Protein AF-A0A7C8TTH8-F1 (afdb_monomer)

Organism: Orbilia oligospora (NCBI:txid2813651)

Structure (mmCIF, N/CA/C/O backbone):
data_AF-A0A7C8TTH8-F1
#
_entry.id   AF-A0A7C8TTH8-F1
#
loop_
_atom_site.group_PDB
_atom_site.id
_atom_site.type_symbol
_atom_site.label_atom_id
_atom_site.label_alt_id
_atom_site.label_comp_id
_atom_site.label_asym_id
_atom_site.label_entity_id
_atom_site.label_seq_id
_atom_site.pdbx_PDB_ins_code
_atom_site.Cartn_x
_atom_site.Cartn_y
_atom_site.Cartn_z
_atom_site.occupancy
_atom_site.B_iso_or_equiv
_atom_site.auth_seq_id
_atom_site.auth_comp_id
_atom_site.auth_asym_id
_atom_site.auth_atom_id
_atom_site.pdbx_PDB_model_num
ATOM 1 N N . MET A 1 1 ? 65.101 22.536 9.986 1.00 35.84 1 MET A N 1
ATOM 2 C CA . MET A 1 1 ? 65.334 21.083 10.151 1.00 35.84 1 MET A CA 1
ATOM 3 C C . MET A 1 1 ? 64.644 20.698 11.448 1.00 35.84 1 MET A C 1
ATOM 5 O O . MET A 1 1 ? 65.041 21.238 12.462 1.00 35.84 1 MET A O 1
ATOM 9 N N . LEU A 1 2 ? 63.571 19.925 11.526 1.00 31.36 2 LEU A N 1
ATOM 10 C CA . LEU A 1 2 ? 62.858 19.050 10.602 1.00 31.36 2 LEU A CA 1
ATOM 11 C C . LEU A 1 2 ? 61.355 19.286 10.815 1.00 31.36 2 LEU A C 1
ATOM 13 O O . LEU A 1 2 ? 60.928 19.560 11.934 1.00 31.36 2 LEU A O 1
ATOM 17 N N . ALA A 1 3 ? 60.595 19.207 9.729 1.00 34.34 3 ALA A N 1
ATOM 18 C CA . ALA A 1 3 ? 59.144 19.148 9.746 1.00 34.34 3 ALA A CA 1
ATOM 19 C C . ALA A 1 3 ? 58.696 17.757 10.219 1.00 34.34 3 ALA A C 1
ATOM 21 O O . ALA A 1 3 ? 59.272 16.765 9.785 1.00 34.34 3 ALA A O 1
ATOM 22 N N . ASN A 1 4 ? 57.676 17.709 11.073 1.00 28.73 4 ASN A N 1
ATOM 23 C CA . ASN A 1 4 ? 56.786 16.565 11.261 1.00 28.73 4 ASN A CA 1
ATOM 24 C C . ASN A 1 4 ? 55.419 17.154 11.636 1.00 28.73 4 ASN A C 1
ATOM 26 O O . ASN A 1 4 ? 55.124 17.371 12.808 1.00 28.73 4 ASN A O 1
ATOM 30 N N . HIS A 1 5 ? 54.640 17.517 10.618 1.00 33.53 5 HIS A N 1
ATOM 31 C CA . HIS A 1 5 ? 53.203 17.719 10.759 1.00 33.53 5 HIS A CA 1
ATOM 32 C C . HIS A 1 5 ? 52.561 16.337 10.643 1.00 33.53 5 HIS A C 1
ATOM 34 O O . HIS A 1 5 ? 52.654 15.708 9.591 1.00 33.53 5 HIS A O 1
ATOM 40 N N . SER A 1 6 ? 51.977 15.853 11.735 1.00 32.09 6 SER A N 1
ATOM 41 C CA . SER A 1 6 ? 51.186 14.626 11.749 1.00 32.09 6 SER A CA 1
ATOM 42 C C . SER A 1 6 ? 49.852 14.891 11.053 1.00 32.09 6 SER A C 1
ATOM 44 O O . SER A 1 6 ? 49.039 15.669 11.542 1.00 32.09 6 SER A O 1
ATOM 46 N N . ILE A 1 7 ? 49.658 14.257 9.900 1.00 38.28 7 ILE A N 1
ATOM 47 C CA . ILE A 1 7 ? 48.394 14.161 9.159 1.00 38.28 7 ILE A CA 1
ATOM 48 C C . ILE A 1 7 ? 47.610 12.981 9.760 1.00 38.28 7 ILE A C 1
ATOM 50 O O . ILE A 1 7 ? 47.422 11.966 9.107 1.00 38.28 7 ILE A O 1
ATOM 54 N N . GLU A 1 8 ? 47.270 13.032 11.051 1.00 34.22 8 GLU A N 1
ATOM 55 C CA . GLU A 1 8 ? 46.569 11.905 11.707 1.00 34.22 8 GLU A CA 1
ATOM 56 C C . GLU A 1 8 ? 45.365 12.311 12.572 1.00 34.22 8 GLU A C 1
ATOM 58 O O . GLU A 1 8 ? 44.622 11.430 13.001 1.00 34.22 8 GLU A O 1
ATOM 63 N N . ASP A 1 9 ? 45.100 13.610 12.758 1.00 31.48 9 ASP A N 1
ATOM 64 C CA . ASP A 1 9 ? 43.984 14.070 13.601 1.00 31.48 9 ASP A CA 1
ATOM 65 C C . ASP A 1 9 ? 42.797 14.677 12.822 1.00 31.48 9 ASP A C 1
ATOM 67 O O . ASP A 1 9 ? 41.708 14.757 13.378 1.00 31.48 9 ASP A O 1
ATOM 71 N N . GLU A 1 10 ? 42.937 15.015 11.530 1.00 31.62 10 GLU A N 1
ATOM 72 C CA . GLU A 1 10 ? 41.803 15.488 10.699 1.00 31.62 10 GLU A CA 1
ATOM 73 C C . GLU A 1 10 ? 41.030 14.347 10.001 1.00 31.62 10 GLU A C 1
ATOM 75 O O . GLU A 1 10 ? 39.851 14.502 9.709 1.00 31.62 10 GLU A O 1
ATOM 80 N N . GLU A 1 11 ? 41.617 13.155 9.824 1.00 34.78 11 GLU A N 1
ATOM 81 C CA . GLU A 1 11 ? 40.922 11.993 9.222 1.00 34.78 11 GLU A CA 1
ATOM 82 C C . GLU A 1 11 ? 40.140 11.137 10.242 1.00 34.78 11 GLU A C 1
ATOM 84 O O . GLU A 1 11 ? 39.468 10.170 9.876 1.00 34.78 11 GLU A O 1
ATOM 89 N N . ARG A 1 12 ? 40.196 11.468 11.540 1.00 30.36 12 ARG A N 1
ATOM 90 C CA . ARG A 1 12 ? 39.471 10.729 12.594 1.00 30.36 12 ARG A CA 1
ATOM 91 C C . ARG A 1 12 ? 38.160 11.371 13.041 1.00 30.36 12 ARG A C 1
ATOM 93 O O . ARG A 1 12 ? 37.378 10.687 13.702 1.00 30.36 12 ARG A O 1
ATOM 100 N N . GLU A 1 13 ? 37.878 12.612 12.647 1.00 29.89 13 GLU A N 1
ATOM 101 C CA . GLU A 1 13 ? 36.580 13.257 12.907 1.00 29.89 13 GLU A CA 1
ATOM 102 C C . GLU A 1 13 ? 35.538 13.026 11.795 1.00 29.89 13 GLU A C 1
ATOM 104 O O . GLU A 1 13 ? 34.346 13.154 12.061 1.00 29.89 13 GLU A O 1
ATOM 109 N N . GLU A 1 14 ? 35.924 12.548 10.604 1.00 30.52 14 GLU A N 1
ATOM 110 C CA . GLU A 1 14 ? 34.960 12.137 9.560 1.00 30.52 14 GLU A CA 1
ATOM 111 C C . GLU A 1 14 ? 34.397 10.712 9.745 1.00 30.52 14 GLU A C 1
ATOM 113 O O . GLU A 1 14 ? 33.402 10.351 9.121 1.00 30.52 14 GLU A O 1
ATOM 118 N N . MET A 1 15 ? 34.961 9.901 10.648 1.00 32.25 15 MET A N 1
ATOM 119 C CA . MET A 1 15 ? 34.538 8.506 10.877 1.00 32.25 15 MET A CA 1
ATOM 120 C C . MET A 1 15 ? 33.594 8.296 12.073 1.00 32.25 15 MET A C 1
ATOM 122 O O . MET A 1 15 ? 33.359 7.158 12.471 1.00 32.25 15 MET A O 1
ATOM 126 N N . ASN A 1 16 ? 33.035 9.364 12.649 1.00 30.89 16 ASN A N 1
ATOM 127 C CA . ASN A 1 16 ? 32.043 9.277 13.733 1.00 30.89 16 ASN A CA 1
ATOM 128 C C . ASN A 1 16 ? 30.929 10.330 13.612 1.00 30.89 16 ASN A C 1
ATOM 130 O O . ASN A 1 16 ? 30.397 10.805 14.616 1.00 30.89 16 ASN A O 1
ATOM 134 N N . SER A 1 17 ? 30.535 10.680 12.386 1.00 26.66 17 SER A N 1
ATOM 135 C CA . SER A 1 17 ? 29.238 11.326 12.188 1.00 26.66 17 SER A CA 1
ATOM 136 C C . SER A 1 17 ? 28.152 10.245 12.286 1.00 26.66 17 SER A C 1
ATOM 138 O O . SER A 1 17 ? 28.261 9.235 11.583 1.00 26.66 17 SER A O 1
ATOM 140 N N . PRO A 1 18 ? 27.127 10.376 13.151 1.00 31.22 18 PRO A N 1
ATOM 141 C CA . PRO A 1 18 ? 25.986 9.480 13.095 1.00 31.22 18 PRO A CA 1
ATOM 142 C C . PRO A 1 18 ? 25.394 9.608 11.693 1.00 31.22 18 PRO A C 1
ATOM 144 O O . PRO A 1 18 ? 25.024 10.702 11.270 1.00 31.22 18 PRO A O 1
ATOM 147 N N . ILE A 1 19 ? 25.400 8.484 10.974 1.00 34.12 19 ILE A N 1
ATOM 148 C CA . ILE A 1 19 ? 24.855 8.301 9.630 1.00 34.12 19 ILE A CA 1
ATOM 149 C C . ILE A 1 19 ? 23.558 9.102 9.542 1.00 34.12 19 ILE A C 1
ATOM 151 O O . ILE A 1 19 ? 22.600 8.804 10.255 1.00 34.12 19 ILE A O 1
ATOM 155 N N . SER A 1 20 ? 23.576 10.156 8.725 1.00 35.41 20 SER A N 1
ATOM 156 C CA . SER A 1 20 ? 22.414 10.981 8.418 1.00 35.41 20 SER A CA 1
ATOM 157 C C . SER A 1 20 ? 21.377 10.083 7.755 1.00 35.41 20 SER A C 1
ATOM 159 O O . SER A 1 20 ? 21.404 9.866 6.546 1.00 35.41 20 SER A O 1
ATOM 161 N N . SER A 1 21 ? 20.516 9.513 8.591 1.00 45.94 21 SER A N 1
ATOM 162 C CA . SER A 1 21 ? 19.318 8.773 8.235 1.00 45.94 21 SER A CA 1
ATOM 163 C C . SER A 1 21 ? 18.462 9.601 7.284 1.00 45.94 21 SER A C 1
ATOM 165 O O . SER A 1 21 ? 18.512 10.829 7.319 1.00 45.94 21 SER A O 1
ATOM 167 N N . PHE A 1 22 ? 17.687 8.930 6.436 1.00 53.34 22 PHE A N 1
ATOM 168 C CA . PHE A 1 22 ? 16.665 9.520 5.571 1.00 53.34 22 PHE A CA 1
ATOM 169 C C . PHE A 1 22 ? 15.731 10.458 6.368 1.00 53.34 22 PHE A C 1
ATOM 171 O O . PHE A 1 22 ? 14.719 10.020 6.911 1.00 53.34 22 PHE A O 1
ATOM 178 N N . ASN A 1 23 ? 16.098 11.736 6.502 1.00 51.00 23 ASN A N 1
ATOM 179 C CA . ASN A 1 23 ? 15.451 12.675 7.427 1.00 51.00 23 ASN A CA 1
ATOM 180 C C . ASN A 1 23 ? 14.546 13.677 6.699 1.00 51.00 23 ASN A C 1
ATOM 182 O O . ASN A 1 23 ? 13.726 14.335 7.341 1.00 51.00 23 ASN A O 1
ATOM 186 N N . GLU A 1 24 ? 14.651 13.775 5.372 1.00 59.84 24 GLU A N 1
ATOM 187 C CA . GLU A 1 24 ? 13.774 14.603 4.550 1.00 59.84 24 GLU A CA 1
ATOM 188 C C . GLU A 1 24 ? 12.821 13.757 3.698 1.00 59.84 24 GLU A C 1
ATOM 190 O O . GLU A 1 24 ? 13.153 12.677 3.215 1.00 59.84 24 GLU A O 1
ATOM 195 N N . PHE A 1 25 ? 11.613 14.279 3.461 1.00 59.19 25 PHE A N 1
ATOM 196 C CA . PHE A 1 25 ? 10.602 13.622 2.621 1.00 59.19 25 PHE A CA 1
ATOM 197 C C . PHE A 1 25 ? 11.083 13.352 1.186 1.00 59.19 25 PHE A C 1
ATOM 199 O O . PHE A 1 25 ? 10.528 12.488 0.514 1.00 59.19 25 PHE A O 1
ATOM 206 N N . SER A 1 26 ? 12.069 14.102 0.683 1.00 61.22 26 SER A N 1
ATOM 207 C CA . SER A 1 26 ? 12.695 13.830 -0.615 1.00 61.22 26 SER A CA 1
ATOM 208 C C . SER A 1 26 ? 13.462 12.525 -0.634 1.00 61.22 26 SER A C 1
ATOM 210 O O . SER A 1 26 ? 13.434 11.838 -1.650 1.00 61.22 26 SER A O 1
ATOM 212 N N . ASP A 1 27 ? 14.086 12.183 0.484 1.00 71.00 27 ASP A N 1
ATOM 213 C CA . ASP A 1 27 ? 15.022 11.074 0.563 1.00 71.00 27 ASP A CA 1
ATOM 214 C C . ASP A 1 27 ? 14.272 9.766 0.826 1.00 71.00 27 ASP A C 1
ATOM 216 O O . ASP A 1 27 ? 14.796 8.694 0.575 1.00 71.00 27 ASP A O 1
ATOM 220 N N . LEU A 1 28 ? 13.015 9.839 1.272 1.00 77.56 28 LEU A N 1
ATOM 221 C CA . LEU A 1 28 ? 12.137 8.686 1.479 1.00 77.56 28 LEU A CA 1
ATOM 222 C C . LEU A 1 28 ? 11.529 8.138 0.180 1.00 77.56 28 LEU A C 1
ATOM 224 O O . LEU A 1 28 ? 10.804 7.151 0.214 1.00 77.56 28 LEU A O 1
ATOM 228 N N . SER A 1 29 ? 11.782 8.749 -0.975 1.00 77.44 29 SER A N 1
ATOM 229 C CA . SER A 1 29 ? 11.237 8.277 -2.247 1.00 77.44 29 SER A CA 1
ATOM 230 C C . SER A 1 29 ? 12.324 8.249 -3.321 1.00 77.44 29 SER A C 1
ATOM 232 O O . SER A 1 29 ? 13.012 9.255 -3.508 1.00 77.44 29 SER A O 1
ATOM 234 N N . PRO A 1 30 ? 12.505 7.131 -4.050 1.00 73.88 30 PRO A N 1
ATOM 235 C CA . PRO A 1 30 ? 13.405 7.086 -5.189 1.00 73.88 30 PRO A CA 1
ATOM 236 C C . PRO A 1 30 ? 12.824 7.971 -6.290 1.00 73.88 30 PRO A C 1
ATOM 238 O O . PRO A 1 30 ? 11.760 7.686 -6.838 1.00 73.88 30 PRO A O 1
ATOM 241 N N . ARG A 1 31 ? 13.522 9.058 -6.627 1.00 68.44 31 ARG A N 1
ATOM 242 C CA . ARG A 1 31 ? 13.060 9.993 -7.655 1.00 68.44 31 ARG A CA 1
ATOM 243 C C . ARG A 1 31 ? 13.883 9.880 -8.924 1.00 68.44 31 ARG A C 1
ATOM 245 O O . ARG A 1 31 ? 15.072 10.201 -8.904 1.00 68.44 31 ARG A O 1
ATOM 252 N N . PRO A 1 32 ? 13.258 9.514 -10.048 1.00 61.62 32 PRO A N 1
ATOM 253 C CA . PRO A 1 32 ? 13.886 9.707 -11.336 1.00 61.62 32 PRO A CA 1
ATOM 254 C C . PRO A 1 32 ? 14.065 11.204 -11.602 1.00 61.62 32 PRO A C 1
ATOM 256 O O . PRO A 1 32 ? 13.174 12.007 -11.318 1.00 61.62 32 PRO A O 1
ATOM 259 N N . THR A 1 33 ? 15.205 11.601 -12.161 1.00 53.78 33 THR A N 1
ATOM 260 C CA . THR A 1 33 ? 15.425 13.004 -12.520 1.00 53.78 33 THR A CA 1
ATOM 261 C C . THR A 1 33 ? 14.573 13.382 -13.739 1.00 53.78 33 THR A C 1
ATOM 263 O O . THR A 1 33 ? 14.320 12.579 -14.643 1.00 53.78 33 THR A O 1
ATOM 266 N N . ASN A 1 34 ? 14.141 14.645 -13.791 1.00 52.31 34 ASN A N 1
ATOM 267 C CA . ASN A 1 34 ? 13.564 15.248 -15.001 1.00 52.31 34 ASN A CA 1
ATOM 268 C C . ASN A 1 34 ? 14.649 15.626 -16.032 1.00 52.31 34 ASN A C 1
ATOM 270 O O . ASN A 1 34 ? 14.342 16.235 -17.052 1.00 52.31 34 ASN A O 1
ATOM 274 N N . GLU A 1 35 ? 15.917 15.287 -15.776 1.00 48.38 35 GLU A N 1
ATOM 275 C CA . GLU A 1 35 ? 17.088 15.795 -16.501 1.00 48.38 35 GLU A CA 1
ATOM 276 C C . GLU A 1 35 ? 17.430 15.026 -17.788 1.00 48.38 35 GLU A C 1
ATOM 278 O O . GLU A 1 35 ? 18.498 15.233 -18.364 1.00 48.38 35 GLU A O 1
ATOM 283 N N . PHE A 1 36 ? 16.518 14.204 -18.318 1.00 45.72 36 PHE A N 1
ATOM 284 C CA . PHE A 1 36 ? 16.628 13.755 -19.710 1.00 45.72 36 PHE A CA 1
ATOM 285 C C . PHE A 1 36 ? 16.255 14.913 -20.644 1.00 45.72 36 PHE A C 1
ATOM 287 O O . PHE A 1 36 ? 15.115 15.097 -21.066 1.00 45.72 36 PHE A O 1
ATOM 294 N N . ASN A 1 37 ? 17.251 15.751 -20.907 1.00 38.59 37 ASN A N 1
ATOM 295 C CA . ASN A 1 37 ? 17.150 16.949 -21.719 1.00 38.59 37 ASN A CA 1
ATOM 296 C C . ASN A 1 37 ? 17.088 16.564 -23.210 1.00 38.59 37 ASN A C 1
ATOM 298 O O . ASN A 1 37 ? 18.115 16.256 -23.815 1.00 38.59 37 ASN A O 1
ATOM 302 N N . LEU A 1 38 ? 15.897 16.586 -23.818 1.00 44.66 38 LEU A N 1
ATOM 303 C CA . LEU A 1 38 ? 15.731 16.442 -25.268 1.00 44.66 38 LEU A CA 1
ATOM 304 C C . LEU A 1 38 ? 14.820 17.545 -25.827 1.00 44.66 38 LEU A C 1
ATOM 306 O O . LEU A 1 38 ? 13.649 17.658 -25.478 1.00 44.66 38 LEU A O 1
ATOM 310 N N . SER A 1 39 ? 15.418 18.370 -26.694 1.00 42.75 39 SER A N 1
ATOM 311 C CA . SER A 1 39 ? 14.836 19.393 -27.580 1.00 42.75 39 SER A CA 1
ATOM 312 C C . SER A 1 39 ? 13.431 19.919 -27.230 1.00 42.75 39 SER A C 1
ATOM 314 O O . SER A 1 39 ? 12.436 19.345 -27.660 1.00 42.75 39 SER A O 1
ATOM 316 N N . GLY A 1 40 ? 13.365 21.062 -26.539 1.00 43.69 40 GLY A N 1
ATOM 317 C CA . GLY A 1 40 ? 12.385 22.162 -26.670 1.00 43.69 40 GLY A CA 1
ATOM 318 C C . GLY A 1 40 ? 10.859 21.930 -26.652 1.00 43.69 40 GLY A C 1
ATOM 319 O O . GLY A 1 40 ? 10.132 22.918 -26.605 1.00 43.69 40 GLY A O 1
ATOM 320 N N . SER A 1 41 ? 10.332 20.707 -26.722 1.00 46.72 41 SER A N 1
ATOM 321 C CA . SER A 1 41 ? 8.893 20.446 -26.942 1.00 46.72 41 SER A CA 1
ATOM 322 C C . SER A 1 41 ? 8.353 19.193 -26.244 1.00 46.72 41 SER A C 1
ATOM 324 O O . SER A 1 41 ? 7.141 18.980 -26.245 1.00 46.72 41 SER A O 1
ATOM 326 N N . LYS A 1 42 ? 9.221 18.373 -25.641 1.00 49.47 42 LYS A N 1
ATOM 327 C CA . LYS A 1 42 ? 8.846 17.191 -24.857 1.00 49.47 42 LYS A CA 1
ATOM 328 C C . LYS A 1 42 ? 8.945 17.529 -23.370 1.00 49.47 42 LYS A C 1
ATOM 330 O O . LYS A 1 42 ? 10.002 17.945 -22.906 1.00 49.47 42 LYS A O 1
ATOM 335 N N . VAL A 1 43 ? 7.847 17.385 -22.627 1.00 49.44 43 VAL A N 1
ATOM 336 C CA . VAL A 1 43 ? 7.786 17.714 -21.192 1.00 49.44 43 VAL A CA 1
ATOM 337 C C . VAL A 1 43 ? 7.185 16.533 -20.437 1.00 49.44 43 VAL A C 1
ATOM 339 O O . VAL A 1 43 ? 6.166 15.987 -20.855 1.00 49.44 43 VAL A O 1
ATOM 342 N N . ARG A 1 44 ? 7.797 16.147 -19.310 1.00 56.50 44 ARG A N 1
ATOM 343 C CA . ARG A 1 44 ? 7.138 15.291 -18.318 1.00 56.50 44 ARG A CA 1
ATOM 344 C C . ARG A 1 44 ? 6.144 16.142 -17.549 1.00 56.50 44 ARG A C 1
ATOM 346 O O . ARG A 1 44 ? 6.538 17.070 -16.844 1.00 56.50 44 ARG A O 1
ATOM 353 N N . PHE A 1 45 ? 4.856 15.870 -17.719 1.00 51.97 45 PHE A N 1
ATOM 354 C CA . PHE A 1 45 ? 3.834 16.556 -16.943 1.00 51.97 45 PHE A CA 1
ATOM 355 C C . PHE A 1 45 ? 3.906 16.069 -15.497 1.00 51.97 45 PHE A C 1
ATOM 357 O O . PHE A 1 45 ? 3.575 14.926 -15.206 1.00 51.97 45 PHE A O 1
ATOM 364 N N . THR A 1 46 ? 4.345 16.947 -14.601 1.00 51.06 46 THR A N 1
ATOM 365 C CA . THR A 1 46 ? 4.144 16.806 -13.160 1.00 51.06 46 THR A CA 1
ATOM 366 C C . THR A 1 46 ? 3.257 17.962 -12.730 1.00 51.06 46 THR A C 1
ATOM 368 O O . THR A 1 46 ? 3.719 19.105 -12.666 1.00 51.06 46 THR A O 1
ATOM 371 N N . LEU A 1 47 ? 1.977 17.701 -12.480 1.00 50.44 47 LEU A N 1
ATOM 372 C CA . LEU A 1 47 ? 1.168 18.664 -11.745 1.00 50.44 47 LEU A CA 1
ATOM 373 C C . LEU A 1 47 ? 1.444 18.422 -10.259 1.00 50.44 47 LEU A C 1
ATOM 375 O O . LEU A 1 47 ? 1.282 17.290 -9.804 1.00 50.44 47 LEU A O 1
ATOM 379 N N . PRO A 1 48 ? 1.904 19.430 -9.493 1.00 51.44 48 PRO A N 1
ATOM 380 C CA . PRO A 1 48 ? 1.984 19.267 -8.051 1.00 51.44 48 PRO A CA 1
ATOM 381 C C . PRO A 1 48 ? 0.577 18.933 -7.532 1.00 51.44 48 PRO A C 1
ATOM 383 O O . PRO A 1 48 ? -0.394 19.550 -7.991 1.00 51.44 48 PRO A O 1
ATOM 386 N N . PRO A 1 49 ? 0.443 17.954 -6.622 1.00 56.69 49 PRO A N 1
ATOM 387 C CA . PRO A 1 49 ? -0.863 17.545 -6.143 1.00 56.69 49 PRO A CA 1
ATOM 388 C C . PRO A 1 49 ? -1.557 18.730 -5.448 1.00 56.69 49 PRO A C 1
ATOM 390 O O . PRO A 1 49 ? -0.893 19.558 -4.817 1.00 56.69 49 PRO A O 1
ATOM 393 N N . PRO A 1 50 ? -2.893 18.840 -5.556 1.00 57.91 50 PRO A N 1
ATOM 394 C CA . PRO A 1 50 ? -3.648 19.960 -4.990 1.00 57.91 50 PRO A CA 1
ATOM 395 C C . PRO A 1 50 ? -3.613 19.996 -3.451 1.00 57.91 50 PRO A C 1
ATOM 397 O O . PRO A 1 50 ? -3.883 21.039 -2.858 1.00 57.91 50 PRO A O 1
ATOM 400 N N . SER A 1 51 ? -3.268 18.872 -2.815 1.00 64.94 51 SER A N 1
ATOM 401 C CA . SER A 1 51 ? -3.106 18.679 -1.372 1.00 64.94 51 SER A CA 1
ATOM 402 C C . SER A 1 51 ? -1.862 17.821 -1.111 1.00 64.94 51 SER A C 1
ATOM 404 O O . SER A 1 51 ? -1.463 17.031 -1.966 1.00 64.94 51 SER A O 1
ATOM 406 N N . ALA A 1 52 ? -1.260 17.945 0.078 1.00 66.12 52 ALA A N 1
ATOM 407 C CA . ALA A 1 52 ? -0.162 17.072 0.504 1.00 66.12 52 ALA A CA 1
ATOM 408 C C . ALA A 1 52 ? -0.597 15.597 0.600 1.00 66.12 52 ALA A C 1
ATOM 410 O O . ALA A 1 52 ? 0.212 14.704 0.350 1.00 66.12 52 ALA A O 1
ATOM 411 N N . TYR A 1 53 ? -1.873 15.361 0.919 1.00 75.25 53 TYR A N 1
ATOM 412 C CA . TYR A 1 53 ? -2.504 14.045 0.982 1.00 75.25 53 TYR A CA 1
ATOM 413 C C . TYR A 1 53 ? -3.804 14.099 0.171 1.00 75.25 53 TYR A C 1
ATOM 415 O O . TYR A 1 53 ? -4.863 14.383 0.726 1.00 75.25 53 TYR A O 1
ATOM 423 N N . PRO A 1 54 ? -3.730 13.924 -1.159 1.00 70.25 54 PRO A N 1
ATOM 424 C CA . PRO A 1 54 ? -4.897 14.071 -2.015 1.00 70.25 54 PRO A CA 1
ATOM 425 C C . PRO A 1 54 ? -5.940 12.992 -1.706 1.00 70.25 54 PRO A C 1
ATOM 427 O O . PRO A 1 54 ? -5.629 11.802 -1.636 1.00 70.25 54 PRO A O 1
ATOM 430 N N . HIS A 1 55 ? -7.192 13.405 -1.562 1.00 71.56 55 HIS A N 1
ATOM 431 C CA . HIS A 1 55 ? -8.348 12.522 -1.576 1.00 71.56 55 HIS A CA 1
ATOM 432 C C . HIS A 1 55 ? -8.784 12.266 -3.033 1.00 71.56 55 HIS A C 1
ATOM 434 O O . HIS A 1 55 ? -8.716 13.185 -3.848 1.00 71.56 55 HIS A O 1
ATOM 440 N N . PRO A 1 56 ? -9.321 11.079 -3.391 1.00 66.88 56 PRO A N 1
ATOM 441 C CA . PRO A 1 56 ? -9.898 10.826 -4.723 1.00 66.88 56 PRO A CA 1
ATOM 442 C C . PRO A 1 56 ? -10.952 11.838 -5.192 1.00 66.88 56 PRO A C 1
ATOM 444 O O . PRO A 1 56 ? -11.298 11.872 -6.369 1.00 66.88 56 PRO A O 1
ATOM 447 N N . LEU A 1 57 ? -11.514 12.598 -4.252 1.00 62.91 57 LEU A N 1
ATOM 448 C CA . LEU A 1 57 ? -12.542 13.608 -4.495 1.00 62.91 57 LEU A CA 1
ATOM 449 C C . LEU A 1 57 ? -12.001 15.041 -4.402 1.00 62.91 57 LEU A C 1
ATOM 451 O O . LEU A 1 57 ? -12.749 15.983 -4.635 1.00 62.91 57 LEU A O 1
ATOM 455 N N . ASP A 1 58 ? -10.720 15.227 -4.077 1.00 59.97 58 ASP A N 1
ATOM 456 C CA . ASP A 1 58 ? -10.116 16.554 -4.026 1.00 59.97 58 ASP A CA 1
ATOM 457 C C . ASP A 1 58 ? -9.929 17.091 -5.453 1.00 59.97 58 ASP A C 1
ATOM 459 O O . ASP A 1 58 ? -9.069 16.633 -6.204 1.00 59.97 58 ASP A O 1
ATOM 463 N N . GLY A 1 59 ? -10.717 18.102 -5.828 1.00 52.84 59 GLY A N 1
ATOM 464 C CA . GLY A 1 59 ? -10.572 18.830 -7.092 1.00 52.84 59 GLY A CA 1
ATOM 465 C C . GLY A 1 59 ? -11.860 18.925 -7.913 1.00 52.84 59 GLY A C 1
ATOM 466 O O . GLY A 1 59 ? -12.880 18.315 -7.611 1.00 52.84 59 GLY A O 1
ATOM 467 N N . LYS A 1 60 ? -11.836 19.726 -8.989 1.00 48.38 60 LYS A N 1
ATOM 468 C CA . LYS A 1 60 ? -12.887 19.646 -10.021 1.00 48.38 60 LYS A CA 1
ATOM 469 C C . LYS A 1 60 ? -12.853 18.234 -10.633 1.00 48.38 60 LYS A C 1
ATOM 471 O O . LYS A 1 60 ? -11.762 17.685 -10.740 1.00 48.38 60 LYS A O 1
ATOM 476 N N . PRO A 1 61 ? -13.981 17.679 -11.118 1.00 45.78 61 PRO A N 1
ATOM 477 C CA . PRO A 1 61 ? -14.086 16.305 -11.627 1.00 45.78 61 PRO A CA 1
ATOM 478 C C . PRO A 1 61 ? -13.378 16.087 -12.981 1.00 45.78 61 PRO A C 1
ATOM 480 O O . PRO A 1 61 ? -13.833 15.307 -13.815 1.00 45.78 61 PRO A O 1
ATOM 483 N N . SER A 1 62 ? -12.272 16.788 -13.248 1.00 43.31 62 SER A N 1
ATOM 484 C CA . SER A 1 62 ? -11.322 16.346 -14.256 1.00 43.31 62 SER A CA 1
ATOM 485 C C . SER A 1 62 ? -10.677 15.085 -13.702 1.00 43.31 62 SER A C 1
ATOM 487 O O . SER A 1 62 ? -9.790 15.166 -12.857 1.00 43.31 62 SER A O 1
ATOM 489 N N . PHE A 1 63 ? -11.200 13.939 -14.129 1.00 50.25 63 PHE A N 1
ATOM 490 C CA . PHE A 1 63 ? -10.591 12.623 -13.990 1.00 50.25 63 PHE A CA 1
ATOM 491 C C . PHE A 1 63 ? -9.062 12.735 -13.971 1.00 50.25 63 PHE A C 1
ATOM 493 O O . PHE A 1 63 ? -8.502 13.456 -14.804 1.00 50.25 63 PHE A O 1
ATOM 500 N N . ALA A 1 64 ? -8.397 12.045 -13.036 1.00 57.81 64 ALA A N 1
ATOM 501 C CA . ALA A 1 64 ? -6.950 11.867 -13.095 1.00 57.81 64 ALA A CA 1
ATOM 502 C C . ALA A 1 64 ? -6.566 11.532 -14.543 1.00 57.81 64 ALA A C 1
ATOM 504 O O . ALA A 1 64 ? -7.220 10.700 -15.178 1.00 57.81 64 ALA A O 1
ATOM 505 N N . THR A 1 65 ? -5.587 12.249 -15.100 1.00 67.88 65 THR A N 1
ATOM 506 C CA . THR A 1 65 ? -5.238 12.095 -16.515 1.00 67.88 65 THR A CA 1
ATOM 507 C C . THR A 1 65 ? -4.876 10.636 -16.748 1.00 67.88 65 THR A C 1
ATOM 509 O O . THR A 1 65 ? -3.961 10.129 -16.102 1.00 67.88 65 THR A O 1
ATOM 512 N N . ALA A 1 66 ? -5.576 9.949 -17.646 1.00 74.69 66 ALA A N 1
ATOM 513 C CA . ALA A 1 66 ? -5.287 8.546 -17.898 1.00 74.69 66 ALA A CA 1
ATOM 514 C C . ALA A 1 66 ? -3.803 8.354 -18.298 1.00 74.69 66 ALA A C 1
ATOM 516 O O . ALA A 1 66 ? -3.185 9.233 -18.911 1.00 74.69 66 ALA A O 1
ATOM 517 N N . ILE A 1 67 ? -3.185 7.240 -17.905 1.00 79.00 67 ILE A N 1
ATOM 518 C CA . ILE A 1 67 ? -1.818 6.879 -18.324 1.00 79.00 67 ILE A CA 1
ATOM 519 C C . ILE A 1 67 ? -1.827 6.240 -19.705 1.00 79.00 67 ILE A C 1
ATOM 521 O O . ILE A 1 67 ? -2.719 5.465 -20.027 1.00 79.00 67 ILE A O 1
ATOM 525 N N . THR A 1 68 ? -0.866 6.573 -20.561 1.00 77.06 68 THR A N 1
ATOM 526 C CA . THR A 1 68 ? -0.836 5.962 -21.891 1.00 77.06 68 THR A CA 1
ATOM 527 C C . THR A 1 68 ? -0.468 4.482 -21.789 1.00 77.06 68 THR A C 1
ATOM 529 O O . THR A 1 68 ? 0.057 4.007 -20.778 1.00 77.06 68 THR A O 1
ATOM 532 N N . TYR A 1 69 ? -0.743 3.723 -22.841 1.00 77.75 69 TYR A N 1
ATOM 533 C CA . TYR A 1 69 ? -0.427 2.307 -22.952 1.00 77.75 69 TYR A CA 1
ATOM 534 C C . TYR A 1 69 ? 1.078 2.108 -22.775 1.00 77.75 69 TYR A C 1
ATOM 536 O O . TYR A 1 69 ? 1.513 1.296 -21.966 1.00 77.75 69 TYR A O 1
ATOM 544 N N . LYS A 1 70 ? 1.880 2.940 -23.444 1.00 79.62 70 LYS A N 1
ATOM 545 C CA . LYS A 1 70 ? 3.338 2.954 -23.322 1.00 79.62 70 LYS A CA 1
ATOM 546 C C . LYS A 1 70 ? 3.793 3.189 -21.875 1.00 79.62 70 LYS A C 1
ATOM 548 O O . LYS A 1 70 ? 4.588 2.403 -21.362 1.00 79.62 70 LYS A O 1
ATOM 553 N N . GLU A 1 71 ? 3.230 4.194 -21.199 1.00 81.94 71 GLU A N 1
ATOM 554 C CA . GLU A 1 71 ? 3.518 4.488 -19.786 1.00 81.94 71 GLU A CA 1
ATOM 555 C C . GLU A 1 71 ? 3.153 3.311 -18.874 1.00 81.94 71 GLU A C 1
ATOM 557 O O . GLU A 1 71 ? 3.963 2.883 -18.054 1.00 81.94 71 GLU A O 1
ATOM 562 N N . THR A 1 72 ? 1.959 2.743 -19.058 1.00 82.69 72 THR A N 1
ATOM 563 C CA . THR A 1 72 ? 1.473 1.591 -18.284 1.00 82.69 72 THR A CA 1
ATOM 564 C C . THR A 1 72 ? 2.454 0.427 -18.369 1.00 82.69 72 THR A C 1
ATOM 566 O O . THR A 1 72 ? 2.807 -0.183 -17.365 1.00 82.69 72 THR A O 1
ATOM 569 N N . TYR A 1 73 ? 2.962 0.147 -19.564 1.00 83.50 73 TYR A N 1
ATOM 570 C CA . TYR A 1 73 ? 3.892 -0.951 -19.787 1.00 83.50 73 TYR A CA 1
ATOM 571 C C . TYR A 1 73 ? 5.263 -0.740 -19.163 1.00 83.50 73 TYR A C 1
ATOM 573 O O . TYR A 1 73 ? 5.827 -1.687 -18.612 1.00 83.50 73 TYR A O 1
ATOM 581 N N . ILE A 1 74 ? 5.804 0.477 -19.233 1.00 86.69 74 ILE A N 1
ATOM 582 C CA . ILE A 1 74 ? 7.074 0.788 -18.571 1.00 86.69 74 ILE A CA 1
ATOM 583 C C . ILE A 1 74 ? 6.913 0.645 -17.051 1.00 86.69 74 ILE A C 1
ATOM 585 O O . ILE A 1 74 ? 7.779 0.050 -16.408 1.00 86.69 74 ILE A O 1
ATOM 589 N N . ARG A 1 75 ? 5.785 1.099 -16.483 1.00 88.19 75 ARG A N 1
ATOM 590 C CA . ARG A 1 75 ? 5.452 0.923 -15.056 1.00 88.19 75 ARG A CA 1
ATOM 591 C C . ARG A 1 75 ? 5.398 -0.552 -14.666 1.00 88.19 75 ARG A C 1
ATOM 593 O O . ARG A 1 75 ? 6.104 -0.962 -13.746 1.00 88.19 75 ARG A O 1
ATOM 600 N N . LEU A 1 76 ? 4.637 -1.354 -15.412 1.00 88.00 76 LEU A N 1
ATOM 601 C CA . LEU A 1 76 ? 4.508 -2.797 -15.182 1.00 88.00 76 LEU A CA 1
ATOM 602 C C . LEU A 1 76 ? 5.848 -3.528 -15.312 1.00 88.00 76 LEU A C 1
ATOM 604 O O . LEU A 1 76 ? 6.131 -4.437 -14.539 1.00 88.00 76 LEU A O 1
ATOM 608 N N . PHE A 1 77 ? 6.697 -3.139 -16.263 1.00 91.75 77 PHE A N 1
ATOM 609 C CA . PHE A 1 77 ? 8.032 -3.716 -16.393 1.00 91.75 77 PHE A CA 1
ATOM 610 C C . PHE A 1 77 ? 8.950 -3.331 -15.232 1.00 91.75 77 PHE A C 1
ATOM 612 O O . PHE A 1 77 ? 9.618 -4.209 -14.685 1.00 91.75 77 PHE A O 1
ATOM 619 N N . SER A 1 78 ? 8.973 -2.048 -14.849 1.00 92.56 78 SER A N 1
ATOM 620 C CA . SER A 1 78 ? 9.738 -1.550 -13.698 1.00 92.56 78 SER A CA 1
ATOM 621 C C . SER A 1 78 ? 9.378 -2.345 -12.443 1.00 92.56 78 SER A C 1
ATOM 623 O O . SER A 1 78 ? 10.249 -2.915 -11.782 1.00 92.56 78 SER A O 1
ATOM 625 N N . ASP A 1 79 ? 8.077 -2.468 -12.171 1.00 91.81 79 ASP A N 1
ATOM 626 C CA . ASP A 1 79 ? 7.539 -3.249 -11.061 1.00 91.81 79 ASP A CA 1
ATOM 627 C C . ASP A 1 79 ? 7.908 -4.741 -11.162 1.00 91.81 79 ASP A C 1
ATOM 629 O O . ASP A 1 79 ? 8.454 -5.328 -10.223 1.00 91.81 79 ASP A O 1
ATOM 633 N N . ALA A 1 80 ? 7.719 -5.356 -12.333 1.00 92.44 80 ALA A N 1
ATOM 634 C CA . ALA A 1 80 ? 8.042 -6.761 -12.555 1.00 92.44 80 ALA A CA 1
ATOM 635 C C . ALA A 1 80 ? 9.536 -7.071 -12.381 1.00 92.44 80 ALA A C 1
ATOM 637 O O . ALA A 1 80 ? 9.872 -8.185 -11.976 1.00 92.44 80 ALA A O 1
ATOM 638 N N . VAL A 1 81 ? 10.441 -6.133 -12.687 1.00 95.25 81 VAL A N 1
ATOM 639 C CA . VAL A 1 81 ? 11.879 -6.274 -12.408 1.00 95.25 81 VAL A CA 1
ATOM 640 C C . VAL A 1 81 ? 12.141 -6.186 -10.906 1.00 95.25 81 VAL A C 1
ATOM 642 O O . VAL A 1 81 ? 12.797 -7.082 -10.374 1.00 95.25 81 VAL A O 1
ATOM 645 N N . ARG A 1 82 ? 11.587 -5.182 -10.212 1.00 94.69 82 ARG A N 1
ATOM 646 C CA . ARG A 1 82 ? 11.753 -4.977 -8.756 1.00 94.69 82 ARG A CA 1
ATOM 647 C C . ARG A 1 82 ? 11.136 -6.094 -7.905 1.00 94.69 82 ARG A C 1
ATOM 649 O O . ARG A 1 82 ? 11.559 -6.341 -6.776 1.00 94.69 82 ARG A O 1
ATOM 656 N N . ASN A 1 83 ? 10.186 -6.841 -8.460 1.00 92.75 83 ASN A N 1
ATOM 657 C CA . ASN A 1 83 ? 9.611 -8.033 -7.837 1.00 92.75 83 ASN A CA 1
ATOM 658 C C . ASN A 1 83 ? 10.417 -9.331 -8.082 1.00 92.75 83 ASN A C 1
ATOM 660 O O . ASN A 1 83 ? 10.087 -10.379 -7.518 1.00 92.75 83 ASN A O 1
ATOM 664 N N . LYS A 1 84 ? 11.504 -9.308 -8.872 1.00 93.31 84 LYS A N 1
ATOM 665 C CA . LYS A 1 84 ? 12.375 -10.487 -9.046 1.00 93.31 84 LYS A CA 1
ATOM 666 C C . LYS A 1 84 ? 13.280 -10.700 -7.820 1.00 93.31 84 LYS A C 1
ATOM 668 O O . LYS A 1 84 ? 13.796 -9.741 -7.250 1.00 93.31 84 LYS A O 1
ATOM 673 N N . PRO A 1 85 ? 13.587 -11.959 -7.452 1.00 91.88 85 PRO A N 1
ATOM 674 C CA . PRO A 1 85 ? 14.574 -12.241 -6.413 1.00 91.88 85 PRO A CA 1
ATOM 675 C C . PRO A 1 85 ? 15.951 -11.675 -6.776 1.00 91.88 85 PRO A C 1
ATOM 677 O O . PRO A 1 85 ? 16.437 -11.918 -7.889 1.00 91.88 85 PRO A O 1
ATOM 680 N N . ASN A 1 86 ? 16.591 -10.986 -5.830 1.00 93.12 86 ASN A N 1
ATOM 681 C CA . ASN A 1 86 ? 17.899 -10.339 -5.984 1.00 93.12 86 ASN A CA 1
ATOM 682 C C . ASN A 1 86 ? 17.973 -9.415 -7.210 1.00 93.12 86 ASN A C 1
ATOM 684 O O . ASN A 1 86 ? 18.950 -9.432 -7.961 1.00 93.12 86 ASN A O 1
ATOM 688 N N . TRP A 1 87 ? 16.912 -8.654 -7.474 1.00 95.94 87 TRP A N 1
ATOM 689 C CA . TRP A 1 87 ? 16.857 -7.802 -8.657 1.00 95.94 87 TRP A CA 1
ATOM 690 C C . TRP A 1 87 ? 17.982 -6.748 -8.678 1.00 95.94 87 TRP A C 1
ATOM 692 O O . TRP A 1 87 ? 18.546 -6.526 -9.744 1.00 95.94 87 TRP A O 1
ATOM 702 N N . THR A 1 88 ? 18.391 -6.184 -7.532 1.00 96.50 88 THR A N 1
ATOM 703 C CA . THR A 1 88 ? 19.459 -5.158 -7.454 1.00 96.50 88 THR A CA 1
ATOM 704 C C . THR A 1 88 ? 20.833 -5.684 -7.896 1.00 96.50 88 THR A C 1
ATOM 706 O O . THR A 1 88 ? 21.603 -4.979 -8.548 1.00 96.50 88 THR A O 1
ATOM 709 N N . GLU A 1 89 ? 21.126 -6.959 -7.627 1.00 95.50 89 GLU A N 1
ATOM 710 C CA . GLU A 1 89 ? 22.346 -7.636 -8.092 1.00 95.50 89 GLU A CA 1
ATOM 711 C C . GLU A 1 89 ? 22.310 -7.870 -9.609 1.00 95.50 89 GLU A C 1
ATOM 713 O O . GLU A 1 89 ? 23.327 -7.793 -10.294 1.00 95.50 89 GLU A O 1
ATOM 718 N N . LYS A 1 90 ? 21.119 -8.169 -10.135 1.00 97.00 90 LYS A N 1
ATOM 719 C CA . LYS A 1 90 ? 20.907 -8.653 -11.504 1.00 97.00 90 LYS A CA 1
ATOM 720 C C . LYS A 1 90 ? 20.666 -7.545 -12.521 1.00 97.00 90 LYS A C 1
ATOM 722 O O . LYS A 1 90 ? 20.961 -7.734 -13.695 1.00 97.00 90 LYS A O 1
ATOM 727 N N . VAL A 1 91 ? 20.111 -6.415 -12.094 1.00 96.69 91 VAL A N 1
ATOM 728 C CA . VAL A 1 91 ? 19.625 -5.359 -12.993 1.00 96.69 91 VAL A CA 1
ATOM 729 C C . VAL A 1 91 ? 20.743 -4.661 -13.770 1.00 96.69 91 VAL A C 1
ATOM 731 O O . VAL A 1 91 ? 20.503 -4.181 -14.870 1.00 96.69 91 VAL A O 1
ATOM 734 N N . SER A 1 92 ? 21.973 -4.682 -13.249 1.00 95.25 92 SER A N 1
ATOM 735 C CA . SER A 1 92 ? 23.156 -4.136 -13.926 1.00 95.25 92 SER A CA 1
ATOM 736 C C . SER A 1 92 ? 23.697 -5.033 -15.053 1.00 95.25 92 SER A C 1
ATOM 738 O O . SER A 1 92 ? 24.521 -4.584 -15.847 1.00 95.25 92 SER A O 1
ATOM 740 N N . ASP A 1 93 ? 23.272 -6.300 -15.145 1.00 97.19 93 ASP A N 1
ATOM 741 C CA . ASP A 1 93 ? 23.640 -7.168 -16.266 1.00 97.19 93 ASP A CA 1
ATOM 742 C C . ASP A 1 93 ? 22.778 -6.823 -17.488 1.00 97.19 93 ASP A C 1
ATOM 744 O O . ASP A 1 93 ? 21.638 -7.275 -17.620 1.00 97.19 93 ASP A O 1
ATOM 748 N N . ARG A 1 94 ? 23.352 -6.055 -18.422 1.00 96.50 94 ARG A N 1
ATOM 749 C CA . ARG A 1 94 ? 22.683 -5.632 -19.663 1.00 96.50 94 ARG A CA 1
ATOM 750 C C . ARG A 1 94 ? 22.155 -6.803 -20.499 1.00 96.50 94 ARG A C 1
ATOM 752 O O . ARG A 1 94 ? 21.106 -6.670 -21.128 1.00 96.50 94 ARG A O 1
ATOM 759 N N . LYS A 1 95 ? 22.819 -7.969 -20.500 1.00 97.38 95 LYS A N 1
ATOM 760 C CA . LYS A 1 95 ? 22.345 -9.156 -21.243 1.00 97.38 95 LYS A CA 1
ATOM 761 C C . LYS A 1 95 ? 21.099 -9.741 -20.596 1.00 97.38 95 LYS A C 1
ATOM 763 O O . LYS A 1 95 ? 20.146 -10.098 -21.293 1.00 97.38 95 LYS A O 1
ATOM 768 N N . LEU A 1 96 ? 21.099 -9.833 -19.269 1.00 96.94 96 LEU A N 1
ATOM 769 C CA . LEU A 1 96 ? 19.939 -10.283 -18.510 1.00 96.94 96 LEU A CA 1
ATOM 770 C C . LEU A 1 96 ? 18.781 -9.280 -18.607 1.00 96.94 96 LEU A C 1
ATOM 772 O O . LEU A 1 96 ? 17.643 -9.691 -18.830 1.00 96.94 96 LEU A O 1
ATOM 776 N N . PHE A 1 97 ? 19.070 -7.983 -18.532 1.00 96.62 97 PHE A N 1
ATOM 777 C CA . PHE A 1 97 ? 18.087 -6.916 -18.705 1.00 96.62 97 PHE A CA 1
ATOM 778 C C . PHE A 1 97 ? 17.430 -6.973 -20.091 1.00 96.62 97 PHE A C 1
ATOM 780 O O . PHE A 1 97 ? 16.205 -7.007 -20.197 1.00 96.62 97 PHE A O 1
ATOM 787 N N . ALA A 1 98 ? 18.223 -7.112 -21.161 1.00 95.38 98 ALA A N 1
ATOM 788 C CA . ALA A 1 98 ? 17.711 -7.288 -22.521 1.00 95.38 98 ALA A CA 1
ATOM 789 C C . ALA A 1 98 ? 16.863 -8.562 -22.677 1.00 95.38 98 ALA A C 1
ATOM 791 O O . ALA A 1 98 ? 15.897 -8.588 -23.443 1.00 95.38 98 ALA A O 1
ATOM 792 N N . LYS A 1 99 ? 17.182 -9.631 -21.935 1.00 95.56 99 LYS A N 1
ATOM 793 C CA . LYS A 1 99 ? 16.332 -10.827 -21.878 1.00 95.56 99 LYS A CA 1
ATOM 794 C C . LYS A 1 99 ? 14.979 -10.516 -21.232 1.00 95.56 99 LYS A C 1
ATOM 796 O O . LYS A 1 99 ? 13.961 -10.928 -21.783 1.00 95.56 99 LYS A O 1
ATOM 801 N N . TRP A 1 100 ? 14.950 -9.779 -20.121 1.00 95.50 100 TRP A N 1
ATOM 802 C CA . TRP A 1 100 ? 13.696 -9.358 -19.487 1.00 95.50 100 TRP A CA 1
ATOM 803 C C . TRP A 1 100 ? 12.866 -8.447 -20.391 1.00 95.50 100 TRP A C 1
ATOM 805 O O . TRP A 1 100 ? 11.659 -8.647 -20.478 1.00 95.50 100 TRP A O 1
ATOM 815 N N . LEU A 1 101 ? 13.494 -7.520 -21.123 1.00 93.00 101 LEU A N 1
ATOM 816 C CA . LEU A 1 101 ? 12.811 -6.691 -22.125 1.00 93.00 101 LEU A CA 1
ATOM 817 C C . LEU A 1 101 ? 12.114 -7.554 -23.191 1.00 93.00 101 LEU A C 1
ATOM 819 O O . LEU A 1 101 ? 10.942 -7.345 -23.501 1.00 93.00 101 LEU A O 1
ATOM 823 N N . ARG A 1 102 ? 12.797 -8.588 -23.708 1.00 90.50 102 ARG A N 1
ATOM 824 C CA . ARG A 1 102 ? 12.202 -9.549 -24.659 1.00 90.50 102 ARG A CA 1
ATOM 825 C C . ARG A 1 102 ? 11.078 -10.384 -24.043 1.00 90.50 102 ARG A C 1
ATOM 827 O O . ARG A 1 102 ? 10.139 -10.747 -24.747 1.00 90.50 102 ARG A O 1
ATOM 834 N N . GLU A 1 103 ? 11.184 -10.756 -22.770 1.00 90.44 103 GLU A N 1
ATOM 835 C CA . GLU A 1 103 ? 10.128 -11.489 -22.059 1.00 90.44 103 GLU A CA 1
ATOM 836 C C . GLU A 1 103 ? 8.879 -10.619 -21.883 1.00 90.44 103 GLU A C 1
ATOM 838 O O . GLU A 1 103 ? 7.784 -11.070 -22.213 1.00 90.44 103 GLU A O 1
ATOM 843 N N . ALA A 1 104 ? 9.051 -9.367 -21.454 1.00 87.12 104 ALA A N 1
ATOM 844 C CA . ALA A 1 104 ? 7.966 -8.409 -21.280 1.00 87.12 104 ALA A CA 1
ATOM 845 C C . ALA A 1 104 ? 7.250 -8.105 -22.602 1.00 87.12 104 ALA A C 1
ATOM 847 O O . ALA A 1 104 ? 6.026 -8.171 -22.666 1.00 87.12 104 ALA A O 1
ATOM 848 N N . GLN A 1 105 ? 8.004 -7.900 -23.688 1.00 82.31 105 GLN A N 1
ATOM 849 C CA . GLN A 1 105 ? 7.442 -7.718 -25.030 1.00 82.31 105 GLN A CA 1
ATOM 850 C C . GLN A 1 105 ? 6.540 -8.890 -25.456 1.00 82.31 105 GLN A C 1
ATOM 852 O O . GLN A 1 105 ? 5.507 -8.681 -26.081 1.00 82.31 105 GLN A O 1
ATOM 857 N N . LYS A 1 106 ? 6.912 -10.135 -25.133 1.00 82.00 106 LYS A N 1
ATOM 858 C CA . LYS A 1 106 ? 6.113 -11.324 -25.488 1.00 82.00 106 LYS A CA 1
ATOM 859 C C . LYS A 1 106 ? 4.851 -11.478 -24.645 1.00 82.00 106 LYS A C 1
ATOM 861 O O . LYS A 1 106 ? 3.927 -12.159 -25.076 1.00 82.00 106 LYS A O 1
ATOM 866 N N . GLN A 1 107 ? 4.854 -10.929 -23.434 1.00 77.00 107 GLN A N 1
ATOM 867 C CA . GLN A 1 107 ? 3.724 -10.974 -22.505 1.00 77.00 107 GLN A CA 1
ATOM 868 C C . GLN A 1 107 ? 2.749 -9.814 -22.723 1.00 77.00 107 GLN A C 1
ATOM 870 O O . GLN A 1 107 ? 1.650 -9.846 -22.176 1.00 77.00 107 GLN A O 1
ATOM 875 N N . ALA A 1 108 ? 3.135 -8.824 -23.531 1.00 68.31 108 ALA A N 1
ATOM 876 C CA . ALA A 1 108 ? 2.295 -7.702 -23.894 1.00 68.31 108 ALA A CA 1
ATOM 877 C C . ALA A 1 108 ? 1.019 -8.167 -24.613 1.00 68.31 108 ALA A C 1
ATOM 879 O O . ALA A 1 108 ? 1.129 -8.784 -25.681 1.00 68.31 108 ALA A O 1
ATOM 880 N N . PRO A 1 109 ? -0.193 -7.899 -24.083 1.00 62.00 109 PRO A N 1
ATOM 881 C CA . PRO A 1 109 ? -1.400 -8.002 -24.886 1.00 62.00 109 PRO A CA 1
ATOM 882 C C . PRO A 1 109 ? -1.269 -7.216 -26.204 1.00 62.00 109 PRO A C 1
ATOM 884 O O . PRO A 1 109 ? -0.623 -6.170 -26.250 1.00 62.00 109 PRO A O 1
ATOM 887 N N . PRO A 1 110 ? -1.874 -7.697 -27.302 1.00 58.22 110 PRO A N 1
ATOM 888 C CA . PRO A 1 110 ? -1.890 -6.955 -28.555 1.00 58.22 110 PRO A CA 1
ATOM 889 C C . PRO A 1 110 ? -2.631 -5.627 -28.356 1.00 58.22 110 PRO A C 1
ATOM 891 O O . PRO A 1 110 ? -3.744 -5.602 -27.832 1.00 58.22 110 PRO A O 1
ATOM 894 N N . CYS A 1 111 ? -2.017 -4.527 -28.786 1.00 55.94 111 CYS A N 1
ATOM 895 C CA . CYS A 1 111 ? -2.516 -3.174 -28.552 1.00 55.94 111 CYS A CA 1
ATOM 896 C C . CYS A 1 111 ? -3.790 -2.823 -29.340 1.00 55.94 111 CYS A C 1
ATOM 898 O O . CYS A 1 111 ? -4.439 -1.848 -29.005 1.00 55.94 111 CYS A O 1
ATOM 900 N N . ASP A 1 112 ? -4.194 -3.585 -30.359 1.00 54.88 112 ASP A N 1
ATOM 901 C CA . ASP A 1 112 ? -5.261 -3.172 -31.290 1.00 54.88 112 ASP A CA 1
ATOM 902 C C . ASP A 1 112 ? -6.156 -4.320 -31.801 1.00 54.88 112 ASP A C 1
ATOM 904 O O . ASP A 1 112 ? -6.766 -4.225 -32.870 1.00 54.88 112 ASP A O 1
ATOM 908 N N . GLY A 1 113 ? -6.206 -5.449 -31.090 1.00 52.59 113 GLY A N 1
ATOM 909 C CA . GLY A 1 113 ? -6.922 -6.632 -31.580 1.00 52.59 113 GLY A CA 1
ATOM 910 C C . GLY A 1 113 ? -6.345 -7.219 -32.883 1.00 52.59 113 GLY A C 1
ATOM 911 O O . GLY A 1 113 ? -7.039 -7.981 -33.554 1.00 52.59 113 GLY A O 1
ATOM 912 N N . GLY A 1 114 ? -5.097 -6.882 -33.246 1.00 50.78 114 GLY A N 1
ATOM 913 C CA . GLY A 1 114 ? -4.351 -7.450 -34.376 1.00 50.78 114 GLY A CA 1
ATOM 914 C C . GLY A 1 114 ? -4.278 -6.581 -35.642 1.00 50.78 114 GLY A C 1
ATOM 915 O O . GLY A 1 114 ? -3.958 -7.105 -36.709 1.00 50.78 114 GLY A O 1
ATOM 916 N N . ARG A 1 115 ? -4.581 -5.278 -35.576 1.00 51.53 115 ARG A N 1
ATOM 917 C CA . ARG A 1 115 ? -4.666 -4.360 -36.732 1.00 51.53 115 ARG A CA 1
ATOM 918 C C . ARG A 1 115 ? -3.398 -3.517 -36.968 1.00 51.53 115 ARG A C 1
ATOM 920 O O . ARG A 1 115 ? -3.461 -2.297 -37.032 1.00 51.53 115 ARG A O 1
ATOM 927 N N . HIS A 1 116 ? -2.273 -4.156 -37.283 1.00 47.53 116 HIS A N 1
ATOM 928 C CA . HIS A 1 116 ? -1.085 -3.522 -37.896 1.00 47.53 116 HIS A CA 1
ATOM 929 C C . HIS A 1 116 ? -0.399 -2.360 -37.132 1.00 47.53 116 HIS A C 1
ATOM 931 O O . HIS A 1 116 ? 0.557 -1.796 -37.676 1.00 47.53 116 HIS A O 1
ATOM 937 N N . ARG A 1 117 ? -0.825 -1.975 -35.920 1.00 55.75 117 ARG A N 1
ATOM 938 C CA . ARG A 1 117 ? -0.067 -1.042 -35.073 1.00 55.75 117 ARG A CA 1
ATOM 939 C C . ARG A 1 117 ? 0.714 -1.835 -34.041 1.00 55.75 117 ARG A C 1
ATOM 941 O O . ARG A 1 117 ? 0.179 -2.735 -33.403 1.00 55.75 117 ARG A O 1
ATOM 948 N N . VAL A 1 118 ? 1.993 -1.510 -33.899 1.00 59.41 118 VAL A N 1
ATOM 949 C CA . VAL A 1 118 ? 2.869 -2.140 -32.914 1.00 59.41 118 VAL A CA 1
ATOM 950 C C . VAL A 1 118 ? 3.254 -1.076 -31.900 1.00 59.41 118 VAL A C 1
ATOM 952 O O . VAL A 1 118 ? 3.760 -0.016 -32.270 1.00 59.41 118 VAL A O 1
ATOM 955 N N . LEU A 1 119 ? 2.993 -1.348 -30.620 1.00 64.25 119 LEU A N 1
ATOM 956 C CA . LEU A 1 119 ? 3.569 -0.561 -29.537 1.00 64.25 119 LEU A CA 1
ATOM 957 C C . LEU A 1 119 ? 5.077 -0.800 -29.532 1.00 64.25 119 LEU A C 1
ATOM 959 O O . LEU A 1 119 ? 5.524 -1.944 -29.408 1.00 64.25 119 LEU A O 1
ATOM 963 N N . THR A 1 120 ? 5.854 0.273 -29.608 1.00 66.00 120 THR A N 1
ATOM 964 C CA . THR A 1 120 ? 7.307 0.171 -29.580 1.00 66.00 120 THR A CA 1
ATOM 965 C C . THR A 1 120 ? 7.891 1.090 -28.527 1.00 66.00 120 THR A C 1
ATOM 967 O O . THR A 1 120 ? 7.628 2.290 -28.518 1.00 66.00 120 THR A O 1
ATOM 970 N N . TRP A 1 121 ? 8.702 0.512 -27.644 1.00 80.88 121 TRP A N 1
ATOM 971 C CA . TRP A 1 121 ? 9.644 1.290 -26.854 1.00 80.88 121 TRP A CA 1
ATOM 972 C C . TRP A 1 121 ? 10.788 1.720 -27.762 1.00 80.88 121 TRP A C 1
ATOM 974 O O . TRP A 1 121 ? 11.342 0.912 -28.510 1.00 80.88 121 TRP A O 1
ATOM 984 N N . ASP A 1 122 ? 11.117 2.997 -27.714 1.00 78.88 122 ASP A N 1
ATOM 985 C CA . ASP A 1 122 ? 12.235 3.572 -28.430 1.00 78.88 122 ASP A CA 1
ATOM 986 C C . ASP A 1 122 ? 13.507 3.553 -27.566 1.00 78.88 122 ASP A C 1
ATOM 988 O O . ASP A 1 122 ? 13.565 3.018 -26.452 1.00 78.88 122 ASP A O 1
ATOM 992 N N . LYS A 1 123 ? 14.5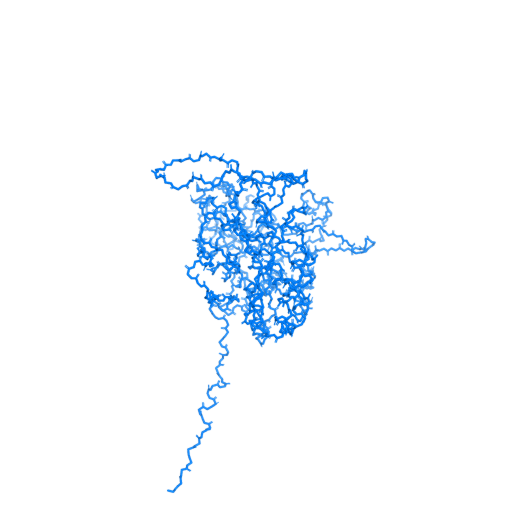75 4.107 -28.132 1.00 83.81 123 LYS A N 1
ATOM 993 C CA . LYS A 1 123 ? 15.871 4.231 -27.470 1.00 83.81 123 LYS A CA 1
ATOM 994 C C . LYS A 1 123 ? 15.821 5.030 -26.165 1.00 83.81 123 LYS A C 1
ATOM 996 O O . LYS A 1 123 ? 16.569 4.696 -25.248 1.00 83.81 123 L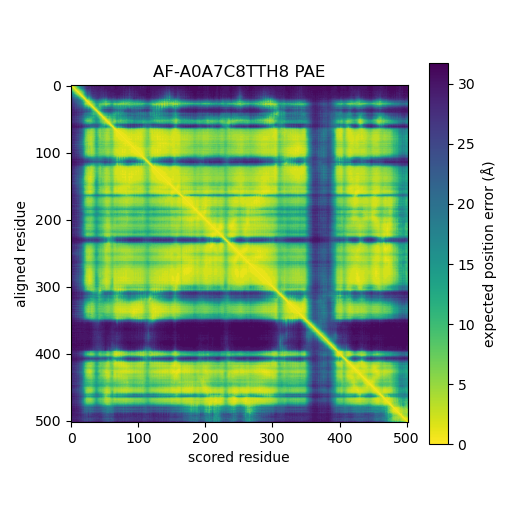YS A O 1
ATOM 1001 N N . ASP A 1 124 ? 14.971 6.051 -26.083 1.00 81.69 124 ASP A N 1
ATOM 1002 C CA . ASP A 1 124 ? 14.881 6.933 -24.925 1.00 81.69 124 ASP A CA 1
ATOM 1003 C C . ASP A 1 124 ? 14.166 6.191 -23.789 1.00 81.69 124 ASP A C 1
ATOM 1005 O O . ASP A 1 124 ? 14.614 6.257 -22.647 1.00 81.69 124 ASP A O 1
ATOM 1009 N N . ASP A 1 125 ? 13.138 5.393 -24.099 1.00 84.50 125 ASP A N 1
ATOM 1010 C CA . ASP A 1 125 ? 12.455 4.553 -23.107 1.00 84.50 125 ASP A CA 1
ATOM 1011 C C . ASP A 1 125 ? 13.379 3.487 -22.515 1.00 84.50 125 ASP A C 1
ATOM 1013 O O . ASP A 1 125 ? 13.420 3.316 -21.298 1.00 84.50 125 ASP A O 1
ATOM 1017 N N . VAL A 1 126 ? 14.128 2.769 -23.366 1.00 88.69 126 VAL A N 1
ATOM 1018 C CA . VAL A 1 126 ? 15.054 1.707 -22.930 1.00 88.69 126 VAL A CA 1
ATOM 1019 C C . VAL A 1 126 ? 16.197 2.290 -22.102 1.00 88.69 126 VAL A C 1
ATOM 1021 O O . VAL A 1 126 ? 16.545 1.728 -21.060 1.00 88.69 126 VAL A O 1
ATOM 1024 N N . ALA A 1 127 ? 16.767 3.418 -22.538 1.00 87.44 127 ALA A N 1
ATOM 1025 C CA . ALA A 1 127 ? 17.792 4.120 -21.775 1.00 87.44 127 ALA A CA 1
ATOM 1026 C C . ALA A 1 127 ? 17.245 4.579 -20.420 1.00 87.44 127 ALA A C 1
ATOM 1028 O O . ALA A 1 127 ? 17.870 4.326 -19.391 1.00 87.44 127 ALA A O 1
ATOM 1029 N N . TYR A 1 128 ? 16.059 5.188 -20.418 1.00 86.38 128 TYR A N 1
ATOM 1030 C CA . TYR A 1 128 ? 15.447 5.720 -19.215 1.00 86.38 128 TYR A CA 1
ATOM 1031 C C . TYR A 1 128 ? 15.087 4.632 -18.203 1.00 86.38 128 TYR A C 1
ATOM 1033 O O . TYR A 1 128 ? 15.427 4.766 -17.035 1.00 86.38 128 TYR A O 1
ATOM 1041 N N . ILE A 1 129 ? 14.428 3.545 -18.615 1.00 90.06 129 ILE A N 1
ATOM 1042 C CA . ILE A 1 129 ? 14.011 2.501 -17.669 1.00 90.06 129 ILE A CA 1
ATOM 1043 C C . ILE A 1 129 ? 15.207 1.754 -17.072 1.00 90.06 129 ILE A C 1
ATOM 1045 O O . ILE A 1 129 ? 15.181 1.358 -15.908 1.00 90.06 129 ILE A O 1
ATOM 1049 N N . HIS A 1 130 ? 16.277 1.576 -17.849 1.00 92.38 130 HIS A N 1
ATOM 1050 C CA . HIS A 1 130 ? 17.522 1.028 -17.327 1.00 92.38 130 HIS A CA 1
ATOM 1051 C C . HIS A 1 130 ? 18.179 1.987 -16.328 1.00 92.38 130 HIS A C 1
ATOM 1053 O O . HIS A 1 130 ? 18.570 1.552 -15.248 1.00 92.38 130 HIS A O 1
ATOM 1059 N N . ASP A 1 131 ? 18.267 3.277 -16.659 1.00 89.81 131 ASP A N 1
ATOM 1060 C CA . ASP A 1 131 ? 18.808 4.311 -15.771 1.00 89.81 131 ASP A CA 1
ATOM 1061 C C . ASP A 1 131 ? 17.997 4.435 -14.470 1.00 89.81 131 ASP A C 1
ATOM 1063 O O . ASP A 1 131 ? 18.564 4.363 -13.384 1.00 89.81 131 ASP A O 1
ATOM 1067 N N . GLU A 1 132 ? 16.666 4.489 -14.556 1.00 90.12 132 GLU A N 1
ATOM 1068 C CA . GLU A 1 132 ? 15.762 4.492 -13.403 1.00 90.12 132 GLU A CA 1
ATOM 1069 C C . GLU A 1 132 ? 16.034 3.285 -12.489 1.00 90.12 132 GLU A C 1
ATOM 1071 O O . GLU A 1 132 ? 16.204 3.424 -11.276 1.00 90.12 132 GLU A O 1
ATOM 1076 N N . LEU A 1 133 ? 16.104 2.078 -13.045 1.00 94.00 133 LEU A N 1
ATOM 1077 C CA . LEU A 1 133 ? 16.280 0.881 -12.229 1.00 94.00 133 LEU A CA 1
ATOM 1078 C C . LEU A 1 133 ? 17.699 0.756 -11.647 1.00 94.00 133 LEU A C 1
ATOM 1080 O O . LEU A 1 133 ? 17.845 0.323 -10.503 1.00 94.00 133 LEU A O 1
ATOM 1084 N N . VAL A 1 134 ? 18.738 1.119 -12.407 1.00 94.31 134 VAL A N 1
ATOM 1085 C CA . VAL A 1 134 ? 20.149 0.932 -12.020 1.00 94.31 134 VAL A CA 1
ATOM 1086 C C . VAL A 1 134 ? 20.696 2.092 -11.194 1.00 94.31 134 VAL A C 1
ATOM 1088 O O . VAL A 1 134 ? 21.437 1.844 -10.247 1.00 94.31 134 VAL A O 1
ATOM 1091 N N . ASN A 1 135 ? 20.347 3.329 -11.534 1.00 89.75 135 ASN A N 1
ATOM 1092 C CA . ASN A 1 135 ? 20.930 4.532 -10.941 1.00 89.75 135 ASN A CA 1
ATOM 1093 C C . ASN A 1 135 ? 20.000 5.224 -9.937 1.00 89.75 135 ASN A C 1
ATOM 1095 O O . ASN A 1 135 ? 20.473 6.053 -9.166 1.00 89.75 135 ASN A O 1
ATOM 1099 N N . VAL A 1 136 ? 18.710 4.866 -9.891 1.00 89.44 136 VAL A N 1
ATOM 1100 C CA . VAL A 1 136 ? 17.758 5.421 -8.913 1.00 89.44 136 VAL A CA 1
ATOM 1101 C C . VAL A 1 136 ? 17.313 4.351 -7.920 1.00 89.44 136 VAL A C 1
ATOM 1103 O O . VAL A 1 136 ? 17.684 4.399 -6.749 1.00 89.44 136 VAL A O 1
ATOM 1106 N N . TYR A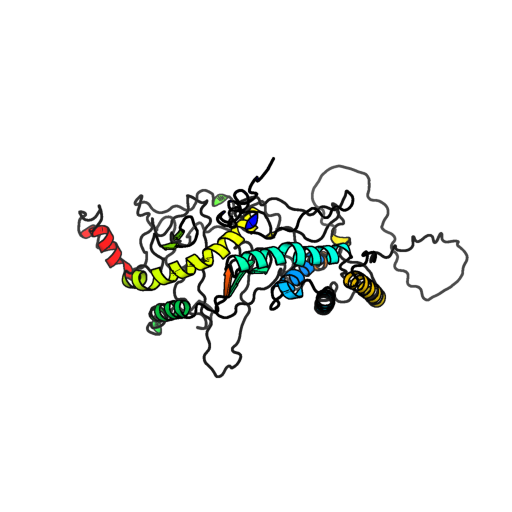 1 137 ? 16.553 3.348 -8.366 1.00 92.69 137 TYR A N 1
ATOM 1107 C CA . TYR A 1 137 ? 15.958 2.369 -7.451 1.00 92.69 137 TYR A CA 1
ATOM 1108 C C . TYR A 1 137 ? 16.994 1.464 -6.784 1.00 92.69 137 TYR A C 1
ATOM 1110 O O . TYR A 1 137 ? 16.884 1.186 -5.590 1.00 92.69 137 TYR A O 1
ATOM 1118 N N . LYS A 1 138 ? 17.982 0.968 -7.538 1.00 94.25 138 LYS A N 1
ATOM 1119 C CA . LYS A 1 138 ? 19.007 0.064 -7.003 1.00 94.25 138 LYS A CA 1
ATOM 1120 C C . LYS A 1 138 ? 19.793 0.691 -5.842 1.00 94.25 138 LYS A C 1
ATOM 1122 O O . LYS A 1 138 ? 19.743 0.102 -4.763 1.00 94.25 138 LYS A O 1
ATOM 1127 N N . PRO A 1 139 ? 20.474 1.845 -6.002 1.00 93.69 139 PRO A N 1
ATOM 1128 C CA . PRO A 1 139 ? 21.244 2.438 -4.910 1.00 93.69 139 PRO A CA 1
ATOM 1129 C C . PRO A 1 139 ? 20.352 2.841 -3.734 1.00 93.69 139 PRO A C 1
ATOM 1131 O O . PRO A 1 139 ? 20.760 2.692 -2.587 1.00 93.69 139 PRO A O 1
ATOM 1134 N N . PHE A 1 140 ? 19.115 3.273 -3.996 1.00 92.25 140 PHE A N 1
ATOM 1135 C CA . PHE A 1 140 ? 18.143 3.570 -2.948 1.00 92.25 140 PHE A CA 1
ATOM 1136 C C . PHE A 1 140 ? 17.836 2.343 -2.075 1.00 92.25 140 PHE A C 1
ATOM 1138 O O . PHE A 1 140 ? 17.948 2.391 -0.850 1.00 92.25 140 PHE A O 1
ATOM 1145 N N . VAL A 1 141 ? 17.482 1.217 -2.701 1.00 93.94 141 VAL A N 1
ATOM 1146 C CA . VAL A 1 141 ? 17.147 -0.021 -1.984 1.00 93.94 141 VAL A CA 1
ATOM 1147 C C . VAL A 1 141 ? 18.380 -0.639 -1.321 1.00 93.94 141 VAL A C 1
ATOM 1149 O O . VAL A 1 141 ? 18.286 -1.157 -0.209 1.00 93.94 141 VAL A O 1
ATOM 1152 N N . GLU A 1 142 ? 19.548 -0.579 -1.960 1.00 94.12 142 GLU A N 1
ATOM 1153 C CA . GLU A 1 142 ? 20.806 -1.030 -1.354 1.00 94.12 142 GLU A CA 1
ATOM 1154 C C . GLU A 1 142 ? 21.167 -0.184 -0.123 1.00 94.12 142 GLU A C 1
ATOM 1156 O O . GLU A 1 142 ? 21.446 -0.756 0.931 1.00 94.12 142 GLU A O 1
ATOM 1161 N N . GLY A 1 143 ? 21.016 1.143 -0.193 1.00 92.75 143 GLY A N 1
ATOM 1162 C CA . GLY A 1 143 ? 21.218 2.043 0.945 1.00 92.75 143 GLY A CA 1
ATOM 1163 C C . GLY A 1 143 ? 20.256 1.781 2.110 1.00 92.75 143 GLY A C 1
ATOM 1164 O O . GLY A 1 143 ? 20.677 1.754 3.267 1.00 92.75 143 GLY A O 1
ATOM 1165 N N . LEU A 1 144 ? 18.977 1.495 1.834 1.00 91.19 144 LEU A N 1
ATOM 1166 C CA . LEU A 1 144 ? 18.033 1.052 2.872 1.00 91.19 144 LEU A CA 1
ATOM 1167 C C . LEU A 1 144 ? 18.499 -0.249 3.539 1.00 91.19 144 LEU A C 1
ATOM 1169 O O . LEU A 1 144 ? 18.476 -0.375 4.767 1.00 91.19 144 LEU A O 1
ATOM 1173 N N . ARG A 1 145 ? 18.969 -1.216 2.744 1.00 91.69 145 ARG A N 1
ATOM 1174 C CA . ARG A 1 145 ? 19.427 -2.515 3.254 1.00 91.69 145 ARG A CA 1
ATOM 1175 C C . ARG A 1 145 ? 20.679 -2.406 4.117 1.00 91.69 145 ARG A C 1
ATOM 1177 O O . ARG A 1 145 ? 20.770 -3.162 5.091 1.00 91.69 145 ARG A O 1
ATOM 1184 N N . GLU A 1 146 ? 21.597 -1.500 3.787 1.00 91.88 146 GLU A N 1
ATOM 1185 C CA . GLU A 1 146 ? 22.788 -1.177 4.588 1.00 91.88 146 GLU A CA 1
ATOM 1186 C C . GLU A 1 146 ? 22.415 -0.614 5.964 1.00 91.88 146 GLU A C 1
ATOM 1188 O O . GLU A 1 146 ? 23.036 -0.961 6.967 1.00 91.88 146 GLU A O 1
ATOM 1193 N N . GLN A 1 147 ? 21.331 0.160 6.033 1.00 87.50 147 GLN A N 1
ATOM 1194 C CA . GLN A 1 147 ? 20.767 0.685 7.282 1.00 87.50 147 GLN A CA 1
ATOM 1195 C C . GLN A 1 147 ? 19.928 -0.351 8.053 1.00 87.50 147 GLN A C 1
ATOM 1197 O O . GLN A 1 147 ? 19.357 -0.046 9.097 1.00 87.50 147 GLN A O 1
ATOM 1202 N N . GLY A 1 148 ? 19.837 -1.588 7.555 1.00 87.31 148 GLY A N 1
ATOM 1203 C CA . GLY A 1 148 ? 19.048 -2.657 8.168 1.00 87.31 148 GLY A CA 1
ATOM 1204 C C . GLY A 1 148 ? 17.549 -2.599 7.857 1.00 87.31 148 GLY A C 1
ATOM 1205 O O . GLY A 1 148 ? 16.805 -3.442 8.355 1.00 87.31 148 GLY A O 1
ATOM 1206 N N . VAL A 1 149 ? 17.107 -1.672 7.005 1.00 87.75 149 VAL A N 1
ATOM 1207 C CA . VAL A 1 149 ? 15.718 -1.566 6.543 1.00 87.75 149 VAL A CA 1
ATOM 1208 C C . VAL A 1 149 ? 15.497 -2.546 5.383 1.00 87.75 149 VAL A C 1
ATOM 1210 O O . VAL A 1 149 ? 16.350 -2.702 4.508 1.00 87.75 149 VAL A O 1
ATOM 1213 N N . ARG A 1 150 ? 14.376 -3.278 5.381 1.00 89.94 150 ARG A N 1
ATOM 1214 C CA . ARG A 1 150 ? 14.052 -4.298 4.354 1.00 89.94 150 ARG A CA 1
ATOM 1215 C C . ARG A 1 150 ? 12.883 -3.901 3.453 1.00 89.94 150 ARG A C 1
ATOM 1217 O O . ARG A 1 150 ? 12.321 -4.738 2.750 1.00 89.94 150 ARG A O 1
ATOM 1224 N N . LEU A 1 151 ? 12.542 -2.620 3.483 1.00 92.94 151 LEU A N 1
ATOM 1225 C CA . LEU A 1 151 ? 11.498 -2.013 2.682 1.00 92.94 151 LEU A CA 1
ATOM 1226 C C . LEU A 1 151 ? 11.844 -2.077 1.186 1.00 92.94 151 LEU A C 1
ATOM 1228 O O . LEU A 1 151 ? 12.968 -1.782 0.783 1.00 92.94 151 LEU A O 1
ATOM 1232 N N . GLU A 1 152 ? 10.862 -2.431 0.366 1.00 94.25 152 GLU A N 1
ATOM 1233 C CA . GLU A 1 152 ? 10.978 -2.494 -1.088 1.00 94.25 152 GLU A CA 1
ATOM 1234 C C . GLU A 1 152 ? 9.826 -1.701 -1.729 1.00 94.25 152 GLU A C 1
ATOM 1236 O O . GLU A 1 152 ? 8.673 -1.836 -1.298 1.00 94.25 152 GLU A O 1
ATOM 1241 N N . PRO A 1 153 ? 10.096 -0.907 -2.776 1.00 93.19 153 PRO A N 1
ATOM 1242 C CA . PRO A 1 153 ? 9.046 -0.287 -3.571 1.00 93.19 153 PRO A CA 1
ATOM 1243 C C . PRO A 1 153 ? 8.370 -1.335 -4.470 1.00 93.19 153 PRO A C 1
ATOM 1245 O O . PRO A 1 153 ? 9.031 -2.244 -4.984 1.00 93.19 153 PRO A O 1
ATOM 1248 N N . ASP A 1 154 ? 7.073 -1.174 -4.723 1.00 93.31 154 ASP A N 1
ATOM 1249 C CA . ASP A 1 154 ? 6.240 -2.039 -5.578 1.00 93.31 154 ASP A CA 1
ATOM 1250 C C . ASP A 1 154 ? 5.585 -1.189 -6.690 1.00 93.31 154 ASP A C 1
ATOM 1252 O O . ASP A 1 154 ? 6.247 -0.275 -7.196 1.00 93.31 154 ASP A O 1
ATOM 1256 N N . VAL A 1 155 ? 4.328 -1.427 -7.082 1.00 91.44 155 VAL A N 1
ATOM 1257 C CA . VAL A 1 155 ? 3.550 -0.481 -7.912 1.00 91.44 155 VAL A CA 1
ATOM 1258 C C . VAL A 1 155 ? 3.771 0.958 -7.418 1.00 91.44 155 VAL A C 1
ATOM 1260 O O . VAL A 1 155 ? 3.863 1.180 -6.218 1.00 91.44 155 VAL A O 1
ATOM 1263 N N . ASP A 1 156 ? 3.901 1.952 -8.301 1.00 87.25 156 ASP A N 1
ATOM 1264 C CA . ASP A 1 156 ? 4.251 3.317 -7.866 1.00 87.25 156 ASP A CA 1
ATOM 1265 C C . ASP A 1 156 ? 3.298 3.838 -6.766 1.00 87.25 156 ASP A C 1
ATOM 1267 O O . ASP A 1 156 ? 2.073 3.742 -6.882 1.00 87.25 156 ASP A O 1
ATOM 1271 N N . GLY A 1 157 ? 3.854 4.391 -5.685 1.00 88.38 157 GLY A N 1
ATOM 1272 C CA . GLY A 1 157 ? 3.101 4.773 -4.484 1.00 88.38 157 GLY A CA 1
ATOM 1273 C C . GLY A 1 157 ? 2.756 3.610 -3.543 1.00 88.38 157 GLY A C 1
ATOM 1274 O O . GLY A 1 157 ? 2.132 3.832 -2.510 1.00 88.38 157 GLY A O 1
ATOM 1275 N N . VAL A 1 158 ? 3.139 2.376 -3.869 1.00 93.81 158 VAL A N 1
ATOM 1276 C CA . VAL A 1 158 ? 2.954 1.173 -3.049 1.00 93.81 158 VAL A CA 1
ATOM 1277 C C . VAL A 1 158 ? 4.305 0.704 -2.529 1.00 93.81 158 VAL A C 1
ATOM 1279 O O . VAL A 1 158 ? 5.276 0.555 -3.271 1.00 93.81 158 VAL A O 1
ATOM 1282 N N . TRP A 1 159 ? 4.345 0.419 -1.234 1.00 95.62 159 TRP A N 1
ATOM 1283 C CA . TRP A 1 159 ? 5.531 -0.056 -0.538 1.00 95.62 159 TRP A CA 1
ATOM 1284 C C . TRP A 1 159 ? 5.232 -1.365 0.171 1.00 95.62 159 TRP A C 1
ATOM 1286 O O . TRP A 1 159 ? 4.122 -1.580 0.668 1.00 95.62 159 TRP A O 1
ATOM 1296 N N . ARG A 1 160 ? 6.226 -2.251 0.229 1.00 95.69 160 ARG A N 1
ATOM 1297 C CA . ARG A 1 160 ? 6.093 -3.556 0.875 1.00 95.69 160 ARG A CA 1
ATOM 1298 C C . ARG A 1 160 ? 7.326 -3.941 1.669 1.00 95.69 160 ARG A C 1
ATOM 1300 O O . ARG A 1 160 ? 8.439 -3.523 1.375 1.00 95.69 160 ARG A O 1
ATOM 1307 N N . GLU A 1 161 ? 7.118 -4.814 2.639 1.00 94.00 161 GLU A N 1
ATOM 1308 C CA . GLU A 1 161 ? 8.190 -5.440 3.402 1.00 94.00 161 GLU A CA 1
ATOM 1309 C C . GLU A 1 161 ? 7.806 -6.881 3.746 1.00 94.00 161 GLU A C 1
ATOM 1311 O O . GLU A 1 161 ? 6.648 -7.173 4.053 1.00 94.00 161 GLU A O 1
ATOM 1316 N N . ASP A 1 162 ? 8.777 -7.790 3.677 1.00 92.00 162 ASP A N 1
ATOM 1317 C CA . ASP A 1 162 ? 8.589 -9.204 3.995 1.00 92.00 162 ASP A CA 1
ATOM 1318 C C . ASP A 1 162 ? 9.153 -9.511 5.391 1.00 92.00 162 ASP A C 1
ATOM 1320 O O . ASP A 1 162 ? 10.364 -9.520 5.604 1.00 92.00 162 ASP A O 1
ATOM 1324 N N . TRP A 1 163 ? 8.274 -9.790 6.355 1.00 88.12 163 TRP A N 1
ATOM 1325 C CA . TRP A 1 163 ? 8.614 -10.032 7.764 1.00 88.12 163 TRP A CA 1
ATOM 1326 C C . TRP A 1 163 ? 8.859 -11.515 8.070 1.00 88.12 163 TRP A C 1
ATOM 1328 O O . TRP A 1 163 ? 8.361 -12.067 9.056 1.00 88.12 163 TRP A O 1
ATOM 1338 N N . ASP A 1 164 ? 9.612 -12.204 7.213 1.00 77.62 164 ASP A N 1
ATOM 1339 C CA . ASP A 1 164 ? 9.829 -13.655 7.322 1.00 77.62 164 ASP A CA 1
ATOM 1340 C C . ASP A 1 164 ? 10.489 -14.079 8.655 1.00 77.62 164 ASP A C 1
ATOM 1342 O O . ASP A 1 164 ? 10.312 -15.217 9.091 1.00 77.62 164 ASP A O 1
ATOM 1346 N N . ALA A 1 165 ? 11.192 -13.165 9.337 1.00 67.38 165 ALA A N 1
ATOM 1347 C CA . ALA A 1 165 ? 11.848 -13.403 10.626 1.00 67.38 165 ALA A CA 1
ATOM 1348 C C . ALA A 1 165 ? 10.971 -13.115 11.868 1.00 67.38 165 ALA A C 1
ATOM 1350 O O . ALA A 1 165 ? 11.345 -13.510 12.970 1.00 67.38 165 ALA A O 1
ATOM 1351 N N . ASP A 1 166 ? 9.798 -12.486 11.725 1.00 83.50 166 ASP A N 1
ATOM 1352 C CA . ASP A 1 166 ? 8.946 -12.052 12.851 1.00 83.50 166 ASP A CA 1
ATOM 1353 C C . ASP A 1 166 ? 7.867 -13.077 13.232 1.00 83.50 166 ASP A C 1
ATOM 1355 O O . ASP A 1 166 ? 6.712 -12.753 13.530 1.00 83.50 166 ASP A O 1
ATOM 1359 N N . GLU A 1 167 ? 8.234 -14.356 13.212 1.00 89.44 167 GLU A N 1
ATOM 1360 C CA . GLU A 1 167 ? 7.285 -15.444 13.446 1.00 89.44 167 GLU A CA 1
ATOM 1361 C C . GLU A 1 167 ? 6.717 -15.420 14.876 1.00 89.44 167 GLU A C 1
ATOM 1363 O O . GLU A 1 167 ? 5.553 -15.768 15.077 1.00 89.44 167 GLU A O 1
ATOM 1368 N N . GLU A 1 168 ? 7.498 -14.960 15.856 1.00 92.19 168 GLU A N 1
ATOM 1369 C CA . GLU A 1 168 ? 7.056 -14.811 17.247 1.00 92.19 168 GLU A CA 1
ATOM 1370 C C . GLU A 1 168 ? 5.917 -13.791 17.368 1.00 92.19 168 GLU A C 1
ATOM 1372 O O . GLU A 1 168 ? 4.828 -14.148 17.816 1.00 92.19 168 GLU A O 1
ATOM 1377 N N . LEU A 1 169 ? 6.112 -12.563 16.874 1.00 93.88 169 LEU A N 1
ATOM 1378 C CA . LEU A 1 169 ? 5.091 -11.508 16.898 1.00 93.88 169 LEU A CA 1
ATOM 1379 C C . LEU A 1 169 ? 3.827 -11.920 16.129 1.00 93.88 169 LEU A C 1
ATOM 1381 O O . LEU A 1 169 ? 2.700 -11.660 16.556 1.00 93.88 169 LEU A O 1
ATOM 1385 N N . ARG A 1 170 ? 3.998 -12.623 15.005 1.00 92.88 170 ARG A N 1
ATOM 1386 C CA . ARG A 1 170 ? 2.878 -13.189 14.246 1.00 92.88 170 ARG A CA 1
ATOM 1387 C C . ARG A 1 170 ? 2.089 -14.205 15.070 1.00 92.88 170 ARG A C 1
ATOM 1389 O O . ARG A 1 170 ? 0.858 -14.213 15.015 1.00 92.88 170 ARG A O 1
ATOM 1396 N N . MET A 1 171 ? 2.774 -15.082 15.800 1.00 94.44 171 MET A N 1
ATOM 1397 C CA . MET A 1 171 ? 2.130 -16.077 16.656 1.00 94.44 171 MET A CA 1
ATOM 1398 C C . MET A 1 171 ? 1.482 -15.441 17.889 1.00 94.44 171 MET A C 1
ATOM 1400 O O . MET A 1 171 ? 0.384 -15.867 18.245 1.00 94.44 171 MET A O 1
ATOM 1404 N N . GLU A 1 172 ? 2.080 -14.399 18.481 1.00 95.94 172 GLU A N 1
ATOM 1405 C CA . GLU A 1 172 ? 1.441 -13.568 19.515 1.00 95.94 172 GLU A CA 1
ATOM 1406 C C . GLU A 1 172 ? 0.088 -13.043 19.009 1.00 95.94 172 GLU A C 1
ATOM 1408 O O . GLU A 1 172 ? -0.943 -13.282 19.644 1.00 95.94 172 GLU A O 1
ATOM 1413 N N . LEU A 1 173 ? 0.067 -12.414 17.823 1.00 95.75 173 LEU A N 1
ATOM 1414 C CA . LEU A 1 173 ? -1.166 -11.898 17.223 1.00 95.75 173 LEU A CA 1
ATOM 1415 C C . LEU A 1 173 ? -2.186 -13.007 16.961 1.00 95.75 173 LEU A C 1
ATOM 1417 O O . LEU A 1 173 ? -3.363 -12.840 17.268 1.00 95.75 173 LEU A O 1
ATOM 1421 N N . ILE A 1 174 ? -1.764 -14.142 16.396 1.00 94.50 174 ILE A N 1
ATOM 1422 C CA . ILE A 1 174 ? -2.676 -15.258 16.114 1.00 94.50 174 ILE A CA 1
ATOM 1423 C C . ILE A 1 174 ? -3.304 -15.785 17.397 1.00 94.50 174 ILE A C 1
ATOM 1425 O O . ILE A 1 174 ? -4.517 -15.982 17.426 1.00 94.50 174 ILE A O 1
ATOM 1429 N N . ASN A 1 175 ? -2.505 -15.977 18.446 1.00 95.88 175 ASN A N 1
ATOM 1430 C CA . ASN A 1 175 ? -2.986 -16.446 19.739 1.00 95.88 175 ASN A CA 1
ATOM 1431 C C . ASN A 1 175 ? -3.985 -15.454 20.343 1.00 95.88 175 ASN A C 1
ATOM 1433 O O . ASN A 1 175 ? -5.068 -15.873 20.753 1.00 95.88 175 ASN A O 1
ATOM 1437 N N . ALA A 1 176 ? -3.687 -14.151 20.315 1.00 96.25 176 ALA A N 1
ATOM 1438 C CA . ALA A 1 176 ? -4.621 -13.117 20.753 1.00 96.25 176 ALA A CA 1
ATOM 1439 C C . ALA A 1 176 ? -5.929 -13.162 19.945 1.00 96.25 176 ALA A C 1
ATOM 1441 O O . ALA A 1 176 ? -7.014 -13.247 20.517 1.00 96.25 176 ALA A O 1
ATOM 1442 N N . VAL A 1 177 ? -5.838 -13.220 18.615 1.00 95.06 177 VAL A N 1
ATOM 1443 C CA . VAL A 1 177 ? -6.983 -13.312 17.695 1.00 95.06 177 VAL A CA 1
ATOM 1444 C C . VAL A 1 177 ? -7.855 -14.543 17.956 1.00 95.06 177 VAL A C 1
ATOM 1446 O O . VAL A 1 177 ? -9.075 -14.455 17.809 1.00 95.06 177 VAL A O 1
ATOM 1449 N N . THR A 1 178 ? -7.290 -15.672 18.401 1.00 94.25 178 THR A N 1
ATOM 1450 C CA . THR A 1 178 ? -8.108 -16.856 18.720 1.00 94.25 178 THR A CA 1
ATOM 1451 C C . THR A 1 178 ? -9.163 -16.577 19.793 1.00 94.25 178 THR A C 1
ATOM 1453 O O . THR A 1 178 ? -10.218 -17.210 19.778 1.00 94.25 178 THR A O 1
ATOM 1456 N N . THR A 1 179 ? -8.936 -15.600 20.681 1.00 94.06 179 THR A N 1
ATOM 1457 C CA . THR A 1 179 ? -9.923 -15.189 21.695 1.00 94.06 179 THR A CA 1
ATOM 1458 C C . THR A 1 179 ? -11.174 -14.556 21.078 1.00 94.06 179 THR A C 1
ATOM 1460 O O . THR A 1 179 ? -12.267 -14.736 21.610 1.00 94.06 179 THR A O 1
ATOM 1463 N N . LEU A 1 180 ? -11.040 -13.897 19.920 1.00 92.56 180 LEU A N 1
ATOM 1464 C CA . LEU A 1 180 ? -12.154 -13.323 19.155 1.00 92.56 180 LEU A CA 1
ATOM 1465 C C . LEU A 1 180 ? -12.814 -14.371 18.245 1.00 92.56 180 LEU A C 1
ATOM 1467 O O . LEU A 1 180 ? -14.021 -14.346 18.021 1.00 92.56 180 LEU A O 1
ATOM 1471 N N . GLU A 1 181 ? -12.042 -15.333 17.733 1.00 92.44 181 GLU A N 1
ATOM 1472 C CA . GLU A 1 181 ? -12.551 -16.384 16.839 1.00 92.44 181 GLU A CA 1
ATOM 1473 C C . GLU A 1 181 ? -13.326 -17.490 17.560 1.00 92.44 181 GLU A C 1
ATOM 1475 O O . GLU A 1 181 ? -14.259 -18.083 16.994 1.00 92.44 181 GLU A O 1
ATOM 1480 N N . ASN A 1 182 ? -12.932 -17.787 18.800 1.00 91.38 182 ASN A N 1
ATOM 1481 C CA . ASN A 1 182 ? -13.470 -18.872 19.618 1.00 91.38 182 ASN A CA 1
ATOM 1482 C C . ASN A 1 182 ? -14.757 -18.472 20.354 1.00 91.38 182 ASN A C 1
ATOM 1484 O O . ASN A 1 182 ? -14.981 -18.834 21.508 1.00 91.38 182 ASN A O 1
ATOM 1488 N N . VAL A 1 183 ? -15.645 -17.765 19.656 1.00 89.75 183 VAL A N 1
ATOM 1489 C CA . VAL A 1 183 ? -17.004 -17.475 20.119 1.00 89.75 183 VAL A CA 1
ATOM 1490 C C . VAL A 1 183 ? -17.988 -18.573 19.681 1.00 89.75 183 VAL A C 1
ATOM 1492 O O . VAL A 1 183 ? -17.770 -19.246 18.663 1.00 89.75 183 VAL A O 1
ATOM 1495 N N . PRO A 1 184 ? -19.105 -18.778 20.415 1.00 91.62 184 PRO A N 1
ATOM 1496 C CA . PRO A 1 184 ? -20.165 -19.694 19.998 1.00 91.62 184 PRO A CA 1
ATOM 1497 C C . PRO A 1 184 ? -20.609 -19.438 18.553 1.00 91.62 184 PRO A C 1
ATOM 1499 O O . PRO A 1 184 ? -20.690 -18.292 18.123 1.00 91.62 184 PRO A O 1
ATOM 1502 N N . LYS A 1 185 ? -20.969 -20.493 17.804 1.00 87.62 185 LYS A N 1
ATOM 1503 C CA . LYS A 1 185 ? -21.301 -20.395 16.364 1.00 87.62 185 LYS A CA 1
ATOM 1504 C C . LYS A 1 185 ? -22.340 -19.315 16.028 1.00 87.62 185 LYS A C 1
ATOM 1506 O O . LYS A 1 185 ? -22.237 -18.707 14.971 1.00 87.62 185 LYS A O 1
ATOM 1511 N N . GLY A 1 186 ? -23.320 -19.093 16.908 1.00 88.06 186 GLY A N 1
ATOM 1512 C CA . GLY A 1 186 ? -24.362 -18.073 16.729 1.00 88.06 186 GLY A CA 1
ATOM 1513 C C . GLY A 1 186 ? -23.907 -16.630 16.978 1.00 88.06 186 GLY A C 1
ATOM 1514 O O . GLY A 1 186 ? -24.662 -15.719 16.677 1.00 88.06 186 GLY A O 1
ATOM 1515 N N . LYS A 1 187 ? -22.700 -16.427 17.519 1.00 85.88 187 LYS A N 1
ATOM 1516 C CA . LYS A 1 187 ? -22.085 -15.115 17.775 1.00 85.88 187 LYS A CA 1
ATOM 1517 C C . LYS A 1 187 ? -20.977 -14.760 16.775 1.00 85.88 187 LYS A C 1
ATOM 1519 O O . LYS A 1 187 ? -20.347 -13.724 16.925 1.00 85.88 187 LYS A O 1
ATOM 1524 N N . LYS A 1 188 ? -20.700 -15.627 15.795 1.00 88.69 188 LYS A N 1
ATOM 1525 C CA . LYS A 1 188 ? -19.715 -15.348 14.744 1.00 88.69 188 LYS A CA 1
ATOM 1526 C C . LYS A 1 188 ? -20.280 -14.327 13.762 1.00 88.69 188 LYS A C 1
ATOM 1528 O O . LYS A 1 188 ? -21.328 -14.593 13.171 1.00 88.69 188 LYS A O 1
ATOM 1533 N N . ASP A 1 189 ? -19.568 -13.221 13.584 1.00 88.06 189 ASP A N 1
ATOM 1534 C CA . ASP A 1 189 ? -19.941 -12.154 12.660 1.00 88.06 189 ASP A CA 1
ATOM 1535 C C . ASP A 1 189 ? -19.415 -12.458 11.252 1.00 88.06 189 ASP A C 1
ATOM 1537 O O . ASP A 1 189 ? -18.247 -12.256 10.930 1.00 88.06 189 ASP A O 1
ATOM 1541 N N . TRP A 1 190 ? -20.257 -13.079 10.430 1.00 90.38 190 TRP A N 1
ATOM 1542 C CA . TRP A 1 190 ? -19.892 -13.420 9.058 1.00 90.38 190 TRP A CA 1
ATOM 1543 C C . TRP A 1 190 ? -20.197 -12.252 8.137 1.00 90.38 190 TRP A C 1
ATOM 1545 O O . TRP A 1 190 ? -21.343 -11.801 8.086 1.00 90.38 190 TRP A O 1
ATOM 1555 N N . HIS A 1 191 ? -19.214 -11.866 7.328 1.00 86.81 191 HIS A N 1
ATOM 1556 C CA . HIS A 1 191 ? -19.361 -10.757 6.405 1.00 86.81 191 HIS A CA 1
ATOM 1557 C C . HIS A 1 191 ? -20.573 -10.969 5.480 1.00 86.81 191 HIS A C 1
ATOM 1559 O O . HIS A 1 191 ? -20.711 -12.066 4.900 1.00 86.81 191 HIS A O 1
ATOM 1565 N N . PRO A 1 192 ? -21.451 -9.965 5.306 1.00 87.31 192 PRO A N 1
ATOM 1566 C CA . PRO A 1 192 ? -22.618 -10.074 4.440 1.00 87.31 192 PRO A CA 1
ATOM 1567 C C . PRO A 1 192 ? -22.246 -10.523 3.021 1.00 87.31 192 PRO A C 1
ATOM 1569 O O . PRO A 1 192 ? -21.264 -10.074 2.443 1.00 87.31 192 PRO A O 1
ATOM 1572 N N . GLY A 1 193 ? -23.018 -11.450 2.450 1.00 86.12 193 GLY A N 1
ATOM 1573 C CA . GLY A 1 193 ? -22.782 -11.943 1.085 1.00 86.12 193 GLY A CA 1
ATOM 1574 C C . GLY A 1 193 ? -21.567 -12.867 0.906 1.00 86.12 193 GLY A C 1
ATOM 1575 O O . GLY A 1 193 ? -21.395 -13.414 -0.176 1.00 86.12 193 GLY A O 1
ATOM 1576 N N . SER A 1 194 ? -20.771 -13.132 1.950 1.00 85.38 194 SER A N 1
ATOM 1577 C CA . SER A 1 194 ? -19.553 -13.962 1.852 1.00 85.38 194 SER A CA 1
ATOM 1578 C C . SER A 1 194 ? -19.784 -15.477 1.884 1.00 85.38 194 SER A C 1
ATOM 1580 O O . SER A 1 194 ? -18.825 -16.240 1.937 1.00 85.38 194 SER A O 1
ATOM 1582 N N . ASN A 1 195 ? -21.036 -15.942 1.957 1.00 89.25 195 ASN A N 1
ATOM 1583 C CA . ASN A 1 195 ? -21.369 -17.359 2.158 1.00 89.25 195 ASN A CA 1
ATOM 1584 C C . ASN A 1 195 ? -20.631 -18.009 3.356 1.00 89.25 195 ASN A C 1
ATOM 1586 O O . ASN A 1 195 ? -20.220 -19.168 3.302 1.00 89.25 195 ASN A O 1
ATOM 1590 N N . LYS A 1 196 ? -20.445 -17.253 4.450 1.00 87.69 196 LYS A N 1
ATOM 1591 C CA . LYS A 1 196 ? -19.696 -17.682 5.647 1.00 87.69 196 LYS A CA 1
ATOM 1592 C C . LYS A 1 196 ? -18.244 -18.085 5.346 1.00 87.69 196 LYS A C 1
ATOM 1594 O O . LYS A 1 196 ? -17.729 -19.042 5.923 1.00 87.69 196 LYS A O 1
ATOM 1599 N N . GLN A 1 197 ? -17.595 -17.367 4.431 1.00 87.69 197 GLN A N 1
ATOM 1600 C CA . GLN A 1 197 ? -16.172 -17.544 4.117 1.00 87.69 197 GLN A CA 1
ATOM 1601 C C . GLN A 1 197 ? -15.297 -16.434 4.708 1.00 87.69 197 GLN A C 1
ATOM 1603 O O . GLN A 1 197 ? -14.111 -16.662 4.931 1.00 87.69 197 GLN A O 1
ATOM 1608 N N . VAL A 1 198 ? -15.877 -15.265 5.001 1.00 89.38 198 VAL A N 1
ATOM 1609 C CA . VAL A 1 198 ? -15.176 -14.126 5.608 1.00 89.38 198 VAL A CA 1
ATOM 1610 C C . VAL A 1 198 ? -15.765 -13.869 6.989 1.00 89.38 198 VAL A C 1
ATOM 1612 O O . VAL A 1 198 ? -16.965 -13.627 7.118 1.00 89.38 198 VAL A O 1
ATOM 1615 N N . LEU A 1 199 ? -14.927 -13.994 8.016 1.00 91.56 199 LEU A N 1
ATOM 1616 C CA . LEU A 1 199 ? -15.287 -13.772 9.414 1.00 91.56 199 LEU A CA 1
ATOM 1617 C C . LEU A 1 199 ? -14.710 -12.429 9.861 1.00 91.56 199 LEU A C 1
ATOM 1619 O O . LEU A 1 199 ? -13.489 -12.266 9.884 1.00 91.56 199 LEU A O 1
ATOM 1623 N N . ASP A 1 200 ? -15.589 -11.509 10.235 1.00 91.06 200 ASP A N 1
ATOM 1624 C CA . ASP A 1 200 ? -15.226 -10.197 10.744 1.00 91.06 200 ASP A CA 1
ATOM 1625 C C . ASP A 1 200 ? -14.922 -10.309 12.245 1.00 91.06 200 ASP A C 1
ATOM 1627 O O . ASP A 1 200 ? -15.726 -10.805 13.033 1.00 91.06 200 ASP A O 1
ATOM 1631 N N . LEU A 1 201 ? -13.710 -9.913 12.643 1.00 92.25 201 LEU A N 1
ATOM 1632 C CA . LEU A 1 201 ? -13.257 -9.998 14.041 1.00 92.25 201 LEU A CA 1
ATOM 1633 C C . LEU A 1 201 ? -13.283 -8.638 14.731 1.00 92.25 201 LEU A C 1
ATOM 1635 O O . LEU A 1 201 ? -13.725 -8.513 15.867 1.00 92.25 201 LEU A O 1
ATOM 1639 N N . VAL A 1 202 ? -12.794 -7.625 14.020 1.00 90.94 202 VAL A N 1
ATOM 1640 C CA . VAL A 1 202 ? -12.784 -6.218 14.414 1.00 90.94 202 VAL A CA 1
ATOM 1641 C C . VAL A 1 202 ? -13.144 -5.448 13.153 1.00 90.94 202 VAL A C 1
ATOM 1643 O O . VAL A 1 202 ? -12.312 -5.307 12.259 1.00 90.94 202 VAL A O 1
ATOM 1646 N N . HIS A 1 203 ? -14.400 -5.017 13.041 1.00 87.88 203 HIS A N 1
ATOM 1647 C CA . 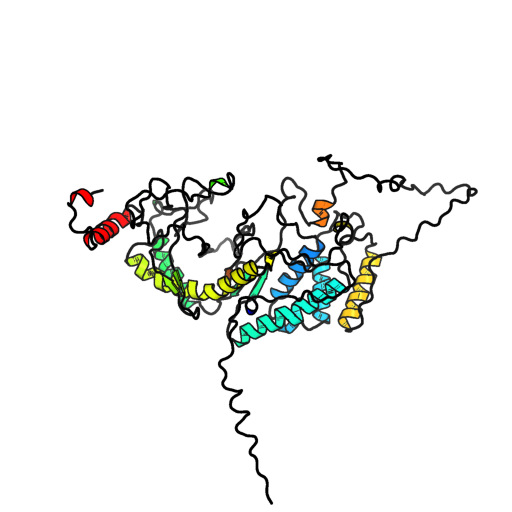HIS A 1 203 ? -14.904 -4.390 11.821 1.00 87.88 203 HIS A CA 1
ATOM 1648 C C . HIS A 1 203 ? -15.087 -2.875 12.022 1.00 87.88 203 HIS A C 1
ATOM 1650 O O . HIS A 1 203 ? -15.871 -2.465 12.884 1.00 87.88 203 HIS A O 1
ATOM 1656 N N . PRO A 1 204 ? -14.422 -2.014 11.226 1.00 86.94 204 PRO A N 1
ATOM 1657 C CA . PRO A 1 204 ? -14.404 -0.564 11.454 1.00 86.94 204 PRO A CA 1
ATOM 1658 C C . PRO A 1 204 ? -15.772 0.106 11.271 1.00 86.94 204 PRO A C 1
ATOM 1660 O O . PRO A 1 204 ? -16.016 1.176 11.822 1.00 86.94 204 PRO A O 1
ATOM 1663 N N . SER A 1 205 ? -16.692 -0.524 10.529 1.00 85.88 205 SER A N 1
ATOM 1664 C CA . SER A 1 205 ? -18.064 -0.015 10.366 1.00 85.88 205 SER A CA 1
ATOM 1665 C C . SER A 1 205 ? -19.016 -0.378 11.505 1.00 85.88 205 SER A C 1
ATOM 1667 O O . SER A 1 205 ? -20.164 0.060 11.479 1.00 85.88 205 SER A O 1
ATOM 1669 N N . LEU A 1 206 ? -18.587 -1.187 12.479 1.00 87.38 206 LEU A N 1
ATOM 1670 C CA . LEU A 1 206 ? -19.383 -1.442 13.676 1.00 87.38 206 LEU A CA 1
ATOM 1671 C C . LEU A 1 206 ? -19.181 -0.304 14.670 1.00 87.38 206 LEU A C 1
ATOM 1673 O O . LEU A 1 206 ? -18.064 0.174 14.851 1.00 87.38 206 LEU A O 1
ATOM 1677 N N . TRP A 1 207 ? -20.263 0.107 15.330 1.00 90.19 207 TRP A N 1
ATOM 1678 C CA . TRP A 1 207 ? -20.251 1.200 16.311 1.00 90.19 207 TRP A CA 1
ATOM 1679 C C . TRP A 1 207 ? -19.676 2.522 15.763 1.00 90.19 207 TRP A C 1
ATOM 1681 O O . TRP A 1 207 ? -18.836 3.144 16.419 1.00 90.19 207 TRP A O 1
ATOM 1691 N N . PRO A 1 208 ? -20.101 2.962 14.559 1.00 92.75 208 PRO A N 1
ATOM 1692 C CA . PRO A 1 208 ? -19.647 4.221 13.987 1.00 92.75 208 PRO A CA 1
ATOM 1693 C C . PRO A 1 208 ? -20.216 5.397 14.783 1.00 92.75 208 PRO A C 1
ATOM 1695 O O . PRO A 1 208 ? -21.188 5.260 15.531 1.00 92.75 208 PRO A O 1
ATOM 1698 N N . ILE A 1 209 ? -19.660 6.583 14.578 1.00 92.75 209 ILE A N 1
ATOM 1699 C CA . ILE A 1 209 ? -20.320 7.812 15.016 1.00 92.75 209 ILE A CA 1
ATOM 1700 C C . ILE A 1 209 ? -21.597 7.963 14.201 1.00 92.75 209 ILE A C 1
ATOM 1702 O O . ILE A 1 209 ? -21.548 7.922 12.975 1.00 92.75 209 ILE A O 1
ATOM 1706 N N . ILE A 1 210 ? -22.729 8.178 14.866 1.00 93.25 210 ILE A N 1
ATOM 1707 C CA . ILE A 1 210 ? -23.973 8.597 14.226 1.00 93.25 210 ILE A CA 1
ATOM 1708 C C . ILE A 1 210 ? -24.135 10.090 14.486 1.00 93.25 210 ILE A C 1
ATOM 1710 O O . ILE A 1 210 ? -24.352 10.509 15.627 1.00 93.25 210 ILE A O 1
ATOM 1714 N N . TYR A 1 211 ? -24.029 10.900 13.436 1.00 91.62 211 TYR A N 1
ATOM 1715 C CA . TYR A 1 211 ? -24.141 12.348 13.573 1.00 91.62 211 TYR A CA 1
ATOM 1716 C C . TYR A 1 211 ? -25.502 12.742 14.152 1.00 91.62 211 TYR A C 1
ATOM 1718 O O . TYR A 1 211 ? -26.519 12.092 13.901 1.00 91.62 211 TYR A O 1
ATOM 1726 N N . ASN A 1 212 ? -25.516 13.817 14.939 1.00 92.44 212 ASN A N 1
ATOM 1727 C CA . ASN A 1 212 ? -26.670 14.302 15.700 1.00 92.44 212 ASN A CA 1
ATOM 1728 C C . ASN A 1 212 ? -27.202 13.329 16.766 1.00 92.44 212 ASN A C 1
ATOM 1730 O O . ASN A 1 212 ? -28.274 13.567 17.322 1.00 92.44 212 ASN A O 1
ATOM 1734 N N . ARG A 1 213 ? -26.477 12.244 17.070 1.00 91.44 213 ARG A N 1
ATOM 1735 C CA . ARG A 1 213 ? -26.880 11.254 18.079 1.00 91.44 213 ARG A CA 1
ATOM 1736 C C . ARG A 1 213 ? -25.745 10.849 19.011 1.00 91.44 213 ARG A C 1
ATOM 1738 O O . ARG A 1 213 ? -25.942 10.847 20.221 1.00 91.44 213 ARG A O 1
ATOM 1745 N N . THR A 1 214 ? -24.593 10.467 18.470 1.00 91.31 214 THR A N 1
ATOM 1746 C CA . THR A 1 214 ? -23.421 10.110 19.275 1.00 91.31 214 THR A CA 1
ATOM 1747 C C . THR A 1 214 ? -22.915 11.361 19.988 1.00 91.31 214 THR A C 1
ATOM 1749 O O . THR A 1 214 ? -22.716 12.395 19.352 1.00 91.31 214 THR A O 1
ATOM 1752 N N . LEU A 1 215 ? -22.741 11.277 21.307 1.00 89.44 215 LEU A N 1
ATOM 1753 C CA . LEU A 1 215 ? -22.339 12.406 22.143 1.00 89.44 215 LEU A CA 1
ATOM 1754 C C . LEU A 1 215 ? -20.816 12.511 22.230 1.00 89.44 215 LEU A C 1
ATOM 1756 O O . LEU A 1 215 ? -20.122 11.498 22.338 1.00 89.44 215 LEU A O 1
ATOM 1760 N N . SER A 1 216 ? -20.312 13.742 22.238 1.00 88.00 216 SER A N 1
ATOM 1761 C CA . SER A 1 216 ? -18.924 14.029 22.588 1.00 88.00 216 SER A CA 1
ATOM 1762 C C . SER A 1 216 ? -18.745 14.011 24.105 1.00 88.00 216 SER A C 1
ATOM 1764 O O . SER A 1 216 ? -19.464 14.689 24.835 1.00 88.00 216 SER A O 1
ATOM 1766 N N . LEU A 1 217 ? -17.738 13.288 24.587 1.00 84.75 217 LEU A N 1
ATOM 1767 C CA . LEU A 1 217 ? -17.318 13.276 25.988 1.00 84.75 217 LEU A CA 1
ATOM 1768 C C . LEU A 1 217 ? -16.752 14.620 26.455 1.00 84.75 217 LEU A C 1
ATOM 1770 O O . LEU A 1 217 ? -16.750 14.895 27.651 1.00 84.75 217 LEU A O 1
ATOM 1774 N N . GLN A 1 218 ? -16.252 15.445 25.533 1.00 84.69 218 GLN A N 1
ATOM 1775 C CA . GLN A 1 218 ? -15.666 16.739 25.878 1.00 84.69 218 GLN A CA 1
ATOM 1776 C C . GLN A 1 218 ? -16.733 17.815 26.083 1.00 84.69 218 GLN A C 1
ATOM 1778 O O . GLN A 1 218 ? -16.626 18.610 27.013 1.00 84.69 218 GLN A O 1
ATOM 1783 N N . THR A 1 219 ? -17.744 17.857 25.212 1.00 85.69 219 THR A N 1
ATOM 1784 C CA . THR A 1 219 ? -18.766 18.916 25.224 1.00 85.69 219 THR A CA 1
ATOM 1785 C C . THR A 1 219 ? -20.095 18.466 25.822 1.00 85.69 219 THR A C 1
ATOM 1787 O O . THR A 1 219 ? -20.881 19.313 26.230 1.00 85.69 219 THR A O 1
ATOM 1790 N N . GLY A 1 220 ? -20.366 17.159 25.865 1.00 84.56 220 GLY A N 1
ATOM 1791 C CA . GLY A 1 220 ? -21.678 16.600 26.202 1.00 84.56 220 GLY A CA 1
ATOM 1792 C C . GLY A 1 220 ? -22.714 16.714 25.076 1.00 84.56 220 GLY A C 1
ATOM 1793 O O . GLY A 1 220 ? -23.825 16.212 25.223 1.00 84.56 220 GLY A O 1
ATOM 1794 N N . GLU A 1 221 ? -22.358 17.336 23.950 1.00 89.12 221 GLU A N 1
ATOM 1795 C CA . GLU A 1 221 ? -23.270 17.618 22.840 1.00 89.12 221 GLU A CA 1
ATOM 1796 C C . GLU A 1 221 ? -23.182 16.556 21.730 1.00 89.12 221 GLU A C 1
ATOM 1798 O O . GLU A 1 221 ? -22.131 15.922 21.557 1.00 89.12 221 GLU A O 1
ATOM 1803 N N . PRO A 1 222 ? -24.251 16.365 20.930 1.00 90.88 222 PRO A N 1
ATOM 1804 C CA . PRO A 1 222 ? -24.215 15.480 19.774 1.00 90.88 222 PRO A CA 1
ATOM 1805 C C . PRO A 1 222 ? -23.195 15.935 18.728 1.00 90.88 222 PRO A C 1
ATOM 1807 O O . PRO A 1 222 ? -23.213 17.086 18.280 1.00 90.88 222 PRO A O 1
ATOM 1810 N N . ILE A 1 223 ? -22.354 15.004 18.279 1.00 91.50 223 ILE A N 1
ATOM 1811 C CA . ILE A 1 223 ? -21.366 15.242 17.225 1.00 91.50 223 ILE A CA 1
ATOM 1812 C C . ILE A 1 223 ? -22.089 15.603 15.932 1.00 91.50 223 ILE A C 1
ATOM 1814 O O . ILE A 1 223 ? -22.974 14.881 15.465 1.00 91.50 223 ILE A O 1
ATOM 1818 N N . GLN A 1 224 ? -21.702 16.734 15.358 1.00 89.94 224 GLN A N 1
ATOM 1819 C CA . GLN A 1 224 ? -22.273 17.267 14.128 1.00 89.94 224 GLN A CA 1
ATOM 1820 C C . GLN A 1 224 ? -21.516 16.727 12.907 1.00 89.94 224 GLN A C 1
ATOM 1822 O O . GLN A 1 22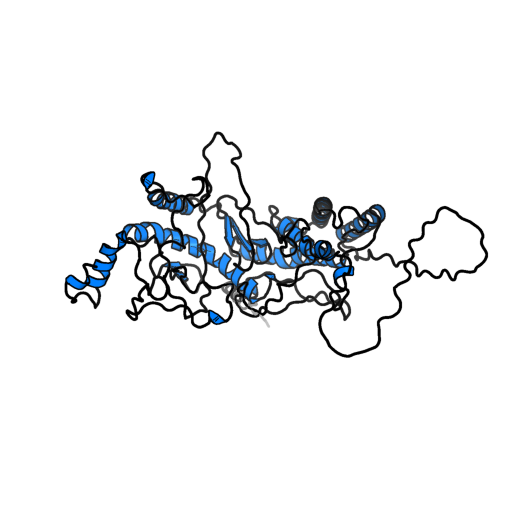4 ? -20.332 16.406 13.024 1.00 89.94 224 GLN A O 1
ATOM 1827 N N . PRO A 1 225 ? -22.167 16.621 11.736 1.00 86.06 225 PRO A N 1
ATOM 1828 C CA . PRO A 1 225 ? -21.448 16.324 10.503 1.00 86.06 225 PRO A CA 1
ATOM 1829 C C . PRO A 1 225 ? -20.440 17.451 10.187 1.00 86.06 225 PRO A C 1
ATOM 1831 O O . PRO A 1 225 ? -20.707 18.609 10.532 1.00 86.06 225 PRO A O 1
ATOM 1834 N N . PRO A 1 226 ? -19.314 17.155 9.508 1.00 79.12 226 PRO A N 1
ATOM 1835 C CA . PRO A 1 226 ? -18.328 18.169 9.141 1.00 79.12 226 PRO A CA 1
ATOM 1836 C C . PRO A 1 226 ? -18.950 19.298 8.305 1.00 79.12 226 PRO A C 1
ATOM 1838 O O . PRO A 1 226 ? -19.817 19.062 7.452 1.00 79.12 226 PRO A O 1
ATOM 1841 N N . LYS A 1 227 ? -18.508 20.540 8.548 1.00 70.12 227 LYS A N 1
ATOM 1842 C CA . LYS A 1 227 ? -19.113 21.758 7.971 1.00 70.12 227 LYS A CA 1
ATOM 1843 C C . LYS A 1 227 ? -18.999 21.822 6.442 1.00 70.12 227 LYS A C 1
ATOM 1845 O O . LYS A 1 227 ? -19.932 22.300 5.795 1.00 70.12 227 LYS A O 1
ATOM 1850 N N . ASP A 1 228 ? -17.925 21.266 5.880 1.00 62.41 228 ASP A N 1
ATOM 1851 C CA . ASP A 1 228 ? -17.601 21.327 4.446 1.00 62.41 228 ASP A CA 1
ATOM 1852 C C . ASP A 1 228 ? -18.130 20.144 3.616 1.00 62.41 228 ASP A C 1
ATOM 1854 O O . ASP A 1 228 ? -17.859 20.031 2.423 1.00 62.41 228 ASP A O 1
ATOM 1858 N N . THR A 1 229 ? -19.015 19.317 4.183 1.00 53.91 229 THR A N 1
ATOM 1859 C CA . THR A 1 229 ? -19.700 18.229 3.447 1.00 53.91 229 THR A CA 1
ATOM 1860 C C . THR A 1 229 ? -20.605 18.711 2.301 1.00 53.91 229 THR A C 1
ATOM 1862 O O . THR A 1 229 ? -21.144 17.899 1.551 1.00 53.91 229 THR A O 1
ATOM 1865 N N . LYS A 1 230 ? -20.797 20.029 2.142 1.00 45.41 230 LYS A N 1
ATOM 1866 C CA . LYS A 1 230 ? -21.629 20.621 1.084 1.00 45.41 230 LYS A CA 1
ATOM 1867 C C . LYS A 1 230 ? -20.949 20.693 -0.286 1.00 45.41 230 LYS A C 1
ATOM 1869 O O . LYS A 1 230 ? -21.664 20.917 -1.260 1.00 45.41 230 LYS A O 1
ATOM 1874 N N . ILE A 1 231 ? -19.625 20.535 -0.369 1.00 49.03 231 ILE A N 1
ATOM 1875 C CA . ILE A 1 231 ? -18.898 20.634 -1.646 1.00 49.03 231 ILE A CA 1
ATOM 1876 C C . ILE A 1 231 ? -19.018 19.341 -2.472 1.00 49.03 231 ILE A C 1
ATOM 1878 O O . ILE A 1 231 ? -19.060 19.432 -3.693 1.00 49.03 231 ILE A O 1
ATOM 1882 N N . ASP A 1 232 ? -19.261 18.181 -1.846 1.00 50.41 232 ASP A N 1
ATOM 1883 C CA . ASP A 1 232 ? -19.398 16.902 -2.556 1.00 50.41 232 ASP A CA 1
ATOM 1884 C C . ASP A 1 232 ? -20.629 16.098 -2.128 1.00 50.41 232 ASP A C 1
ATOM 1886 O O . ASP A 1 232 ? -20.591 15.237 -1.248 1.00 50.41 232 ASP A O 1
ATOM 1890 N N . SER A 1 233 ? -21.739 16.312 -2.841 1.00 49.88 233 SER A N 1
ATOM 1891 C CA . SER A 1 233 ? -22.974 15.516 -2.704 1.00 49.88 233 SER A CA 1
ATOM 1892 C C . SER A 1 233 ? -22.828 14.021 -3.053 1.00 49.88 233 SER A C 1
ATOM 1894 O O . SER A 1 233 ? -23.785 13.265 -2.893 1.00 49.88 233 SER A O 1
ATOM 1896 N N . ILE A 1 234 ? -21.653 13.590 -3.527 1.00 56.28 234 ILE A N 1
ATOM 1897 C CA . ILE A 1 234 ? -21.405 12.252 -4.090 1.00 56.28 234 ILE A CA 1
ATOM 1898 C C . ILE A 1 234 ? -20.489 11.400 -3.185 1.00 56.28 234 ILE A C 1
ATOM 1900 O O . ILE A 1 234 ? -20.492 10.178 -3.305 1.00 56.28 234 ILE A O 1
ATOM 1904 N N . GLY A 1 235 ? -19.751 12.004 -2.243 1.00 62.94 235 GLY A N 1
ATOM 1905 C CA . GLY A 1 235 ? -18.606 11.340 -1.604 1.00 62.94 235 GLY A CA 1
ATOM 1906 C C . GLY A 1 235 ? -18.580 11.222 -0.084 1.00 62.94 235 GLY A C 1
ATOM 1907 O O . GLY A 1 235 ? -17.861 10.378 0.446 1.00 62.94 235 GLY A O 1
ATOM 1908 N N . PHE A 1 236 ? -19.363 12.030 0.632 1.00 73.38 236 PHE A N 1
ATOM 1909 C CA . PHE A 1 236 ? -19.358 12.049 2.095 1.00 73.38 236 PHE A CA 1
ATOM 1910 C C . PHE A 1 236 ? -20.708 11.619 2.668 1.00 73.38 236 PHE A C 1
ATOM 1912 O O . PHE A 1 236 ? -21.774 12.042 2.217 1.00 73.38 236 PHE A O 1
ATOM 1919 N N . SER A 1 237 ? -20.673 10.797 3.717 1.00 80.06 237 SER A N 1
ATOM 1920 C CA . SER A 1 237 ? -21.870 10.489 4.498 1.00 80.06 237 SER A CA 1
ATOM 1921 C C . SER A 1 237 ? -22.167 11.644 5.449 1.00 80.06 237 SER A C 1
ATOM 1923 O O . SER A 1 237 ? -21.367 11.964 6.321 1.00 80.06 237 SER A O 1
ATOM 1925 N N . ASN A 1 238 ? -23.359 12.227 5.346 1.00 82.94 238 ASN A N 1
ATOM 1926 C CA . ASN A 1 238 ? -23.869 13.181 6.335 1.00 82.94 238 ASN A CA 1
ATOM 1927 C C . ASN A 1 238 ? -24.570 12.497 7.524 1.00 82.94 238 ASN A C 1
ATOM 1929 O O . ASN A 1 238 ? -25.176 13.173 8.356 1.00 82.94 238 ASN A O 1
ATOM 1933 N N . LYS A 1 239 ? -24.523 11.158 7.598 1.00 87.88 239 LYS A N 1
ATOM 1934 C CA . LYS A 1 239 ? -25.234 10.360 8.612 1.00 87.88 239 LYS A CA 1
ATOM 1935 C C . LYS A 1 239 ? -24.307 9.750 9.653 1.00 87.88 239 LYS A C 1
ATOM 1937 O O . LYS A 1 239 ? -24.684 9.661 10.818 1.00 87.88 239 LYS A O 1
ATOM 1942 N N . PHE A 1 240 ? -23.134 9.294 9.231 1.00 90.25 240 PHE A N 1
ATOM 1943 C CA . PHE A 1 240 ? -22.205 8.577 10.094 1.00 90.25 240 PHE A CA 1
ATOM 1944 C C . PHE A 1 240 ? -20.782 8.616 9.544 1.00 90.25 240 PHE A C 1
ATOM 1946 O O . PHE A 1 240 ? -20.596 8.739 8.334 1.00 90.25 240 PHE A O 1
ATOM 1953 N N . CYS A 1 241 ? -19.797 8.415 10.416 1.00 89.75 241 CYS A N 1
ATOM 1954 C CA . CYS A 1 241 ? -18.415 8.139 10.032 1.00 89.75 241 CYS A CA 1
ATOM 1955 C C . CYS A 1 241 ? -17.825 7.024 10.900 1.00 89.75 241 CYS A C 1
ATOM 1957 O O . CYS A 1 241 ? -18.315 6.739 11.997 1.00 89.75 241 CYS A O 1
ATOM 1959 N N . TRP A 1 242 ? -16.775 6.373 10.401 1.00 92.38 242 TRP A N 1
ATOM 1960 C CA . TRP A 1 242 ? -15.985 5.466 11.230 1.00 92.38 242 TRP A CA 1
ATOM 1961 C C . TRP A 1 242 ? -15.349 6.227 12.394 1.00 92.38 242 TRP A C 1
ATOM 1963 O O . TRP A 1 242 ? -15.175 7.444 12.335 1.00 92.38 242 TRP A O 1
ATOM 1973 N N . LEU A 1 243 ? -15.049 5.493 13.463 1.00 93.31 243 LEU A N 1
ATOM 1974 C CA . LEU A 1 243 ? -14.518 6.035 14.705 1.00 93.31 243 LEU A CA 1
ATOM 1975 C C . LEU A 1 243 ? -13.046 5.607 14.862 1.00 93.31 243 LEU A C 1
ATOM 1977 O O . LEU A 1 243 ? -12.797 4.479 15.300 1.00 93.31 243 LEU A O 1
ATOM 1981 N N . PRO A 1 244 ? -12.081 6.453 14.459 1.00 93.94 244 PRO A N 1
ATOM 1982 C CA . PRO A 1 244 ? -10.660 6.132 14.512 1.00 93.94 244 PRO A CA 1
ATOM 1983 C C . PRO A 1 244 ? -10.094 6.243 15.929 1.00 93.94 244 PRO A C 1
ATOM 1985 O O . PRO A 1 244 ? -10.614 6.968 16.779 1.00 93.94 244 PRO A O 1
ATOM 1988 N N . SER A 1 245 ? -8.980 5.554 16.147 1.00 94.81 245 SER A N 1
ATOM 1989 C CA . SER A 1 245 ? -8.220 5.571 17.396 1.00 94.81 245 SER A CA 1
ATOM 1990 C C . SER A 1 245 ? -6.921 6.347 17.222 1.00 94.81 245 SER A C 1
ATOM 1992 O O . SER A 1 245 ? -6.256 6.237 16.198 1.00 94.81 245 SER A O 1
ATOM 1994 N N . GLU A 1 246 ? -6.545 7.106 18.243 1.00 94.44 246 GLU A N 1
ATOM 1995 C CA . GLU A 1 246 ? -5.289 7.856 18.304 1.00 94.44 246 GLU A CA 1
ATOM 1996 C C . GLU A 1 246 ? -4.114 6.946 18.675 1.00 94.44 246 GLU A C 1
ATOM 1998 O O . GLU A 1 246 ? -4.133 6.268 19.709 1.00 94.44 246 GLU A O 1
ATOM 2003 N N . PHE A 1 247 ? -3.083 6.979 17.834 1.00 95.25 247 PHE A N 1
ATOM 2004 C CA . PHE A 1 247 ? -1.787 6.339 18.028 1.00 95.25 247 PHE A CA 1
ATOM 2005 C C . PHE A 1 247 ? -0.729 7.447 18.097 1.00 95.25 247 PHE A C 1
ATOM 2007 O O . PHE A 1 247 ? -0.796 8.422 17.355 1.00 95.25 247 PHE A O 1
ATOM 2014 N N . GLU A 1 248 ? 0.244 7.304 18.988 1.00 95.56 248 GLU A N 1
ATOM 2015 C CA . GLU A 1 248 ? 1.387 8.206 19.114 1.00 95.56 248 GLU A CA 1
ATOM 2016 C C . GLU A 1 248 ? 2.644 7.458 18.691 1.00 95.56 248 GLU A C 1
ATOM 2018 O O . GLU A 1 248 ? 2.973 6.421 19.267 1.00 95.56 248 GLU A O 1
ATOM 2023 N N . VAL A 1 249 ? 3.335 7.987 17.687 1.00 95.44 249 VAL A N 1
ATOM 2024 C CA . VAL A 1 249 ? 4.623 7.473 17.219 1.00 95.44 249 VAL A CA 1
ATOM 2025 C C . VAL A 1 249 ? 5.726 8.326 17.842 1.00 95.44 249 VAL A C 1
ATOM 2027 O O . VAL A 1 249 ? 5.611 9.552 17.896 1.00 95.44 249 VAL A O 1
ATOM 2030 N N . SER A 1 250 ? 6.778 7.691 18.357 1.00 95.75 250 SER A N 1
ATOM 2031 C CA . SER A 1 250 ? 7.939 8.391 18.904 1.00 95.75 250 SER A CA 1
ATOM 2032 C C . SER A 1 250 ? 8.637 9.224 17.820 1.00 95.75 250 SER A C 1
ATOM 2034 O O . SER A 1 250 ? 8.570 8.868 16.645 1.00 95.75 250 SER A O 1
ATOM 2036 N N . PRO A 1 251 ? 9.336 10.321 18.172 1.00 91.44 251 PRO A N 1
ATOM 2037 C CA . PRO A 1 251 ? 9.980 11.188 17.179 1.00 91.44 251 PRO A CA 1
ATOM 2038 C C . PRO A 1 251 ? 10.977 10.483 16.247 1.00 91.44 251 PRO A C 1
ATOM 2040 O O . PRO A 1 251 ? 11.187 10.934 15.129 1.00 91.44 251 PRO A O 1
ATOM 2043 N N . ASP A 1 252 ? 11.584 9.387 16.701 1.00 88.88 252 ASP A N 1
ATOM 2044 C CA . ASP A 1 252 ? 12.513 8.546 15.939 1.00 88.88 252 ASP A CA 1
ATOM 2045 C C . ASP A 1 252 ? 11.819 7.405 15.164 1.00 88.88 252 ASP A C 1
ATOM 2047 O O . ASP A 1 252 ? 12.485 6.611 14.507 1.00 88.88 252 ASP A O 1
ATOM 2051 N N . GLY A 1 253 ? 10.492 7.275 15.265 1.00 90.31 253 GLY A N 1
ATOM 2052 C CA . GLY A 1 253 ? 9.711 6.226 14.607 1.00 90.31 253 GLY A CA 1
ATOM 2053 C C . GLY A 1 253 ? 9.877 4.819 15.193 1.00 90.31 253 GLY A C 1
ATOM 2054 O O . GLY A 1 253 ? 9.293 3.877 14.663 1.00 90.31 253 GLY A O 1
ATOM 2055 N N . THR A 1 254 ? 10.646 4.643 16.274 1.00 92.12 254 THR A N 1
ATOM 2056 C CA . THR A 1 254 ? 11.012 3.312 16.799 1.00 92.12 254 THR A CA 1
ATOM 2057 C C . THR A 1 254 ? 9.996 2.718 17.771 1.00 92.12 254 THR A C 1
ATOM 2059 O O . THR A 1 254 ? 10.105 1.547 18.147 1.00 92.12 254 THR A O 1
ATOM 2062 N N . LYS A 1 255 ? 9.000 3.500 18.196 1.00 96.38 255 LYS A N 1
ATOM 2063 C CA . LYS A 1 255 ? 7.968 3.060 19.131 1.00 96.38 255 LYS A CA 1
ATOM 2064 C C . LYS A 1 255 ? 6.629 3.711 18.826 1.00 96.38 255 LYS A C 1
ATOM 2066 O O . LYS A 1 255 ? 6.534 4.918 18.645 1.00 96.38 255 LYS A O 1
ATOM 2071 N N . THR A 1 256 ? 5.572 2.914 18.899 1.00 97.94 256 THR A N 1
ATOM 2072 C CA . THR A 1 256 ? 4.187 3.384 18.845 1.00 97.94 256 THR A CA 1
ATOM 2073 C C . THR A 1 256 ? 3.482 3.098 20.165 1.00 97.94 256 THR A C 1
ATOM 2075 O O . THR A 1 256 ? 3.739 2.075 20.791 1.00 97.94 256 THR A O 1
ATOM 2078 N N . THR A 1 257 ? 2.608 4.002 20.602 1.00 97.94 257 THR A N 1
ATOM 2079 C CA . THR A 1 257 ? 1.739 3.830 21.773 1.00 97.94 257 THR A CA 1
ATOM 2080 C C . THR A 1 257 ? 0.295 4.138 21.397 1.00 97.94 257 THR A C 1
ATOM 2082 O O . THR A 1 257 ? 0.015 5.182 20.812 1.00 97.94 257 THR A O 1
ATOM 2085 N N . ILE A 1 258 ? -0.642 3.265 21.753 1.00 97.69 258 ILE A N 1
ATOM 2086 C CA . ILE A 1 258 ? -2.075 3.500 21.554 1.00 97.69 258 ILE A CA 1
ATOM 2087 C C . ILE A 1 258 ? -2.575 4.443 22.659 1.00 97.69 258 ILE A C 1
ATOM 2089 O O . ILE A 1 258 ? -2.489 4.132 23.846 1.00 97.69 258 ILE A O 1
ATOM 2093 N N . LYS A 1 259 ? -3.097 5.619 22.286 1.00 96.00 259 LYS A N 1
ATOM 2094 C CA . LYS A 1 259 ? -3.464 6.700 23.229 1.00 96.00 259 LYS A CA 1
ATOM 2095 C C . LYS A 1 259 ? -4.944 6.730 23.594 1.00 96.00 259 LYS A C 1
ATOM 2097 O O . LYS A 1 259 ? -5.329 7.362 24.575 1.00 96.00 259 LYS A O 1
ATOM 2102 N N . SER A 1 260 ? -5.776 6.063 22.808 1.00 94.44 260 SER A N 1
ATOM 2103 C CA . SER A 1 260 ? -7.227 5.980 22.996 1.00 94.44 260 SER A CA 1
ATOM 2104 C C . SER A 1 260 ? -7.704 4.580 22.629 1.00 94.44 260 SER A C 1
ATOM 2106 O O . SER A 1 260 ? -6.965 3.816 22.012 1.00 94.44 260 SER A O 1
ATOM 2108 N N . TYR A 1 261 ? -8.908 4.188 23.052 1.00 94.25 261 TYR A N 1
ATOM 2109 C CA . TYR A 1 261 ? -9.318 2.799 22.860 1.00 94.25 261 TYR A CA 1
ATOM 2110 C C . TYR A 1 261 ? -9.495 2.447 21.374 1.00 94.25 261 TYR A C 1
ATOM 2112 O O . TYR A 1 261 ? -9.810 3.315 20.559 1.00 94.25 261 TYR A O 1
ATOM 2120 N N . ILE A 1 262 ? -9.316 1.177 21.014 1.00 94.88 262 ILE A N 1
ATOM 2121 C CA . ILE A 1 262 ? -9.628 0.670 19.680 1.00 94.88 262 ILE A CA 1
ATOM 2122 C C . ILE A 1 262 ? -11.104 0.306 19.635 1.00 94.88 262 ILE A C 1
ATOM 2124 O O . ILE A 1 262 ? -11.585 -0.471 20.459 1.00 94.88 262 ILE A O 1
ATOM 2128 N N . ASN A 1 263 ? -11.847 0.880 18.688 1.00 91.50 263 ASN A N 1
ATOM 2129 C CA . ASN A 1 263 ? -13.257 0.551 18.522 1.00 91.50 263 ASN A CA 1
ATOM 2130 C C . ASN A 1 263 ? -13.417 -0.961 18.251 1.00 91.50 263 ASN A C 1
ATOM 2132 O O . ASN A 1 263 ? -12.744 -1.506 17.379 1.00 91.50 263 ASN A O 1
ATOM 2136 N N . ASN A 1 264 ? -14.315 -1.629 18.985 1.00 88.19 264 ASN A N 1
ATOM 2137 C CA . ASN A 1 264 ? -14.469 -3.095 19.088 1.00 88.19 264 ASN A CA 1
ATOM 2138 C C . ASN A 1 264 ? -13.397 -3.851 19.906 1.00 88.19 264 ASN A C 1
ATOM 2140 O O . ASN A 1 264 ? -13.485 -5.071 20.017 1.00 88.19 264 ASN A O 1
ATOM 2144 N N . LEU A 1 265 ? -12.428 -3.166 20.518 1.00 91.00 265 LEU A N 1
ATOM 2145 C CA . LEU A 1 265 ? -11.399 -3.748 21.393 1.00 91.00 265 LEU A CA 1
ATOM 2146 C C . LEU A 1 265 ? -11.178 -2.872 22.640 1.00 91.00 265 LEU A C 1
ATOM 2148 O O . LEU A 1 265 ? -10.065 -2.421 22.905 1.00 91.00 265 LEU A O 1
ATOM 2152 N N . ALA A 1 266 ? -12.252 -2.583 23.382 1.00 87.88 266 ALA A N 1
ATOM 2153 C CA . ALA A 1 266 ? -12.232 -1.571 24.440 1.00 87.88 266 ALA A CA 1
ATOM 2154 C C . ALA A 1 266 ? -12.208 -2.112 25.883 1.00 87.88 266 ALA A C 1
ATOM 2156 O O . ALA A 1 266 ? -11.928 -1.315 26.779 1.00 87.88 266 ALA A O 1
ATOM 2157 N N . SER A 1 267 ? -12.431 -3.412 26.122 1.00 88.50 267 SER A N 1
ATOM 2158 C CA . SER A 1 267 ? -12.323 -3.981 27.484 1.00 88.50 267 SER A CA 1
ATOM 2159 C C . SER A 1 267 ? -10.884 -4.015 27.985 1.00 88.50 267 SER A C 1
ATOM 2161 O O . SER A 1 267 ? -9.940 -4.058 27.194 1.00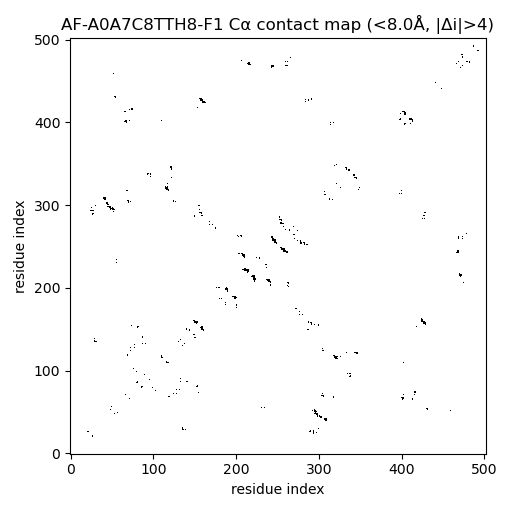 88.50 267 SER A O 1
ATOM 2163 N N . ASP A 1 268 ? -10.692 -4.019 29.300 1.00 88.12 268 ASP A N 1
ATOM 2164 C CA . ASP A 1 268 ? -9.352 -3.994 29.893 1.00 88.12 268 ASP A CA 1
ATOM 2165 C C . ASP A 1 268 ? -8.552 -5.271 29.589 1.00 88.12 268 ASP A C 1
ATOM 2167 O O . ASP A 1 268 ? -7.352 -5.191 29.303 1.00 88.12 268 ASP A O 1
ATOM 2171 N N . GLU A 1 269 ? -9.206 -6.436 29.527 1.00 90.38 269 GLU A N 1
ATOM 2172 C CA . GLU A 1 269 ? -8.570 -7.678 29.081 1.00 90.38 269 GLU A CA 1
ATOM 2173 C C . GLU A 1 269 ? -8.139 -7.597 27.610 1.00 90.38 269 GLU A C 1
ATOM 2175 O O . GLU A 1 269 ? -7.027 -8.007 27.269 1.00 90.38 269 GLU A O 1
ATOM 2180 N N . GLN A 1 270 ? -8.982 -7.036 26.733 1.00 92.44 270 GLN A N 1
ATOM 2181 C CA . GLN A 1 270 ? -8.636 -6.842 25.320 1.00 92.44 270 GLN A CA 1
ATOM 2182 C C . GLN A 1 270 ? -7.489 -5.845 25.159 1.00 92.44 270 GLN A C 1
ATOM 2184 O O . GLN A 1 270 ? -6.552 -6.123 24.415 1.00 92.44 270 GLN A O 1
ATOM 2189 N N . LYS A 1 271 ? -7.513 -4.717 25.876 1.00 93.69 271 LYS A N 1
ATOM 2190 C CA . LYS A 1 271 ? -6.417 -3.739 25.865 1.00 93.69 271 LYS A CA 1
ATOM 2191 C C . LYS A 1 271 ? -5.102 -4.404 26.257 1.00 93.69 271 LYS A C 1
ATOM 2193 O O . LYS A 1 271 ? -4.127 -4.318 25.515 1.00 93.69 271 LYS A O 1
ATOM 2198 N N . SER A 1 272 ? -5.094 -5.116 27.387 1.00 96.06 272 SER A N 1
ATOM 2199 C CA . SER A 1 272 ? -3.894 -5.784 27.897 1.00 96.06 272 SER A CA 1
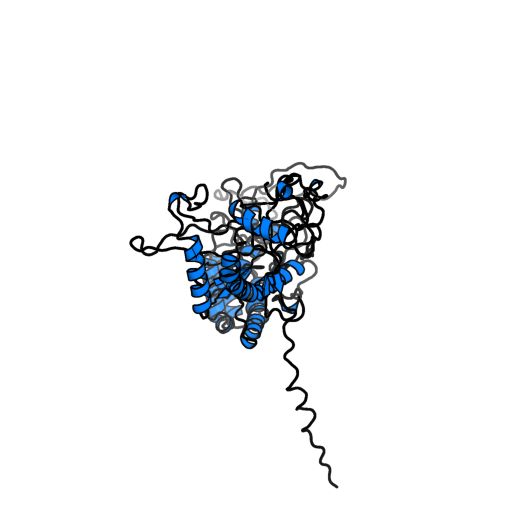ATOM 2200 C C . SER A 1 272 ? -3.359 -6.852 26.943 1.00 96.06 272 SER A C 1
ATOM 2202 O O . SER A 1 272 ? -2.150 -7.073 26.909 1.00 96.06 272 SER A O 1
ATOM 2204 N N . LEU A 1 273 ? -4.237 -7.533 26.203 1.00 97.06 273 LEU A N 1
ATOM 2205 C CA . LEU A 1 273 ? -3.855 -8.609 25.293 1.00 97.06 273 LEU A CA 1
ATOM 2206 C C . LEU A 1 273 ? -3.413 -8.092 23.917 1.00 97.06 273 LEU A C 1
ATOM 2208 O O . LEU A 1 273 ? -2.413 -8.562 23.382 1.00 97.06 273 LEU A O 1
ATOM 2212 N N . PHE A 1 274 ? -4.153 -7.151 23.328 1.00 97.75 274 PHE A N 1
ATOM 2213 C CA . PHE A 1 274 ? -3.964 -6.737 21.936 1.00 97.75 274 PHE A CA 1
ATOM 2214 C C . PHE A 1 274 ? -3.020 -5.548 21.776 1.00 97.75 274 PHE A C 1
ATOM 2216 O O . PHE A 1 274 ? -2.269 -5.514 20.804 1.00 97.75 274 PHE A O 1
ATOM 2223 N N . TYR A 1 275 ? -3.039 -4.568 22.683 1.00 97.75 275 TYR A N 1
ATOM 2224 C CA . TYR A 1 275 ? -2.374 -3.285 22.422 1.00 97.75 275 TYR A CA 1
ATOM 2225 C C . TYR A 1 275 ? -0.855 -3.418 22.310 1.00 97.75 275 TYR A C 1
ATOM 2227 O O . TYR A 1 275 ? -0.324 -2.937 21.312 1.00 97.75 275 TYR A O 1
ATOM 2235 N N . PRO A 1 276 ? -0.153 -4.154 23.198 1.00 98.00 276 PRO A N 1
ATOM 2236 C CA . PRO A 1 276 ? 1.291 -4.339 23.055 1.00 98.00 276 PRO A CA 1
ATOM 2237 C C . PRO A 1 276 ? 1.683 -5.001 21.726 1.00 98.00 276 PRO A C 1
ATOM 2239 O O . PRO A 1 276 ? 2.745 -4.722 21.176 1.00 98.00 276 PRO A O 1
ATOM 2242 N N . ILE A 1 277 ? 0.830 -5.881 21.191 1.00 97.94 277 ILE A N 1
ATOM 2243 C CA . ILE A 1 277 ? 1.054 -6.561 19.909 1.00 97.94 277 ILE A CA 1
ATOM 2244 C C . ILE A 1 277 ? 0.828 -5.578 18.754 1.00 97.94 277 ILE A C 1
ATOM 2246 O O . ILE A 1 277 ? 1.671 -5.457 17.866 1.00 97.94 277 ILE A O 1
ATOM 2250 N N . LEU A 1 278 ? -0.296 -4.856 18.769 1.00 97.81 278 LEU A N 1
ATOM 2251 C CA . LEU A 1 278 ? -0.653 -3.898 17.722 1.00 97.81 278 LEU A CA 1
ATOM 2252 C C . LEU A 1 278 ? 0.304 -2.703 17.678 1.00 97.81 278 LEU A C 1
ATOM 2254 O O . LEU A 1 278 ? 0.626 -2.253 16.587 1.00 97.81 278 LEU A O 1
ATOM 2258 N N . GLU A 1 279 ? 0.814 -2.235 18.816 1.00 98.12 279 GLU A N 1
ATOM 2259 C CA . GLU A 1 279 ? 1.855 -1.201 18.904 1.00 98.12 279 GLU A CA 1
ATOM 2260 C C . GLU A 1 279 ? 3.155 -1.642 18.227 1.00 98.12 279 GLU A C 1
ATOM 2262 O O . GLU A 1 279 ? 3.700 -0.905 17.402 1.00 98.12 279 GLU A O 1
ATOM 2267 N N . LYS A 1 280 ? 3.636 -2.863 18.512 1.00 97.25 280 LYS A N 1
ATOM 2268 C CA . LYS A 1 280 ? 4.813 -3.438 17.836 1.00 97.25 280 LYS A CA 1
ATOM 2269 C C . LYS A 1 280 ? 4.590 -3.547 16.326 1.00 97.25 280 LYS A C 1
ATOM 2271 O O . LYS A 1 280 ? 5.469 -3.180 15.551 1.00 97.25 280 LYS A O 1
ATOM 2276 N N . ILE A 1 281 ? 3.423 -4.039 15.900 1.00 96.50 281 ILE A N 1
ATOM 2277 C CA . ILE A 1 281 ? 3.104 -4.191 14.475 1.00 96.50 281 ILE A CA 1
ATOM 2278 C C . ILE A 1 281 ? 3.005 -2.822 13.797 1.00 96.50 281 ILE A C 1
ATOM 2280 O O . ILE A 1 281 ? 3.623 -2.625 12.758 1.00 96.50 281 ILE A O 1
ATOM 2284 N N . PHE A 1 282 ? 2.270 -1.871 14.378 1.00 97.12 282 PHE A N 1
ATOM 2285 C CA . PHE A 1 282 ? 2.118 -0.528 13.818 1.00 97.12 282 PHE A CA 1
ATOM 2286 C C . PHE A 1 282 ? 3.472 0.169 13.689 1.00 97.12 282 PHE A C 1
ATOM 2288 O O . PHE A 1 282 ? 3.744 0.770 12.659 1.00 97.12 282 PHE A O 1
ATOM 2295 N N . THR A 1 283 ? 4.360 0.006 14.675 1.00 95.75 283 THR A N 1
ATOM 2296 C CA . THR A 1 283 ? 5.740 0.517 14.616 1.00 95.75 283 THR A CA 1
ATOM 2297 C C . THR A 1 283 ? 6.482 0.004 13.378 1.00 95.75 283 THR A C 1
ATOM 2299 O O . THR A 1 283 ? 7.148 0.778 12.702 1.00 95.75 283 THR A O 1
ATOM 2302 N N . LYS A 1 284 ? 6.313 -1.273 13.011 1.00 93.69 284 LYS A N 1
ATOM 2303 C CA . LYS A 1 284 ? 6.877 -1.824 11.765 1.00 93.69 284 LYS A CA 1
ATOM 2304 C C . LYS A 1 284 ? 6.200 -1.285 10.496 1.00 93.69 284 LYS A C 1
ATOM 2306 O O . LYS A 1 284 ? 6.815 -1.288 9.439 1.00 93.69 284 LYS A O 1
ATOM 2311 N N . PHE A 1 285 ? 4.955 -0.811 10.576 1.00 95.31 285 PHE A N 1
ATOM 2312 C CA . PHE A 1 285 ? 4.288 -0.111 9.471 1.00 95.31 285 PHE A CA 1
ATOM 2313 C C . PHE A 1 285 ? 4.706 1.362 9.337 1.00 95.31 285 PHE A C 1
ATOM 2315 O O . PHE A 1 285 ? 4.469 1.947 8.284 1.00 95.31 285 PHE A O 1
ATOM 2322 N N . VAL A 1 286 ? 5.338 1.976 10.345 1.00 94.31 286 VAL A N 1
ATOM 2323 C CA . VAL A 1 286 ? 5.735 3.396 10.286 1.00 94.31 286 VAL A CA 1
ATOM 2324 C C . VAL A 1 286 ? 6.626 3.704 9.072 1.00 94.31 286 VAL A C 1
ATOM 2326 O O . VAL A 1 286 ? 6.290 4.643 8.349 1.00 94.31 286 VAL A O 1
ATOM 2329 N N . PRO A 1 287 ? 7.685 2.926 8.754 1.00 92.75 287 PRO A N 1
ATOM 2330 C CA . PRO A 1 287 ? 8.464 3.149 7.534 1.00 92.75 287 PRO A CA 1
ATOM 2331 C C . PRO A 1 287 ? 7.607 3.051 6.266 1.00 92.75 287 PRO A C 1
ATOM 2333 O O . PRO A 1 287 ? 7.645 3.941 5.425 1.00 92.75 287 PRO A O 1
ATOM 2336 N N . LEU A 1 288 ? 6.755 2.028 6.162 1.00 94.62 288 LEU A N 1
ATOM 2337 C CA . LEU A 1 288 ? 5.832 1.859 5.035 1.00 94.62 288 LEU A CA 1
ATOM 2338 C C . LEU A 1 288 ? 4.933 3.096 4.841 1.00 94.62 288 LEU A C 1
ATOM 2340 O O . LEU A 1 288 ? 4.798 3.593 3.723 1.00 94.62 288 LEU A O 1
ATOM 2344 N N . PHE A 1 289 ? 4.353 3.629 5.921 1.00 93.44 289 PHE A N 1
ATOM 2345 C CA . PHE A 1 289 ? 3.530 4.839 5.862 1.00 93.44 289 PHE A CA 1
ATOM 2346 C C . PHE A 1 289 ? 4.337 6.080 5.493 1.00 93.44 289 PHE A C 1
ATOM 2348 O O . PHE A 1 289 ? 3.890 6.848 4.647 1.00 93.44 289 PHE A O 1
ATOM 2355 N N . ASN A 1 290 ? 5.523 6.270 6.074 1.00 91.31 290 ASN A N 1
ATOM 2356 C CA . ASN A 1 290 ? 6.374 7.422 5.777 1.00 91.31 290 ASN A CA 1
ATOM 2357 C C . ASN A 1 290 ? 6.700 7.513 4.283 1.00 91.31 290 ASN A C 1
ATOM 2359 O O . ASN A 1 290 ? 6.606 8.593 3.703 1.00 91.31 290 ASN A O 1
ATOM 2363 N N . HIS A 1 291 ? 7.018 6.383 3.654 1.00 92.06 291 HIS A N 1
ATOM 2364 C CA . HIS A 1 291 ? 7.319 6.323 2.228 1.00 92.06 291 HIS A CA 1
ATOM 2365 C C . HIS A 1 291 ? 6.079 6.576 1.349 1.00 92.06 291 HIS A C 1
ATOM 2367 O O . HIS A 1 291 ? 6.147 7.367 0.411 1.00 92.06 291 HIS A O 1
ATOM 2373 N N . VAL A 1 292 ? 4.918 6.003 1.691 1.00 91.31 292 VAL A N 1
ATOM 2374 C CA . VAL A 1 292 ? 3.649 6.294 0.991 1.00 91.31 292 VAL A CA 1
ATOM 2375 C C . VAL A 1 292 ? 3.275 7.777 1.094 1.00 91.31 292 VAL A C 1
ATOM 2377 O O . VAL A 1 292 ? 2.899 8.402 0.103 1.00 91.31 292 VAL A O 1
ATOM 2380 N N . LEU A 1 293 ? 3.378 8.363 2.288 1.00 88.00 293 LEU A N 1
ATOM 2381 C CA . LEU A 1 293 ? 3.066 9.774 2.524 1.00 88.00 293 LEU A CA 1
ATOM 2382 C C . LEU A 1 293 ? 4.068 10.698 1.817 1.00 88.00 293 LEU A C 1
ATOM 2384 O O . LEU A 1 293 ? 3.671 11.739 1.291 1.00 88.00 293 LEU A O 1
ATOM 2388 N N . ALA A 1 294 ? 5.346 10.313 1.761 1.00 86.62 294 ALA A N 1
ATOM 2389 C CA . ALA A 1 294 ? 6.355 11.007 0.970 1.00 86.62 294 ALA A CA 1
ATOM 2390 C C . ALA A 1 294 ? 6.007 10.974 -0.526 1.00 86.62 294 ALA A C 1
ATOM 2392 O O . ALA A 1 294 ? 5.979 12.031 -1.151 1.00 86.62 294 ALA A O 1
ATOM 2393 N N . ASP A 1 295 ? 5.649 9.809 -1.076 1.00 84.94 295 ASP A N 1
ATOM 2394 C CA . ASP A 1 295 ? 5.232 9.653 -2.477 1.00 84.94 295 ASP A CA 1
ATOM 2395 C C . ASP A 1 295 ? 4.002 10.493 -2.835 1.00 84.94 295 ASP A C 1
ATOM 2397 O O . ASP A 1 295 ? 3.943 11.104 -3.907 1.00 84.94 295 ASP A O 1
ATOM 2401 N N . LEU A 1 296 ? 3.015 10.555 -1.937 1.00 81.75 296 LEU A N 1
ATOM 2402 C CA . LEU A 1 296 ? 1.841 11.410 -2.109 1.00 81.75 296 LEU A CA 1
ATOM 2403 C C . LEU A 1 296 ? 2.225 12.885 -2.164 1.00 81.75 296 LEU A C 1
ATOM 2405 O O . LEU A 1 296 ? 1.860 13.572 -3.117 1.00 81.75 296 LEU A O 1
ATOM 2409 N N . LYS A 1 297 ? 3.013 13.350 -1.189 1.00 78.44 297 LYS A N 1
ATOM 2410 C CA . LYS A 1 297 ? 3.432 14.752 -1.071 1.00 78.44 297 LYS A CA 1
ATOM 2411 C C . LYS A 1 297 ? 4.200 15.247 -2.295 1.00 78.44 297 LYS A C 1
ATOM 2413 O O . LYS A 1 297 ? 4.165 16.435 -2.608 1.00 78.44 297 LYS A O 1
ATOM 2418 N N . VAL A 1 298 ? 4.926 14.353 -2.961 1.00 74.69 298 VAL A N 1
ATOM 2419 C CA . VAL A 1 298 ? 5.859 14.699 -4.043 1.00 74.69 298 VAL A CA 1
ATOM 2420 C C . VAL A 1 298 ? 5.305 14.351 -5.425 1.00 74.69 298 VAL A C 1
ATOM 2422 O O . VAL A 1 298 ? 5.930 14.687 -6.427 1.00 74.69 298 VAL A O 1
ATOM 2425 N N . GLY A 1 299 ? 4.124 13.725 -5.480 1.00 74.19 299 GLY A N 1
ATOM 2426 C CA . GLY A 1 299 ? 3.422 13.410 -6.721 1.00 74.19 299 GLY A CA 1
ATOM 2427 C C . GLY A 1 299 ? 3.927 12.162 -7.451 1.00 74.19 299 GLY A C 1
ATOM 2428 O O . GLY A 1 299 ? 3.656 12.030 -8.640 1.00 74.19 299 GLY A O 1
ATOM 2429 N N . THR A 1 300 ? 4.626 11.233 -6.781 1.00 75.81 300 THR A N 1
ATOM 2430 C CA . THR A 1 300 ? 5.167 10.004 -7.410 1.00 75.81 300 THR A CA 1
ATOM 2431 C C . THR A 1 300 ? 4.075 9.183 -8.103 1.00 75.81 300 THR A C 1
ATOM 2433 O O . THR A 1 300 ? 4.300 8.597 -9.158 1.00 75.81 300 THR A O 1
ATOM 2436 N N . HIS A 1 301 ? 2.861 9.185 -7.549 1.00 73.12 301 HIS A N 1
ATOM 2437 C CA . HIS A 1 301 ? 1.707 8.475 -8.102 1.00 73.12 301 HIS A CA 1
ATOM 2438 C C . HIS A 1 301 ? 1.312 8.946 -9.518 1.00 73.12 301 HIS A C 1
ATOM 2440 O O . HIS A 1 301 ? 0.896 8.118 -10.334 1.00 73.12 301 HIS A O 1
ATOM 2446 N N . ASP A 1 302 ? 1.495 10.235 -9.832 1.00 72.00 302 ASP A N 1
ATOM 2447 C CA . ASP A 1 302 ? 1.175 10.840 -11.138 1.00 72.00 302 ASP A CA 1
ATOM 2448 C C . ASP A 1 302 ? 2.418 11.060 -12.024 1.00 72.00 302 ASP A C 1
ATOM 2450 O O . ASP A 1 302 ? 2.331 11.614 -13.122 1.00 72.00 302 ASP A O 1
ATOM 2454 N N . PHE A 1 303 ? 3.593 10.603 -11.579 1.00 75.75 303 PHE A N 1
ATOM 2455 C CA . PHE A 1 303 ? 4.829 10.733 -12.342 1.00 75.75 303 PHE A CA 1
ATOM 2456 C C . PHE A 1 303 ? 4.756 9.958 -13.672 1.00 75.75 303 PHE A C 1
ATOM 2458 O O . PHE A 1 303 ? 4.290 8.816 -13.720 1.00 75.75 303 PHE A O 1
ATOM 2465 N N . ARG A 1 304 ? 5.227 10.590 -14.758 1.00 76.19 304 ARG A N 1
ATOM 2466 C CA . ARG A 1 304 ? 5.213 10.047 -16.129 1.00 76.19 304 ARG A CA 1
ATOM 2467 C C . ARG A 1 304 ? 6.631 9.783 -16.620 1.00 76.19 304 ARG A C 1
ATOM 2469 O O . ARG A 1 304 ? 7.443 10.706 -16.693 1.00 76.19 304 ARG A O 1
ATOM 2476 N N . ARG A 1 305 ? 6.914 8.537 -16.998 1.00 78.19 305 ARG A N 1
ATOM 2477 C CA . ARG A 1 305 ? 8.205 8.087 -17.540 1.00 78.19 305 ARG A CA 1
ATOM 2478 C C . ARG A 1 305 ? 8.338 8.426 -19.022 1.00 78.19 305 ARG A C 1
ATOM 2480 O O . ARG A 1 305 ? 9.404 8.879 -19.448 1.00 78.19 305 ARG A O 1
ATOM 2487 N N . VAL A 1 306 ? 7.246 8.276 -19.771 1.00 72.56 306 VAL A N 1
ATOM 2488 C CA . VAL A 1 306 ? 7.149 8.549 -21.210 1.00 72.56 306 VAL A CA 1
ATOM 2489 C C . VAL A 1 306 ? 6.967 10.043 -21.484 1.00 72.56 306 VAL A C 1
ATOM 2491 O O . VAL A 1 306 ? 6.186 10.732 -20.825 1.00 72.56 306 VAL A O 1
ATOM 2494 N N . PHE A 1 307 ? 7.674 10.551 -22.495 1.00 64.19 307 PHE A N 1
ATOM 2495 C CA . PHE A 1 307 ? 7.496 11.913 -22.991 1.00 64.19 307 PHE A CA 1
ATOM 2496 C C . PHE A 1 307 ? 6.294 12.014 -23.935 1.00 64.19 307 PHE A C 1
ATOM 2498 O O . PHE A 1 307 ? 6.196 11.246 -24.886 1.00 64.19 307 PHE A O 1
ATOM 2505 N N . ALA A 1 308 ? 5.457 13.034 -23.742 1.00 54.94 308 ALA A N 1
ATOM 2506 C CA . ALA A 1 308 ? 4.436 13.435 -24.707 1.00 54.94 308 ALA A CA 1
ATOM 2507 C C . ALA A 1 308 ? 4.774 14.817 -25.294 1.00 54.94 308 ALA A C 1
ATOM 2509 O O . ALA A 1 308 ? 5.222 15.711 -24.568 1.00 54.94 308 ALA A O 1
ATOM 2510 N N . ILE A 1 309 ? 4.544 15.019 -26.597 1.00 47.94 309 ILE A N 1
ATOM 2511 C CA . ILE A 1 309 ? 4.559 16.364 -27.190 1.00 47.94 309 ILE A CA 1
ATOM 2512 C C . ILE A 1 309 ? 3.304 17.114 -26.731 1.00 47.94 309 ILE A C 1
ATOM 2514 O O . ILE A 1 309 ? 2.185 16.614 -26.850 1.00 47.94 309 ILE A O 1
ATOM 2518 N N . ALA A 1 310 ? 3.468 18.334 -26.218 1.00 42.25 310 ALA A N 1
ATOM 2519 C CA . ALA A 1 310 ? 2.338 19.182 -25.848 1.00 42.25 310 ALA A CA 1
ATOM 2520 C C . ALA A 1 310 ? 1.467 19.507 -27.084 1.00 42.25 310 ALA A C 1
ATOM 2522 O O . ALA A 1 310 ? 1.938 20.143 -28.025 1.00 42.25 310 ALA A O 1
ATOM 2523 N N . GLY A 1 311 ? 0.189 19.096 -27.096 1.00 46.00 311 GLY A N 1
ATOM 2524 C CA . GLY A 1 311 ? -0.757 19.442 -28.169 1.00 46.00 311 GLY A CA 1
ATOM 2525 C C . GLY A 1 311 ? -1.890 18.433 -28.399 1.00 46.00 311 GLY A C 1
ATOM 2526 O O . GLY A 1 311 ? -1.948 17.374 -27.782 1.00 46.00 311 GLY A O 1
ATOM 2527 N N . ARG A 1 312 ? -2.798 18.738 -29.341 1.00 39.59 312 ARG A N 1
ATOM 2528 C CA . ARG A 1 312 ? -3.997 17.928 -29.675 1.00 39.59 312 ARG A CA 1
ATOM 2529 C C . ARG A 1 312 ? -3.704 16.591 -30.391 1.00 39.59 312 ARG A C 1
ATOM 2531 O O . ARG A 1 312 ? -4.594 16.066 -31.047 1.00 39.59 312 ARG A O 1
ATOM 2538 N N . LYS A 1 313 ? -2.470 16.077 -30.373 1.00 50.38 313 LYS A N 1
ATOM 2539 C CA . LYS A 1 313 ? -2.082 14.833 -31.078 1.00 50.38 313 LYS A CA 1
ATOM 2540 C C . LYS A 1 313 ? -1.143 13.919 -30.273 1.00 50.38 313 LYS A C 1
ATOM 2542 O O . LYS A 1 313 ? -0.713 12.907 -30.813 1.00 50.38 313 LYS A O 1
ATOM 2547 N N . TRP A 1 314 ? -0.891 14.221 -28.995 1.00 52.56 314 TRP A N 1
ATOM 2548 C CA . TRP A 1 314 ? -0.051 13.427 -28.081 1.00 52.56 314 TRP A CA 1
ATOM 2549 C C . TRP A 1 314 ? -0.336 11.912 -28.080 1.00 52.56 314 TRP A C 1
ATOM 2551 O O . TRP A 1 314 ? 0.598 11.124 -28.041 1.00 52.56 314 TRP A O 1
ATOM 2561 N N . TRP A 1 315 ? -1.593 11.485 -28.237 1.00 53.94 315 TRP A N 1
ATOM 2562 C CA . TRP A 1 315 ? -1.964 10.063 -28.305 1.00 53.94 315 TRP A CA 1
ATOM 2563 C C . TRP A 1 315 ? -1.542 9.323 -29.587 1.00 53.94 315 TRP A C 1
ATOM 2565 O O . TRP A 1 315 ? -1.579 8.095 -29.613 1.00 53.94 315 TRP A O 1
ATOM 2575 N N . ARG A 1 316 ? -1.196 10.024 -30.680 1.00 52.16 316 ARG A N 1
ATOM 2576 C CA . ARG A 1 316 ? -0.805 9.381 -31.953 1.00 52.16 316 ARG A CA 1
ATOM 2577 C C . ARG A 1 316 ? 0.650 8.902 -31.963 1.00 52.16 316 ARG A C 1
ATOM 2579 O O . ARG A 1 316 ? 0.993 8.110 -32.832 1.00 52.16 316 ARG A O 1
ATOM 2586 N N . GLU A 1 317 ? 1.492 9.367 -31.041 1.00 56.03 317 GLU A N 1
ATOM 2587 C CA . GLU A 1 317 ? 2.924 9.022 -31.012 1.00 56.03 317 GLU A CA 1
ATOM 2588 C C . GLU A 1 317 ? 3.215 7.675 -30.347 1.00 56.03 317 GLU A C 1
ATOM 2590 O O . GLU A 1 317 ? 4.214 7.040 -30.674 1.00 56.03 317 GLU A O 1
ATOM 2595 N N . ASP A 1 318 ? 2.327 7.199 -29.472 1.00 58.75 318 ASP A N 1
ATOM 2596 C CA . ASP A 1 318 ? 2.526 5.930 -28.765 1.00 58.75 318 ASP A CA 1
ATOM 2597 C C . ASP A 1 318 ? 2.331 4.698 -29.667 1.00 58.75 318 ASP A C 1
ATOM 2599 O O . ASP A 1 318 ? 2.776 3.607 -29.322 1.00 58.75 318 ASP A O 1
ATOM 2603 N N . LEU A 1 319 ? 1.675 4.837 -30.827 1.00 61.88 319 LEU A N 1
ATOM 2604 C CA . LEU A 1 319 ? 1.317 3.714 -31.700 1.00 61.88 319 LEU A CA 1
ATOM 2605 C C . LEU A 1 319 ? 1.829 3.939 -33.121 1.00 61.88 319 LEU A C 1
ATOM 2607 O O . LEU A 1 319 ? 1.290 4.754 -33.871 1.00 61.88 319 LEU A O 1
ATOM 2611 N N . ILE A 1 320 ? 2.832 3.156 -33.518 1.00 63.50 320 ILE A N 1
ATOM 2612 C CA . ILE A 1 320 ? 3.447 3.243 -34.844 1.00 63.50 320 ILE A CA 1
ATOM 2613 C C . ILE A 1 320 ? 2.898 2.120 -35.729 1.00 63.50 320 ILE A C 1
ATOM 2615 O O . ILE A 1 320 ? 2.747 0.971 -35.306 1.00 63.50 320 ILE A O 1
ATOM 2619 N N . LYS A 1 321 ? 2.603 2.440 -36.992 1.00 63.62 321 LYS A N 1
ATOM 2620 C CA . LYS A 1 321 ? 2.301 1.431 -38.011 1.00 63.62 321 LYS A CA 1
ATOM 2621 C C . LYS A 1 321 ? 3.621 0.849 -38.515 1.00 63.62 321 LYS A C 1
ATOM 2623 O O . LYS A 1 321 ? 4.352 1.520 -39.235 1.00 63.62 321 LYS A O 1
ATOM 2628 N N . LEU A 1 322 ? 3.925 -0.382 -38.119 1.00 67.19 322 LEU A N 1
ATOM 2629 C CA . LEU A 1 322 ? 5.150 -1.086 -38.494 1.00 67.19 322 LEU A CA 1
ATOM 2630 C C . LEU A 1 322 ? 4.822 -2.561 -38.741 1.00 67.19 322 LEU A C 1
ATOM 2632 O O . LEU A 1 322 ? 4.010 -3.141 -38.021 1.00 67.19 322 LEU A O 1
ATOM 2636 N N . SER A 1 323 ? 5.438 -3.193 -39.746 1.00 71.75 323 SER A N 1
ATOM 2637 C CA . SER A 1 323 ? 5.287 -4.644 -39.914 1.00 71.75 323 SER A CA 1
ATOM 2638 C C . SER A 1 323 ? 5.939 -5.379 -38.735 1.00 71.75 323 SER A C 1
ATOM 2640 O O . SER A 1 323 ? 6.956 -4.932 -38.199 1.00 71.75 323 SER A O 1
ATOM 2642 N N . ASN A 1 324 ? 5.395 -6.535 -38.342 1.00 75.31 324 ASN A N 1
ATOM 2643 C CA . ASN A 1 324 ? 5.971 -7.344 -37.258 1.00 75.31 324 ASN A CA 1
ATOM 2644 C C . ASN A 1 324 ? 7.438 -7.729 -37.528 1.00 75.31 324 ASN A C 1
ATOM 2646 O O . ASN A 1 324 ? 8.241 -7.820 -36.600 1.00 75.31 324 ASN A O 1
ATOM 2650 N N . GLU A 1 325 ? 7.797 -7.935 -38.796 1.00 79.75 325 GLU A N 1
ATOM 2651 C CA . GLU A 1 325 ? 9.161 -8.256 -39.221 1.00 79.75 325 GLU A CA 1
ATOM 2652 C C . GLU A 1 325 ? 10.102 -7.055 -39.071 1.00 79.75 325 GLU A C 1
ATOM 2654 O O . GLU A 1 325 ? 11.164 -7.193 -38.458 1.00 79.75 325 GLU A O 1
ATOM 2659 N N . ASN A 1 326 ? 9.692 -5.868 -39.540 1.00 80.06 326 ASN A N 1
ATOM 2660 C CA . ASN A 1 326 ? 10.473 -4.637 -39.381 1.00 80.06 326 ASN A CA 1
ATOM 2661 C C . ASN A 1 326 ? 10.624 -4.275 -37.903 1.00 80.06 326 ASN A C 1
ATOM 2663 O O . ASN A 1 326 ? 11.714 -3.898 -37.471 1.00 80.06 326 ASN A O 1
ATOM 2667 N N . HIS A 1 327 ? 9.557 -4.439 -37.114 1.00 82.75 327 HIS A N 1
ATOM 2668 C CA . HIS A 1 327 ? 9.600 -4.245 -35.670 1.00 82.75 327 HIS A CA 1
ATOM 2669 C C . HIS A 1 327 ? 10.637 -5.150 -35.024 1.00 82.75 327 HIS A C 1
ATOM 2671 O O . HIS A 1 327 ? 11.506 -4.676 -34.299 1.00 82.75 327 HIS A O 1
ATOM 2677 N N . LYS A 1 328 ? 10.574 -6.453 -35.313 1.00 85.25 328 LYS A N 1
ATOM 2678 C CA . LYS A 1 328 ? 11.501 -7.433 -34.755 1.00 85.25 328 LYS A CA 1
ATOM 2679 C C . LYS A 1 328 ? 12.951 -7.101 -35.108 1.00 85.25 328 LYS A C 1
ATOM 2681 O O . LYS A 1 328 ? 13.790 -7.100 -34.217 1.00 85.25 328 LYS A O 1
ATOM 2686 N N . LEU A 1 329 ? 13.232 -6.771 -36.371 1.00 88.62 329 LEU A N 1
ATOM 2687 C CA . LEU A 1 329 ? 14.578 -6.414 -36.823 1.00 88.62 329 LEU A CA 1
ATOM 2688 C C . LEU A 1 329 ? 15.119 -5.176 -36.094 1.00 88.62 329 LEU A C 1
ATOM 2690 O O . LEU A 1 329 ? 16.246 -5.193 -35.598 1.00 88.62 329 LEU A O 1
ATOM 2694 N N . LYS A 1 330 ? 14.319 -4.105 -36.019 1.00 89.06 330 LYS A N 1
ATOM 2695 C CA . LYS A 1 330 ? 14.703 -2.866 -35.328 1.00 89.06 330 LYS A CA 1
ATOM 2696 C C . LYS A 1 330 ? 14.867 -3.088 -33.821 1.00 89.06 330 LYS A C 1
ATOM 2698 O O . LYS A 1 330 ? 15.831 -2.602 -33.240 1.00 89.06 330 LYS A O 1
ATOM 2703 N N . TRP A 1 331 ? 13.972 -3.856 -33.205 1.00 90.38 331 TRP A N 1
ATOM 2704 C CA . TRP A 1 331 ? 14.021 -4.184 -31.782 1.00 90.38 331 TRP A CA 1
ATOM 2705 C C . TRP A 1 331 ? 15.253 -5.013 -31.417 1.00 90.38 331 TRP A C 1
ATOM 2707 O O . TRP A 1 331 ? 15.956 -4.673 -30.471 1.00 90.38 331 TRP A O 1
ATOM 2717 N N . ASP A 1 332 ? 15.572 -6.051 -32.196 1.00 92.44 332 ASP A N 1
ATOM 2718 C CA . ASP A 1 332 ? 16.785 -6.841 -31.978 1.00 92.44 332 ASP A CA 1
ATOM 2719 C C . ASP A 1 332 ? 18.045 -5.978 -32.156 1.00 92.44 332 ASP A C 1
ATOM 2721 O O . ASP A 1 332 ? 18.928 -6.031 -31.303 1.00 92.44 332 ASP A O 1
ATOM 2725 N N . LYS A 1 333 ? 18.086 -5.095 -33.169 1.00 93.69 333 LYS A N 1
ATOM 2726 C CA . LYS A 1 333 ? 19.187 -4.131 -33.337 1.00 93.69 333 LYS A CA 1
ATOM 2727 C C . LYS A 1 333 ? 19.331 -3.199 -32.125 1.00 93.69 333 LYS A C 1
ATOM 2729 O O . LYS A 1 333 ? 20.451 -2.978 -31.672 1.00 93.69 333 LYS A O 1
ATOM 2734 N N . LEU A 1 334 ? 18.228 -2.653 -31.605 1.00 93.75 334 LEU A N 1
ATOM 2735 C CA . LEU A 1 334 ? 18.251 -1.763 -30.438 1.00 93.75 334 LEU A CA 1
ATOM 2736 C C . LEU A 1 334 ? 18.788 -2.492 -29.202 1.00 93.75 334 LEU A C 1
ATOM 2738 O O . LEU A 1 334 ? 19.638 -1.963 -28.490 1.00 93.75 334 LEU A O 1
ATOM 2742 N N . LEU A 1 335 ? 18.303 -3.710 -28.951 1.00 94.56 335 LEU A N 1
ATOM 2743 C CA . LEU A 1 335 ? 18.748 -4.502 -27.809 1.00 94.56 335 LEU A CA 1
ATOM 2744 C C . LEU A 1 335 ? 20.213 -4.919 -27.932 1.00 94.56 335 LEU A C 1
ATOM 2746 O O . LEU A 1 335 ? 20.906 -4.947 -26.920 1.00 94.56 335 LEU A O 1
ATOM 2750 N N . ASP A 1 336 ? 20.697 -5.210 -29.138 1.00 95.69 336 ASP A N 1
ATOM 2751 C CA . ASP A 1 336 ? 22.109 -5.520 -29.363 1.00 95.69 336 ASP A CA 1
ATOM 2752 C C . ASP A 1 336 ? 22.996 -4.294 -29.097 1.00 95.69 336 ASP A C 1
ATOM 2754 O O . ASP A 1 336 ? 23.991 -4.419 -28.382 1.00 95.69 336 ASP A O 1
ATOM 2758 N N . GLN A 1 337 ? 22.599 -3.101 -29.569 1.00 95.25 337 GLN A N 1
ATOM 2759 C CA . GLN A 1 337 ? 23.280 -1.842 -29.224 1.00 95.25 337 GLN A CA 1
ATOM 2760 C C . GLN A 1 337 ? 23.300 -1.623 -27.707 1.00 95.25 337 GLN A C 1
ATOM 2762 O O . GLN A 1 337 ? 24.349 -1.366 -27.122 1.00 95.25 337 GLN A O 1
ATOM 2767 N N . PHE A 1 338 ? 22.154 -1.800 -27.046 1.00 95.50 338 PHE A N 1
ATOM 2768 C CA . PHE A 1 338 ? 22.046 -1.662 -25.597 1.00 95.50 338 PHE A CA 1
ATOM 2769 C C . PHE A 1 338 ? 22.935 -2.658 -24.841 1.00 95.50 338 PHE A C 1
ATOM 2771 O O . PHE A 1 338 ? 23.580 -2.280 -23.865 1.00 95.50 338 PHE A O 1
ATOM 2778 N N . VAL A 1 339 ? 22.988 -3.922 -25.268 1.00 96.88 339 VAL A N 1
ATOM 2779 C CA . VAL A 1 339 ? 23.815 -4.964 -24.639 1.00 96.88 339 VAL A CA 1
ATOM 2780 C C . VAL A 1 339 ? 25.305 -4.664 -24.770 1.00 96.88 339 VAL A C 1
ATOM 2782 O O . VAL A 1 339 ? 26.055 -4.935 -23.831 1.00 96.88 339 VAL A O 1
ATOM 2785 N N . ASN A 1 340 ? 25.721 -4.112 -25.909 1.00 95.12 340 ASN A N 1
ATOM 2786 C CA . ASN A 1 340 ? 27.112 -3.757 -26.181 1.00 95.12 340 ASN A CA 1
ATOM 2787 C C . ASN A 1 340 ? 27.535 -2.412 -25.576 1.00 95.12 340 ASN A C 1
ATOM 2789 O O . ASN A 1 340 ? 28.710 -2.074 -25.671 1.00 95.12 340 ASN A O 1
ATOM 2793 N N . ASP A 1 341 ? 26.611 -1.685 -24.933 1.00 93.00 341 ASP A N 1
ATOM 2794 C CA . ASP A 1 341 ? 26.832 -0.314 -24.448 1.00 93.00 341 ASP A CA 1
ATOM 2795 C C . ASP A 1 341 ? 27.163 0.675 -25.589 1.00 93.00 341 ASP A C 1
ATOM 2797 O O . ASP A 1 341 ? 27.896 1.646 -25.414 1.00 93.00 341 ASP A O 1
ATOM 2801 N N . ASP A 1 342 ? 26.611 0.417 -26.779 1.00 92.81 342 ASP A N 1
ATOM 2802 C CA . ASP A 1 342 ? 26.743 1.276 -27.953 1.00 92.81 342 ASP A CA 1
ATOM 2803 C C . ASP A 1 342 ? 25.758 2.460 -27.896 1.00 92.81 342 ASP A C 1
ATOM 2805 O O . ASP A 1 342 ? 24.750 2.452 -27.182 1.00 92.81 342 ASP A O 1
ATOM 2809 N N . TYR A 1 343 ? 26.006 3.478 -28.726 1.00 88.88 343 TYR A N 1
ATOM 2810 C CA . TYR A 1 343 ? 25.061 4.577 -28.923 1.00 88.88 343 TYR A CA 1
ATOM 2811 C C . TYR A 1 343 ? 23.743 4.068 -29.533 1.00 88.88 343 TYR A C 1
ATOM 2813 O O . TYR A 1 343 ? 23.737 3.486 -30.620 1.00 88.88 343 TYR A O 1
ATOM 2821 N N . LEU A 1 344 ? 22.623 4.315 -28.845 1.00 88.69 344 LEU A N 1
ATOM 2822 C CA . LEU A 1 344 ? 21.294 3.895 -29.290 1.00 88.69 344 LEU A CA 1
ATOM 2823 C C . LEU A 1 344 ? 20.785 4.833 -30.397 1.00 88.69 344 LEU A C 1
ATOM 2825 O O . LEU A 1 344 ? 20.424 5.984 -30.141 1.00 88.69 344 LEU A O 1
ATOM 2829 N N . ASP A 1 345 ? 20.738 4.349 -31.638 1.00 87.25 345 ASP A N 1
ATOM 2830 C CA . ASP A 1 345 ? 20.375 5.157 -32.817 1.00 87.25 345 ASP A CA 1
ATOM 2831 C C . ASP A 1 345 ? 19.221 4.591 -33.650 1.00 87.25 345 ASP A C 1
ATOM 2833 O O . ASP A 1 345 ? 18.890 5.135 -34.706 1.00 87.25 345 ASP A O 1
ATOM 2837 N N . VAL A 1 346 ? 18.586 3.514 -33.184 1.00 85.44 346 VAL A N 1
ATOM 2838 C CA . VAL A 1 346 ? 17.472 2.894 -33.904 1.00 85.44 346 VAL A CA 1
ATOM 2839 C C . VAL A 1 346 ? 16.244 3.801 -33.878 1.00 85.44 346 VAL A C 1
ATOM 2841 O O . VAL A 1 346 ? 15.685 4.079 -32.819 1.00 85.44 346 VAL A O 1
ATOM 2844 N N . ASP A 1 347 ? 15.802 4.217 -35.065 1.00 81.12 347 ASP A N 1
ATOM 2845 C CA . ASP A 1 347 ? 14.560 4.961 -35.260 1.00 81.12 347 ASP A CA 1
ATOM 2846 C C . ASP A 1 347 ? 13.427 4.023 -35.703 1.00 81.12 347 ASP A C 1
ATOM 2848 O O . ASP A 1 347 ? 13.506 3.335 -36.733 1.00 81.12 347 ASP A O 1
ATOM 2852 N N . PHE A 1 348 ? 12.356 3.989 -34.914 1.00 75.75 348 PHE A N 1
ATOM 2853 C CA . PHE A 1 348 ? 11.161 3.206 -35.212 1.00 75.75 348 PHE A CA 1
ATOM 2854 C C . PHE A 1 348 ? 10.183 3.944 -36.123 1.00 75.75 348 PHE A C 1
ATOM 2856 O O . PHE A 1 348 ? 9.400 3.272 -36.796 1.00 75.75 348 PHE A O 1
ATOM 2863 N N . LEU A 1 349 ? 10.289 5.271 -36.248 1.00 67.69 349 LEU A N 1
ATOM 2864 C CA . LEU A 1 349 ? 9.480 6.059 -37.170 1.00 67.69 349 LEU A CA 1
ATOM 2865 C C . LEU A 1 349 ? 9.936 5.785 -38.607 1.00 67.69 349 LEU A C 1
ATOM 2867 O O . LEU A 1 349 ? 11.021 6.172 -39.039 1.00 67.69 349 LEU A O 1
ATOM 2871 N N . GLU A 1 350 ? 9.107 5.097 -39.388 1.00 57.56 350 GLU A N 1
ATOM 2872 C CA . GLU A 1 350 ? 9.277 5.107 -40.837 1.00 57.56 350 GLU A CA 1
ATOM 2873 C C . GLU A 1 350 ? 8.785 6.467 -41.341 1.00 57.56 350 GLU A C 1
ATOM 2875 O O . GLU A 1 350 ? 7.607 6.800 -41.205 1.00 57.56 350 GLU A O 1
ATOM 2880 N N . LYS A 1 351 ? 9.681 7.285 -41.914 1.00 45.12 351 LYS A N 1
ATOM 2881 C CA . LYS A 1 351 ? 9.243 8.415 -42.739 1.00 45.12 351 LYS A CA 1
ATOM 2882 C C . LYS A 1 351 ? 8.404 7.816 -43.859 1.00 45.12 351 LYS A C 1
ATOM 2884 O O . LYS A 1 351 ? 8.969 7.211 -44.770 1.00 45.12 351 LYS A O 1
ATOM 2889 N N . LEU A 1 352 ? 7.081 7.962 -43.780 1.00 37.75 352 LEU A N 1
ATOM 2890 C CA . LEU A 1 352 ? 6.214 7.692 -44.918 1.00 37.75 352 LEU A CA 1
ATOM 2891 C C . LEU A 1 352 ? 6.831 8.447 -46.100 1.00 37.75 352 LEU A C 1
ATOM 2893 O O . LEU A 1 352 ? 7.078 9.653 -45.966 1.00 37.75 352 LEU A O 1
ATOM 2897 N N . PRO A 1 353 ? 7.193 7.771 -47.204 1.00 32.59 353 PRO A N 1
ATOM 2898 C CA . PRO A 1 353 ? 7.719 8.474 -48.355 1.00 32.59 353 PRO A CA 1
ATOM 2899 C C . PRO A 1 353 ? 6.673 9.518 -48.722 1.00 32.59 353 PRO A C 1
ATOM 2901 O O . PRO A 1 353 ? 5.516 9.166 -48.948 1.00 32.59 353 PRO A O 1
ATOM 2904 N N . HIS A 1 354 ? 7.060 10.799 -48.711 1.00 33.94 354 HIS A N 1
ATOM 2905 C CA . HIS A 1 354 ? 6.217 11.857 -49.248 1.00 33.94 354 HIS A CA 1
ATOM 2906 C C . HIS A 1 354 ? 5.679 11.345 -50.578 1.00 33.94 354 HIS A C 1
ATOM 2908 O O . HIS A 1 354 ? 6.477 11.002 -51.458 1.00 33.94 354 HIS A O 1
ATOM 2914 N N . ALA A 1 355 ? 4.356 11.241 -50.696 1.00 35.50 355 ALA A N 1
ATOM 2915 C CA . ALA A 1 355 ? 3.685 10.899 -51.934 1.00 35.50 355 ALA A CA 1
ATOM 2916 C C . ALA A 1 355 ? 3.926 12.037 -52.936 1.00 35.50 355 ALA A C 1
ATOM 2918 O O . ALA A 1 355 ? 3.066 12.849 -53.236 1.00 35.50 355 ALA A O 1
ATOM 2919 N N . SER A 1 356 ? 5.146 12.111 -53.458 1.00 35.47 356 SER A N 1
ATOM 2920 C CA . SER A 1 356 ? 5.502 12.864 -54.647 1.00 35.47 356 SER A CA 1
ATOM 2921 C C . SER A 1 356 ? 5.260 11.968 -55.855 1.00 35.47 356 SER A C 1
ATOM 2923 O O . SER A 1 356 ? 6.128 11.753 -56.690 1.00 35.47 356 SER A O 1
ATOM 2925 N N . LYS A 1 357 ? 4.044 11.432 -55.958 1.00 32.56 357 LYS A N 1
ATOM 2926 C CA . LYS A 1 357 ? 3.494 11.106 -57.264 1.00 32.56 357 LYS A CA 1
ATOM 2927 C C . LYS A 1 357 ? 2.620 12.285 -57.648 1.00 32.56 357 LYS A C 1
ATOM 2929 O O . LYS A 1 357 ? 1.428 12.314 -57.371 1.00 32.56 357 LYS A O 1
ATOM 2934 N N . ARG A 1 358 ? 3.245 13.280 -58.289 1.00 33.34 358 ARG A N 1
ATOM 2935 C CA . ARG A 1 358 ? 2.517 14.011 -59.325 1.00 33.34 358 ARG A CA 1
ATOM 2936 C C . ARG A 1 358 ? 2.005 12.929 -60.267 1.00 33.34 358 ARG A C 1
ATOM 2938 O O . ARG A 1 358 ? 2.806 12.170 -60.804 1.00 33.34 358 ARG A O 1
ATOM 2945 N N . PHE A 1 359 ? 0.689 12.800 -60.346 1.00 29.73 359 PHE A N 1
ATOM 2946 C CA . PHE A 1 359 ? 0.039 12.073 -61.418 1.00 29.73 359 PHE A CA 1
ATOM 2947 C C . PHE A 1 359 ? 0.474 12.743 -62.723 1.00 29.73 359 PHE A C 1
ATOM 2949 O O . PHE A 1 359 ? -0.072 13.777 -63.102 1.00 29.73 359 PHE A O 1
ATOM 2956 N N . ASP A 1 360 ? 1.491 12.188 -63.375 1.00 31.02 360 ASP A N 1
ATOM 2957 C CA . ASP A 1 360 ? 1.568 12.289 -64.820 1.00 31.02 360 ASP A CA 1
ATOM 2958 C C . ASP A 1 360 ? 0.453 11.366 -65.316 1.00 31.02 360 ASP A C 1
ATOM 2960 O O . ASP A 1 360 ? 0.505 10.145 -65.160 1.00 31.02 360 ASP A O 1
ATOM 2964 N N . ALA A 1 361 ? -0.636 11.989 -65.768 1.00 38.75 361 ALA A N 1
ATOM 2965 C CA . ALA A 1 361 ? -1.633 11.313 -66.574 1.00 38.75 361 ALA A CA 1
ATOM 2966 C C . ALA A 1 361 ? -0.903 10.677 -67.764 1.00 38.75 361 ALA A C 1
ATOM 2968 O O . ALA A 1 361 ? -0.004 11.318 -68.305 1.00 38.75 361 ALA A O 1
ATOM 2969 N N . ASP A 1 362 ? -1.291 9.444 -68.101 1.00 40.22 362 ASP A N 1
ATOM 2970 C CA . ASP A 1 362 ? -0.894 8.643 -69.273 1.00 40.22 362 ASP A CA 1
ATOM 2971 C C . ASP A 1 362 ? -0.159 7.336 -68.901 1.00 40.22 362 ASP A C 1
ATOM 2973 O O . ASP A 1 362 ? 0.945 7.078 -69.374 1.00 40.22 362 ASP A O 1
ATOM 2977 N N . ASP A 1 363 ? -0.774 6.464 -68.093 1.00 37.66 363 ASP A N 1
ATOM 2978 C CA . ASP A 1 363 ? -0.472 5.027 -68.178 1.00 37.66 363 ASP A CA 1
ATOM 2979 C C . ASP A 1 363 ? -1.739 4.196 -67.929 1.00 37.66 363 ASP A C 1
ATOM 2981 O O . ASP A 1 363 ? -2.394 4.299 -66.887 1.00 37.66 363 ASP A O 1
ATOM 2985 N N . GLU A 1 364 ? -2.136 3.431 -68.944 1.00 45.00 364 GLU A N 1
ATOM 2986 C CA . GLU A 1 364 ? -3.304 2.560 -68.915 1.00 45.00 364 GLU A CA 1
ATOM 2987 C C . GLU A 1 364 ? -2.969 1.249 -68.187 1.00 45.00 364 GLU A C 1
ATOM 2989 O O . GLU A 1 364 ? -2.253 0.403 -68.711 1.00 45.00 364 GLU A O 1
ATOM 2994 N N . GLY A 1 365 ? -3.604 1.037 -67.030 1.00 36.25 365 GLY A N 1
ATOM 2995 C CA . GLY A 1 365 ? -4.027 -0.291 -66.575 1.00 36.25 365 GLY A CA 1
ATOM 2996 C C . GLY A 1 365 ? -3.088 -1.063 -65.642 1.00 36.25 365 GLY A C 1
ATOM 2997 O O . GLY A 1 365 ? -2.195 -1.775 -66.087 1.00 36.25 365 GLY A O 1
ATOM 2998 N N . ASP A 1 366 ? -3.446 -1.088 -64.356 1.00 35.47 366 ASP A N 1
ATOM 2999 C CA . ASP A 1 366 ? -3.256 -2.258 -63.488 1.00 35.47 366 ASP A CA 1
ATOM 3000 C C . ASP A 1 366 ? -4.542 -2.458 -62.651 1.00 35.47 366 ASP A C 1
ATOM 3002 O O . ASP A 1 366 ? -4.924 -1.540 -61.920 1.00 35.47 366 ASP A O 1
ATOM 3006 N N . PRO A 1 367 ? -5.285 -3.577 -62.789 1.00 37.72 367 PRO A N 1
ATOM 3007 C CA . PRO A 1 367 ? -6.581 -3.754 -62.137 1.00 37.72 367 PRO A CA 1
ATOM 3008 C C . PRO A 1 367 ? -6.523 -4.271 -60.684 1.00 37.72 367 PRO A C 1
ATOM 3010 O O . PRO A 1 367 ? -7.579 -4.574 -60.135 1.00 37.72 367 PRO A O 1
ATOM 3013 N N . GLU A 1 368 ? -5.356 -4.357 -60.030 1.00 38.53 368 GLU A N 1
ATOM 3014 C CA . GLU A 1 368 ? -5.234 -4.898 -58.656 1.00 38.53 368 GLU A CA 1
ATOM 3015 C C . GLU A 1 368 ? -4.742 -3.897 -57.585 1.00 38.53 368 GLU A C 1
ATOM 3017 O O . GLU A 1 368 ? -4.054 -4.271 -56.635 1.00 38.53 368 GLU A O 1
ATOM 3022 N N . PHE A 1 369 ? -5.139 -2.623 -57.664 1.00 36.12 369 PHE A N 1
ATOM 3023 C CA . PHE A 1 369 ? -4.923 -1.668 -56.567 1.00 36.12 3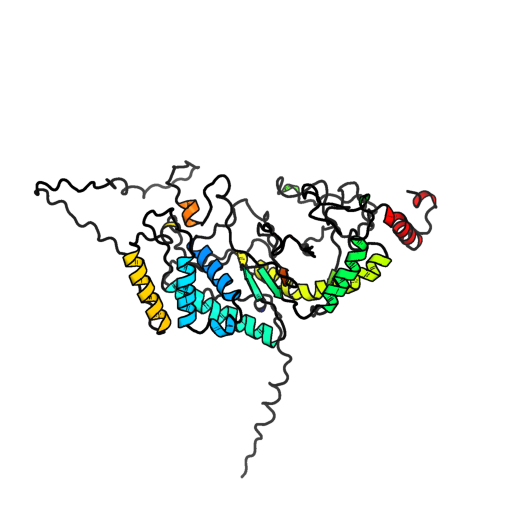69 PHE A CA 1
ATOM 3024 C C . PHE A 1 369 ? -6.237 -1.015 -56.119 1.00 36.12 369 PHE A C 1
ATOM 3026 O O . PHE A 1 369 ? -6.639 0.028 -56.632 1.00 36.12 369 PHE A O 1
ATOM 3033 N N . GLU A 1 370 ? -6.907 -1.614 -55.128 1.00 36.72 370 GLU A N 1
ATOM 3034 C CA . GLU A 1 370 ? -7.919 -0.910 -54.330 1.00 36.72 370 GLU A CA 1
ATOM 3035 C C . GLU A 1 370 ? -7.203 0.098 -53.417 1.00 36.72 370 GLU A C 1
ATOM 3037 O O . GLU A 1 370 ? -6.815 -0.198 -52.287 1.00 36.72 370 GLU A O 1
ATOM 3042 N N . GLY A 1 371 ? -6.972 1.297 -53.950 1.00 31.50 371 GLY A N 1
ATOM 3043 C CA . GLY A 1 371 ? -6.589 2.459 -53.162 1.00 31.50 371 GLY A CA 1
ATOM 3044 C C . GLY A 1 371 ? -7.779 2.935 -52.334 1.00 31.50 371 GLY A C 1
ATOM 3045 O O . GLY A 1 371 ? -8.820 3.282 -52.887 1.00 31.50 371 GLY A O 1
ATOM 3046 N N . CYS A 1 372 ? -7.627 2.952 -51.012 1.00 32.59 372 CYS A N 1
ATOM 3047 C CA . CYS A 1 372 ? -8.530 3.688 -50.136 1.00 32.59 372 CYS A CA 1
ATOM 3048 C C . CYS A 1 372 ? -8.261 5.188 -50.318 1.00 32.59 372 CYS A C 1
ATOM 3050 O O . CYS A 1 372 ? -7.123 5.638 -50.196 1.00 32.59 372 CYS A O 1
ATOM 3052 N N . ASP A 1 373 ? -9.316 5.918 -50.655 1.00 31.53 373 ASP A N 1
ATOM 3053 C CA . ASP A 1 373 ? -9.346 7.352 -50.919 1.00 31.53 373 ASP A CA 1
ATOM 3054 C C . ASP A 1 373 ? -9.182 8.128 -49.595 1.00 31.53 373 ASP A C 1
ATOM 3056 O O . ASP A 1 373 ? -10.108 8.188 -48.789 1.00 31.53 373 ASP A O 1
ATOM 3060 N N . ASP A 1 374 ? -7.989 8.675 -49.337 1.00 39.88 374 ASP A N 1
ATOM 3061 C CA . ASP A 1 374 ? -7.698 9.570 -48.201 1.00 39.88 374 ASP A CA 1
ATOM 3062 C C . ASP A 1 374 ? -7.826 11.045 -48.644 1.00 39.88 374 ASP A C 1
ATOM 3064 O O . ASP A 1 374 ? -6.902 11.848 -48.500 1.00 39.88 374 ASP A O 1
ATOM 3068 N N . SER A 1 375 ? -8.964 11.420 -49.234 1.00 36.84 375 SER A N 1
ATOM 3069 C CA . SER A 1 375 ? -9.244 12.804 -49.630 1.00 36.84 375 SER A CA 1
ATOM 3070 C C . SER A 1 375 ? -10.106 13.520 -48.584 1.00 36.84 375 SER A C 1
ATOM 3072 O O . SER A 1 375 ? -11.282 13.728 -48.836 1.00 36.84 375 SER A O 1
ATOM 3074 N N . ASP A 1 376 ? -9.560 13.875 -47.416 1.00 37.75 376 ASP A N 1
ATOM 3075 C CA . ASP A 1 376 ? -10.250 14.771 -46.456 1.00 37.75 376 ASP A CA 1
ATOM 3076 C C . ASP A 1 376 ? -9.292 15.436 -45.432 1.00 37.75 376 ASP A C 1
ATOM 3078 O O . ASP A 1 376 ? -9.658 15.662 -44.280 1.00 37.75 376 ASP A O 1
ATOM 3082 N N . ASP A 1 377 ? -8.048 15.763 -45.812 1.00 41.88 377 ASP A N 1
ATOM 3083 C CA . ASP A 1 377 ? -7.038 16.275 -44.858 1.00 41.88 377 ASP A CA 1
ATOM 3084 C C . ASP A 1 377 ? -6.366 17.607 -45.266 1.00 41.88 377 ASP A C 1
ATOM 3086 O O . ASP A 1 377 ? -5.217 17.872 -44.915 1.00 41.88 377 ASP A O 1
ATOM 3090 N N . GLU A 1 378 ? -7.090 18.501 -45.947 1.00 42.00 378 GLU A N 1
ATOM 3091 C CA . GLU A 1 378 ? -6.675 19.904 -46.106 1.00 42.00 378 GLU A CA 1
ATOM 3092 C C . GLU A 1 378 ? -7.877 20.847 -45.944 1.00 42.00 378 GLU A C 1
ATOM 3094 O O . GLU A 1 378 ? -8.632 21.024 -46.889 1.00 42.00 378 GLU A O 1
ATOM 3099 N N . ASP A 1 379 ? -8.083 21.395 -44.734 1.00 39.34 379 ASP A N 1
ATOM 3100 C CA . ASP A 1 379 ? -8.579 22.772 -44.480 1.00 39.34 379 ASP A CA 1
ATOM 3101 C C . ASP A 1 379 ? -9.193 22.936 -43.075 1.00 39.34 379 ASP A C 1
ATOM 3103 O O . ASP A 1 379 ? -10.405 23.064 -42.929 1.00 39.34 379 ASP A O 1
ATOM 3107 N N . LEU A 1 380 ? -8.387 23.020 -42.009 1.00 38.56 380 LEU A N 1
ATOM 3108 C CA . LEU A 1 380 ? -8.860 23.572 -40.726 1.00 38.56 380 LEU A CA 1
ATOM 3109 C C . LEU A 1 380 ? -7.745 24.308 -39.974 1.00 38.56 380 LEU A C 1
ATOM 3111 O O . LEU A 1 380 ? -7.352 23.910 -38.884 1.00 38.56 380 LEU A O 1
ATOM 3115 N N . ASP A 1 381 ? -7.270 25.420 -40.531 1.00 39.59 381 ASP A N 1
ATOM 3116 C CA . ASP A 1 381 ? -6.576 26.451 -39.752 1.00 39.59 381 ASP A CA 1
ATOM 3117 C C . ASP A 1 381 ? -6.906 27.834 -40.320 1.00 39.59 381 ASP A C 1
ATOM 3119 O O . ASP A 1 381 ? -6.213 28.336 -41.203 1.00 39.59 381 ASP A O 1
ATOM 3123 N N . GLN A 1 382 ? -8.002 28.432 -39.828 1.00 39.59 382 GLN A N 1
ATOM 3124 C CA . GLN A 1 382 ? -8.192 29.882 -39.631 1.00 39.59 382 GLN A CA 1
ATOM 3125 C C . GLN A 1 382 ? -9.662 30.214 -39.327 1.00 39.59 382 GLN A C 1
ATOM 3127 O O . GLN A 1 382 ? -10.460 30.422 -40.242 1.00 39.59 382 GLN A O 1
ATOM 3132 N N . ARG A 1 383 ? -10.001 30.339 -38.036 1.00 30.80 383 ARG A N 1
ATOM 3133 C CA . ARG A 1 383 ? -10.891 31.382 -37.476 1.00 30.80 383 ARG A CA 1
ATOM 3134 C C . ARG A 1 383 ? -11.089 31.162 -35.973 1.00 30.80 383 ARG A C 1
ATOM 3136 O O . ARG A 1 383 ? -11.467 30.079 -35.548 1.00 30.80 383 ARG A O 1
ATOM 3143 N N . GLY A 1 384 ? -10.820 32.195 -35.178 1.00 34.59 384 GLY A N 1
ATOM 3144 C CA . GLY A 1 384 ? -11.168 32.230 -33.759 1.00 34.59 384 GLY A CA 1
ATOM 3145 C C . GLY A 1 384 ? -12.588 32.752 -33.543 1.00 34.59 384 GLY A C 1
ATOM 3146 O O . GLY A 1 384 ? -12.947 33.742 -34.171 1.00 34.59 384 GLY A O 1
ATOM 3147 N N . ASP A 1 385 ? -13.364 32.077 -32.691 1.00 31.92 385 ASP A N 1
ATOM 3148 C CA . ASP A 1 385 ? -14.138 32.620 -31.551 1.00 31.92 385 ASP A CA 1
ATOM 3149 C C . ASP A 1 385 ? -14.757 31.437 -30.746 1.00 31.92 385 ASP A C 1
ATOM 3151 O O . ASP A 1 385 ? -14.845 30.333 -31.291 1.00 31.92 385 ASP A O 1
ATOM 3155 N N . PRO A 1 386 ? -15.121 31.595 -29.452 1.00 48.72 386 PRO A N 1
ATOM 3156 C CA . PRO A 1 386 ? -15.352 30.510 -28.505 1.00 48.72 386 PRO A CA 1
ATOM 3157 C C . PRO A 1 386 ? -16.822 30.081 -28.438 1.00 48.72 386 PRO A C 1
ATOM 3159 O O . PRO A 1 386 ? -17.734 30.903 -28.446 1.00 48.72 386 PRO A O 1
ATOM 3162 N N . GLY A 1 387 ? -17.062 28.785 -28.244 1.00 25.59 387 GLY A N 1
ATOM 3163 C CA . GLY A 1 387 ? -18.404 28.293 -27.949 1.00 25.59 387 GLY A CA 1
ATOM 3164 C C . GLY A 1 387 ? -18.531 26.781 -28.070 1.00 25.59 387 GLY A C 1
ATOM 3165 O O . GLY A 1 387 ? -18.506 26.252 -29.166 1.00 25.59 387 GLY A O 1
ATOM 3166 N N . ILE A 1 388 ? -18.655 26.128 -26.914 1.00 29.03 388 ILE A N 1
ATOM 3167 C CA . ILE A 1 388 ? -19.500 24.957 -26.628 1.00 29.03 388 ILE A CA 1
ATOM 3168 C C . ILE A 1 388 ? -19.545 23.847 -27.698 1.00 29.03 388 ILE A C 1
ATOM 3170 O O . ILE A 1 388 ? -20.259 23.941 -28.685 1.00 29.03 388 ILE A O 1
ATOM 3174 N N . TYR A 1 389 ? -18.861 22.748 -27.361 1.00 44.88 389 TYR A N 1
ATOM 3175 C CA . TYR A 1 389 ? -19.262 21.350 -27.560 1.00 44.88 389 TYR A CA 1
ATOM 3176 C C . TYR A 1 389 ? -20.191 21.039 -28.743 1.00 44.88 389 TYR A C 1
ATOM 3178 O O . TYR A 1 389 ? -21.406 20.958 -28.581 1.00 44.88 389 TYR A O 1
ATOM 3186 N N . GLU A 1 390 ? -19.585 20.657 -29.862 1.00 27.25 390 GLU A N 1
ATOM 3187 C CA . GLU A 1 390 ? -20.125 19.586 -30.693 1.00 27.25 390 GLU A CA 1
ATOM 3188 C C . GLU A 1 390 ? -19.152 18.410 -30.636 1.00 27.25 390 GLU A C 1
ATOM 3190 O O . GLU A 1 390 ? -17.991 18.487 -31.040 1.00 27.25 390 GLU A O 1
ATOM 3195 N N . ILE A 1 391 ? -19.647 17.337 -30.024 1.00 37.31 391 ILE A N 1
ATOM 3196 C CA . ILE A 1 391 ? -19.076 15.997 -30.017 1.00 37.31 391 ILE A CA 1
ATOM 3197 C C . ILE A 1 391 ? -19.089 15.536 -31.474 1.00 37.31 391 ILE A C 1
ATOM 3199 O O . ILE A 1 391 ? -20.072 14.979 -31.951 1.00 37.31 391 ILE A O 1
ATOM 3203 N N . LEU A 1 392 ? -18.018 15.834 -32.203 1.00 30.91 392 LEU A N 1
ATOM 3204 C CA . LEU A 1 392 ? -17.749 15.188 -33.476 1.00 30.91 392 LEU A CA 1
ATOM 3205 C C . LEU A 1 392 ? -17.126 13.831 -33.159 1.00 30.91 392 LEU A C 1
ATOM 3207 O O . LEU A 1 392 ? -16.035 13.748 -32.593 1.00 30.91 392 LEU A O 1
ATOM 3211 N N . GLU A 1 393 ? -17.880 12.785 -33.480 1.00 40.19 393 GLU A N 1
ATOM 3212 C CA . GLU A 1 393 ? -17.495 11.378 -33.454 1.00 40.19 393 GLU A CA 1
ATOM 3213 C C . GLU A 1 393 ? -16.167 11.175 -34.206 1.00 40.19 393 GLU A C 1
ATOM 3215 O O . GLU A 1 393 ? -16.131 10.969 -35.416 1.00 40.19 393 GLU A O 1
ATOM 3220 N N . GLN A 1 394 ? -15.044 11.257 -33.489 1.00 39.84 394 GLN A N 1
ATOM 3221 C CA . GLN A 1 394 ? -13.733 10.850 -33.984 1.00 39.84 394 GLN A CA 1
ATOM 3222 C C . GLN A 1 394 ? -13.422 9.449 -33.463 1.00 39.84 394 GLN A C 1
ATOM 3224 O O . GLN A 1 394 ? -13.268 9.229 -32.262 1.00 39.84 394 GLN A O 1
ATOM 3229 N N . ASN A 1 395 ? -13.354 8.516 -34.410 1.00 45.88 395 ASN A N 1
ATOM 3230 C CA . ASN A 1 395 ? -12.971 7.112 -34.288 1.00 45.88 395 ASN A CA 1
ATOM 3231 C C . ASN A 1 395 ? -12.036 6.790 -33.099 1.00 45.88 395 ASN A C 1
ATOM 3233 O O . ASN A 1 395 ? -10.947 7.340 -32.929 1.00 45.88 395 ASN A O 1
ATOM 3237 N N . SER A 1 396 ? -12.520 5.866 -32.276 1.00 57.12 396 SER A N 1
ATOM 3238 C CA . SER A 1 396 ? -12.249 5.648 -30.857 1.00 57.12 396 SER A CA 1
ATOM 3239 C C . SER A 1 396 ? -11.007 4.795 -30.539 1.00 57.12 396 SER A C 1
ATOM 3241 O O . SER A 1 396 ? -11.143 3.713 -29.970 1.00 57.12 396 SER A O 1
ATOM 3243 N N . ASP A 1 397 ? -9.798 5.284 -30.834 1.00 59.16 397 ASP A N 1
ATOM 3244 C CA . ASP A 1 397 ? -8.546 4.640 -30.372 1.00 59.16 397 ASP A CA 1
ATOM 3245 C C . ASP A 1 397 ? -8.209 4.980 -28.901 1.00 59.16 397 ASP A C 1
ATOM 3247 O O . ASP A 1 397 ? -7.243 4.464 -28.351 1.00 59.16 397 ASP A O 1
ATOM 3251 N N . TRP A 1 398 ? -8.992 5.827 -28.220 1.00 66.88 398 TRP A N 1
ATOM 3252 C CA . TRP A 1 398 ? -8.736 6.234 -26.828 1.00 66.88 398 TRP A CA 1
ATOM 3253 C C . TRP A 1 398 ? -8.595 5.060 -25.845 1.00 66.88 398 TRP A C 1
ATOM 3255 O O . TRP A 1 398 ? -7.620 5.047 -25.096 1.00 66.88 398 TRP A O 1
ATOM 3265 N N . PRO A 1 399 ? -9.481 4.043 -25.842 1.00 71.31 399 PRO A N 1
ATOM 3266 C CA . PRO A 1 399 ? -9.299 2.892 -24.962 1.00 71.31 399 PRO A CA 1
ATOM 3267 C C . PRO A 1 399 ? -7.987 2.152 -25.244 1.00 71.31 399 PRO A C 1
ATOM 3269 O O . PRO A 1 399 ? -7.316 1.715 -24.322 1.00 71.31 399 PRO A O 1
ATOM 3272 N N . ILE A 1 400 ? -7.561 2.088 -26.504 1.00 68.50 400 ILE A N 1
ATOM 3273 C CA . ILE A 1 400 ? -6.289 1.478 -26.900 1.00 68.50 400 ILE A CA 1
ATOM 3274 C C . ILE A 1 400 ? -5.104 2.318 -26.402 1.00 68.50 400 ILE A C 1
ATOM 3276 O O . ILE A 1 400 ? -4.215 1.798 -25.733 1.00 68.50 400 ILE A O 1
ATOM 3280 N N . VAL A 1 401 ? -5.112 3.626 -26.672 1.00 71.00 401 VAL A N 1
ATOM 3281 C CA . VAL A 1 401 ? -4.049 4.565 -26.278 1.00 71.00 401 VAL A CA 1
ATOM 3282 C C . VAL A 1 401 ? -3.844 4.578 -24.772 1.00 71.00 401 VAL A C 1
ATOM 3284 O O . VAL A 1 401 ? -2.714 4.731 -24.332 1.00 71.00 401 VAL A O 1
ATOM 3287 N N . PHE A 1 402 ? -4.904 4.428 -23.984 1.00 74.94 402 PHE A N 1
ATOM 3288 C CA . PHE A 1 402 ? -4.848 4.473 -22.524 1.00 74.94 402 PHE A CA 1
ATOM 3289 C C . PHE A 1 402 ? -5.015 3.087 -21.880 1.00 74.94 402 PHE A C 1
ATOM 3291 O O . PHE A 1 402 ? -5.280 2.994 -20.692 1.00 74.94 402 PHE A O 1
ATOM 3298 N N . ASN A 1 403 ? -4.879 1.983 -22.618 1.00 74.62 403 ASN A N 1
ATOM 3299 C CA . ASN A 1 403 ? -5.024 0.627 -22.061 1.00 74.62 403 ASN A CA 1
ATOM 3300 C C . ASN A 1 403 ? -6.318 0.399 -21.232 1.00 74.62 403 ASN A C 1
ATOM 3302 O O . ASN A 1 403 ? -6.295 -0.226 -20.173 1.00 74.62 403 ASN A O 1
ATOM 3306 N N . MET A 1 404 ? -7.447 0.941 -21.690 1.00 74.50 404 MET A N 1
ATOM 3307 C CA . MET A 1 404 ? -8.766 0.828 -21.056 1.00 74.50 404 MET A CA 1
ATOM 3308 C C . MET A 1 404 ? -9.590 -0.241 -21.790 1.00 74.50 404 MET A C 1
ATOM 3310 O O . MET A 1 404 ? -9.602 -0.280 -23.022 1.00 74.50 404 MET A O 1
ATOM 3314 N N . SER A 1 405 ? -10.290 -1.122 -21.069 1.00 63.88 405 SER A N 1
ATOM 3315 C CA . SER A 1 405 ? -11.041 -2.216 -21.709 1.00 63.88 405 SER A CA 1
ATOM 3316 C C . SER A 1 405 ? -12.385 -1.751 -22.290 1.00 63.88 405 SER A C 1
ATOM 3318 O O . SER A 1 405 ? -12.988 -0.784 -21.819 1.00 63.88 405 SER A O 1
ATOM 3320 N N . SER A 1 406 ? -12.854 -2.431 -23.342 1.00 55.75 406 SER A N 1
ATOM 3321 C CA . SER A 1 406 ? -14.006 -2.027 -24.170 1.00 55.75 406 SER A CA 1
ATOM 3322 C C . SER A 1 406 ? -15.343 -2.685 -23.792 1.00 55.75 406 SER A C 1
ATOM 3324 O O . SER A 1 406 ? -16.391 -2.289 -24.305 1.00 55.75 406 SER A O 1
ATOM 3326 N N . GLU A 1 407 ? -15.349 -3.664 -22.887 1.00 54.69 407 GLU A N 1
ATOM 3327 C CA . GLU A 1 407 ? -16.535 -4.461 -22.552 1.00 54.69 407 GLU A CA 1
ATOM 3328 C C . GLU A 1 407 ? -17.370 -3.800 -21.440 1.00 54.69 407 GLU A C 1
ATOM 3330 O O . GLU A 1 407 ? -17.459 -4.279 -20.318 1.00 54.69 407 GLU A O 1
ATOM 3335 N N . SER A 1 408 ? -18.030 -2.688 -21.779 1.00 50.59 408 SER A N 1
ATOM 3336 C CA . SER A 1 408 ? -19.068 -1.997 -20.988 1.00 50.59 408 SER A CA 1
ATOM 3337 C C . SER A 1 408 ? -18.643 -1.462 -19.600 1.00 50.59 408 SER A C 1
ATOM 3339 O O . SER A 1 408 ? -18.480 -2.194 -18.635 1.00 50.59 408 SER A O 1
ATOM 3341 N N . GLN A 1 409 ? -18.562 -0.128 -19.487 1.00 46.12 409 GLN A N 1
ATOM 3342 C CA . GLN A 1 409 ? -18.235 0.672 -18.279 1.00 46.12 409 GLN A CA 1
ATOM 3343 C C . GLN A 1 409 ? -16.767 0.694 -17.818 1.00 46.12 409 GLN A C 1
ATOM 3345 O O . GLN A 1 409 ? -16.415 1.513 -16.974 1.00 46.12 409 GLN A O 1
ATOM 3350 N N . SER A 1 410 ? -15.888 -0.106 -18.411 1.00 55.94 410 SER A N 1
ATOM 3351 C CA . SER A 1 410 ? -14.466 -0.181 -18.049 1.00 55.94 410 SER A CA 1
ATOM 3352 C C . SER A 1 410 ? -13.555 0.868 -18.699 1.00 55.94 410 SER A C 1
ATOM 3354 O O . SER A 1 410 ? -12.372 0.931 -18.380 1.00 55.94 410 SER A O 1
ATOM 3356 N N . TRP A 1 411 ? -14.086 1.735 -19.566 1.00 60.50 411 TRP A N 1
ATOM 3357 C CA . TRP A 1 411 ? -13.311 2.824 -20.177 1.00 60.50 411 TRP A CA 1
ATOM 3358 C C . TRP A 1 411 ? -12.845 3.884 -19.166 1.00 60.50 411 TRP A C 1
ATOM 3360 O O . TRP A 1 411 ? -12.074 4.755 -19.532 1.00 60.50 411 TRP A O 1
ATOM 3370 N N . ALA A 1 412 ? -13.326 3.849 -17.922 1.00 63.88 412 ALA A N 1
ATOM 3371 C CA . ALA A 1 412 ? -12.937 4.788 -16.870 1.00 63.88 412 ALA A CA 1
ATOM 3372 C C . ALA A 1 412 ? -11.901 4.211 -15.885 1.00 63.88 412 ALA A C 1
ATOM 3374 O O . ALA A 1 412 ? -11.553 4.886 -14.919 1.00 63.88 412 ALA A O 1
ATOM 3375 N N . VAL A 1 413 ? -11.433 2.970 -16.086 1.00 75.50 413 VAL A N 1
ATOM 3376 C CA . VAL A 1 413 ? -10.531 2.277 -15.152 1.00 75.50 413 VAL A CA 1
ATOM 3377 C C . VAL A 1 413 ? -9.298 1.766 -15.889 1.00 75.50 413 VAL A C 1
ATOM 3379 O O . VAL A 1 413 ? -9.407 1.166 -16.957 1.00 75.50 413 VAL A O 1
ATOM 3382 N N . GLN A 1 414 ? -8.127 1.978 -15.289 1.00 80.06 414 GLN A N 1
ATOM 3383 C CA . GLN A 1 414 ? -6.849 1.469 -15.777 1.00 80.06 414 GLN A CA 1
ATOM 3384 C C . GLN A 1 414 ? -6.228 0.547 -14.735 1.00 80.06 414 GLN A C 1
ATOM 3386 O O . GLN A 1 414 ? -6.085 0.923 -13.571 1.00 80.06 414 GLN A O 1
ATOM 3391 N N . GLU A 1 415 ? -5.838 -0.656 -15.152 1.00 83.81 415 GLU A N 1
ATOM 3392 C CA . GLU A 1 415 ? -5.042 -1.543 -14.309 1.00 83.81 415 GLU A CA 1
ATOM 3393 C C . GLU A 1 415 ? -3.584 -1.069 -14.326 1.00 83.81 415 GLU A C 1
ATOM 3395 O O . GLU A 1 415 ? -2.901 -1.151 -15.346 1.00 83.81 415 GLU A O 1
ATOM 3400 N N . ILE A 1 416 ? -3.123 -0.534 -13.194 1.00 84.69 416 ILE A N 1
ATOM 3401 C CA . ILE A 1 416 ? -1.779 0.052 -13.056 1.00 84.69 416 ILE A CA 1
ATOM 3402 C C . ILE A 1 416 ? -0.737 -0.932 -12.504 1.00 84.69 416 ILE A C 1
ATOM 3404 O O . ILE A 1 416 ? 0.454 -0.628 -12.505 1.00 84.69 416 ILE A O 1
ATOM 3408 N N . GLY A 1 417 ? -1.175 -2.097 -12.021 1.00 88.31 417 GLY A N 1
ATOM 3409 C CA . GLY A 1 417 ? -0.309 -3.124 -11.454 1.00 88.31 417 GLY A CA 1
ATOM 3410 C C . GLY A 1 417 ? -1.007 -3.986 -10.408 1.00 88.31 417 GLY A C 1
ATOM 3411 O O . GLY A 1 417 ? -2.201 -3.843 -10.143 1.00 88.31 417 GLY A O 1
ATOM 3412 N N . GLN A 1 418 ? -0.237 -4.887 -9.804 1.00 91.75 418 GLN A N 1
ATOM 3413 C CA . GLN A 1 418 ? -0.707 -5.798 -8.767 1.00 91.75 418 GLN A CA 1
ATOM 3414 C C . GLN A 1 418 ? 0.408 -6.086 -7.763 1.00 91.75 418 GLN A C 1
ATOM 3416 O O . GLN A 1 418 ? 1.562 -6.245 -8.143 1.00 91.75 418 GLN A O 1
ATOM 3421 N N . THR A 1 419 ? 0.043 -6.268 -6.497 1.00 93.06 419 THR A N 1
ATOM 3422 C CA . THR A 1 419 ? 0.989 -6.659 -5.448 1.00 93.06 419 THR A CA 1
ATOM 3423 C C . THR A 1 419 ? 0.607 -8.026 -4.887 1.00 93.06 419 THR A C 1
ATOM 3425 O O . THR A 1 419 ? -0.527 -8.258 -4.455 1.00 93.06 419 THR A O 1
ATOM 3428 N N . GLU A 1 420 ? 1.556 -8.963 -4.866 1.00 91.56 420 GLU A N 1
ATOM 3429 C CA . GLU A 1 420 ? 1.321 -10.310 -4.336 1.00 91.56 420 GLU A CA 1
ATOM 3430 C C . GLU A 1 420 ? 1.155 -10.289 -2.806 1.00 91.56 420 GLU A C 1
ATOM 3432 O O . GLU A 1 420 ? 2.001 -9.760 -2.086 1.00 91.56 420 GLU A O 1
ATOM 3437 N N . THR A 1 421 ? 0.100 -10.936 -2.295 1.00 91.12 421 THR A N 1
ATOM 3438 C CA . THR A 1 421 ? -0.240 -10.995 -0.858 1.00 91.12 421 THR A CA 1
ATOM 3439 C C . THR A 1 421 ? 0.179 -12.322 -0.219 1.00 91.12 421 THR A C 1
ATOM 3441 O O . THR A 1 421 ? -0.647 -13.153 0.165 1.00 91.12 421 THR A O 1
ATOM 3444 N N . LYS A 1 422 ? 1.493 -12.543 -0.121 1.00 89.00 422 LYS A N 1
ATOM 3445 C CA . LYS A 1 422 ? 2.062 -13.746 0.507 1.00 89.00 422 LYS A CA 1
ATOM 3446 C C . LYS A 1 422 ? 2.047 -13.682 2.043 1.00 89.00 422 LYS A C 1
ATOM 3448 O O . LYS A 1 422 ? 1.796 -12.637 2.644 1.00 89.00 422 LYS A O 1
ATOM 3453 N N . LYS A 1 423 ? 2.312 -14.822 2.696 1.00 89.56 423 LYS A N 1
ATOM 3454 C CA . LYS A 1 423 ? 2.456 -14.906 4.163 1.00 89.56 423 LYS A CA 1
ATOM 3455 C C . LYS A 1 423 ? 3.524 -13.900 4.631 1.00 89.56 423 LYS A C 1
ATOM 3457 O O . LYS A 1 423 ? 4.563 -13.798 3.996 1.00 89.56 423 LYS A O 1
ATOM 3462 N N . ASN A 1 424 ? 3.265 -13.212 5.745 1.00 91.00 424 ASN A N 1
ATOM 3463 C CA . ASN A 1 424 ? 4.185 -12.277 6.414 1.00 91.00 424 ASN A CA 1
ATOM 3464 C C . ASN A 1 424 ? 4.585 -11.033 5.605 1.00 91.00 424 ASN A C 1
ATOM 3466 O O . ASN A 1 424 ? 5.494 -10.322 6.018 1.00 91.00 424 ASN A O 1
ATOM 3470 N N . ARG A 1 425 ? 3.897 -10.724 4.503 1.00 93.25 425 ARG A N 1
ATOM 3471 C CA . ARG A 1 425 ? 4.111 -9.469 3.782 1.00 93.25 425 ARG A CA 1
ATOM 3472 C C . ARG A 1 425 ? 3.241 -8.350 4.348 1.00 93.25 425 ARG A C 1
ATOM 3474 O O . ARG A 1 425 ? 2.018 -8.491 4.412 1.00 93.25 425 ARG A O 1
ATOM 3481 N N . ALA A 1 426 ? 3.874 -7.236 4.692 1.00 95.12 426 ALA A N 1
ATOM 3482 C CA . ALA A 1 426 ? 3.223 -5.960 4.941 1.00 95.12 426 ALA A CA 1
ATOM 3483 C C . ALA A 1 426 ? 3.208 -5.133 3.649 1.00 95.12 426 ALA A C 1
ATOM 3485 O O . ALA A 1 426 ? 4.166 -5.159 2.877 1.00 95.12 426 ALA A O 1
ATOM 3486 N N . ILE A 1 427 ? 2.100 -4.438 3.397 1.00 96.12 427 ILE A N 1
ATOM 3487 C CA . ILE A 1 427 ? 1.901 -3.589 2.218 1.00 96.12 427 ILE A CA 1
ATOM 3488 C C . ILE A 1 427 ? 1.242 -2.301 2.701 1.00 96.12 427 ILE A C 1
ATOM 3490 O O . ILE A 1 427 ? 0.258 -2.365 3.441 1.00 96.12 427 ILE A O 1
ATOM 3494 N N . ALA A 1 428 ? 1.756 -1.154 2.270 1.00 95.88 428 ALA A N 1
ATOM 3495 C CA . ALA A 1 428 ? 1.091 0.131 2.420 1.00 95.88 428 ALA A CA 1
ATOM 3496 C C . ALA A 1 428 ? 0.924 0.784 1.052 1.00 95.88 428 ALA A C 1
ATOM 3498 O O . ALA A 1 428 ? 1.811 0.729 0.203 1.00 95.88 428 ALA A O 1
ATOM 3499 N N . PHE A 1 429 ? -0.235 1.394 0.850 1.00 94.00 429 PHE A N 1
ATOM 3500 C CA . PHE A 1 429 ? -0.589 2.094 -0.372 1.00 94.00 429 PHE A CA 1
ATOM 3501 C C . PHE A 1 429 ? -1.588 3.206 -0.041 1.00 94.00 429 PHE A C 1
ATOM 3503 O O . PHE A 1 429 ? -2.325 3.096 0.946 1.00 94.00 429 PHE A O 1
ATOM 3510 N N . PRO A 1 430 ? -1.625 4.283 -0.836 1.00 89.25 430 PRO A N 1
ATOM 3511 C CA . PRO A 1 430 ? -2.557 5.370 -0.621 1.00 89.25 430 PRO A CA 1
ATOM 3512 C C . PRO A 1 430 ? -3.966 4.967 -1.061 1.00 89.25 430 PRO A C 1
ATOM 3514 O O . PRO A 1 430 ? -4.155 4.278 -2.064 1.00 89.25 430 PRO A O 1
ATOM 3517 N N . ASN A 1 431 ? -4.984 5.476 -0.367 1.00 86.12 431 ASN A N 1
ATOM 3518 C CA . ASN A 1 431 ? -6.387 5.226 -0.714 1.00 86.12 431 ASN A CA 1
ATOM 3519 C C . ASN A 1 431 ? -6.878 6.068 -1.915 1.00 86.12 431 ASN A C 1
ATOM 3521 O O . ASN A 1 431 ? -8.065 6.360 -2.029 1.00 86.12 431 ASN A O 1
ATOM 3525 N N . ILE A 1 432 ? -5.955 6.475 -2.797 1.00 81.12 432 ILE A N 1
ATOM 3526 C CA . ILE A 1 432 ? -6.248 7.117 -4.087 1.00 81.12 432 ILE A CA 1
ATOM 3527 C C . ILE A 1 432 ? -6.467 6.097 -5.209 1.00 81.12 432 ILE A C 1
ATOM 3529 O O . ILE A 1 432 ? -7.016 6.433 -6.254 1.00 81.12 432 ILE A O 1
ATOM 3533 N N . TYR A 1 433 ? -6.052 4.847 -4.989 1.00 84.94 433 TYR A N 1
ATOM 3534 C CA . TYR A 1 433 ? -6.199 3.768 -5.954 1.00 84.94 433 TYR A CA 1
ATOM 3535 C C . TYR A 1 433 ? -7.471 2.964 -5.706 1.00 84.94 433 TYR A C 1
ATOM 3537 O O . TYR A 1 433 ? -7.716 2.455 -4.606 1.00 84.94 433 TYR A O 1
ATOM 3545 N N . GLN A 1 434 ? -8.240 2.753 -6.775 1.00 85.75 434 GLN A N 1
ATOM 3546 C CA . GLN A 1 434 ? -9.184 1.648 -6.803 1.00 85.75 434 GLN A CA 1
ATOM 3547 C C . GLN A 1 434 ? -8.387 0.340 -6.778 1.00 85.75 434 GLN A C 1
ATOM 3549 O O . GLN A 1 434 ? -7.499 0.128 -7.599 1.00 85.75 434 GLN A O 1
ATOM 3554 N N . HIS A 1 435 ? -8.702 -0.541 -5.833 1.00 88.94 435 HIS A N 1
ATOM 3555 C CA . HIS A 1 435 ? -8.030 -1.825 -5.682 1.00 88.94 435 HIS A CA 1
ATOM 3556 C C . HIS A 1 435 ? -9.050 -2.946 -5.504 1.00 88.94 435 HIS A C 1
ATOM 3558 O O . HIS A 1 435 ? -10.169 -2.737 -5.031 1.00 88.94 435 HIS A O 1
ATOM 3564 N N . GLN A 1 436 ? -8.649 -4.160 -5.869 1.00 88.06 436 GLN A N 1
ATOM 3565 C CA . GLN A 1 436 ? -9.460 -5.357 -5.710 1.00 88.06 436 GLN A CA 1
ATOM 3566 C C . GLN A 1 436 ? -8.598 -6.501 -5.187 1.00 88.06 436 GLN A C 1
ATOM 3568 O O . GLN A 1 436 ? -7.503 -6.761 -5.682 1.00 88.06 436 GLN A O 1
ATOM 3573 N N . VAL A 1 437 ? -9.125 -7.242 -4.212 1.00 87.88 437 VAL A N 1
ATOM 3574 C CA . VAL A 1 437 ? -8.536 -8.517 -3.802 1.00 87.88 437 VAL A CA 1
ATOM 3575 C C . VAL A 1 437 ? -9.005 -9.603 -4.769 1.00 87.88 437 VAL A C 1
ATOM 3577 O O . VAL A 1 437 ? -10.196 -9.909 -4.834 1.00 87.88 437 VAL A O 1
ATOM 3580 N N . GLN A 1 438 ? -8.070 -10.190 -5.518 1.00 88.94 438 GLN A N 1
ATOM 3581 C CA . GLN A 1 438 ? -8.367 -11.275 -6.455 1.00 88.94 438 GLN A CA 1
ATOM 3582 C C . GLN A 1 438 ? -8.881 -12.532 -5.728 1.00 88.94 438 GLN A C 1
ATOM 3584 O O . GLN A 1 438 ? -8.446 -12.823 -4.603 1.00 88.94 438 GLN A O 1
ATOM 3589 N N . PRO A 1 439 ? -9.792 -13.307 -6.350 1.00 86.31 439 PRO A N 1
ATOM 3590 C CA . PRO A 1 439 ? -10.231 -14.574 -5.790 1.00 86.31 439 PRO A CA 1
ATOM 3591 C C . PRO A 1 439 ? -9.044 -15.533 -5.677 1.00 86.31 439 PRO A C 1
ATOM 3593 O O . PRO A 1 439 ? -8.192 -15.615 -6.560 1.00 86.31 439 PRO A O 1
ATOM 3596 N N . PHE A 1 440 ? -9.010 -16.307 -4.598 1.00 87.44 440 PHE A N 1
ATOM 3597 C CA . PHE A 1 440 ? -7.991 -17.327 -4.381 1.00 87.44 440 PHE A CA 1
ATOM 3598 C C . PHE A 1 440 ? -8.640 -18.655 -4.001 1.00 87.44 440 PHE A C 1
ATOM 3600 O O . PHE A 1 440 ? -9.775 -18.717 -3.528 1.00 87.44 440 PHE A O 1
ATOM 3607 N N . LYS A 1 441 ? -7.899 -19.739 -4.215 1.00 89.38 441 LYS A N 1
ATOM 3608 C CA . LYS A 1 441 ? -8.297 -21.098 -3.850 1.00 89.38 441 LYS A CA 1
ATOM 3609 C C . LYS A 1 441 ? -7.135 -21.808 -3.177 1.00 89.38 441 LYS A C 1
ATOM 3611 O O . LYS A 1 441 ? -5.976 -21.463 -3.397 1.00 89.38 441 LYS A O 1
ATOM 3616 N N . LEU A 1 442 ? -7.449 -22.812 -2.369 1.00 91.25 442 LEU A N 1
ATOM 3617 C CA . LEU A 1 442 ? -6.427 -23.671 -1.785 1.00 91.25 442 LEU A CA 1
ATOM 3618 C C . LEU A 1 442 ? -5.702 -24.443 -2.890 1.00 91.25 442 LEU A C 1
ATOM 3620 O O . LEU A 1 442 ? -6.340 -24.961 -3.807 1.00 91.25 442 LEU A O 1
ATOM 3624 N N . LEU A 1 443 ? -4.377 -24.548 -2.766 1.00 90.81 443 LEU A N 1
ATOM 3625 C CA . LEU A 1 443 ? -3.571 -25.427 -3.619 1.00 90.81 443 LEU A CA 1
ATOM 3626 C C . LEU A 1 443 ? -3.992 -26.893 -3.448 1.00 90.81 443 LEU A C 1
ATOM 3628 O O . LEU A 1 443 ? -4.052 -27.639 -4.419 1.00 90.81 443 LEU A O 1
ATOM 3632 N N . ASP A 1 444 ? -4.329 -27.276 -2.216 1.00 93.56 444 ASP A N 1
ATOM 3633 C CA . ASP A 1 444 ? -4.863 -28.585 -1.851 1.00 93.56 444 ASP A CA 1
ATOM 3634 C C . ASP A 1 444 ? -6.237 -28.404 -1.177 1.00 93.56 444 ASP A C 1
ATOM 3636 O O . ASP A 1 444 ? -6.294 -28.107 0.020 1.00 93.56 444 ASP A O 1
ATOM 3640 N N . PRO A 1 445 ? -7.350 -28.567 -1.920 1.00 93.19 445 PRO A N 1
ATOM 3641 C CA . PRO A 1 445 ? -8.703 -28.400 -1.387 1.00 93.19 445 PRO A CA 1
ATOM 3642 C C . PRO A 1 445 ? -9.082 -29.381 -0.269 1.00 93.19 445 PRO A C 1
ATOM 3644 O O . PRO A 1 445 ? -10.120 -29.201 0.363 1.00 93.19 445 PRO A O 1
ATOM 3647 N N . THR A 1 446 ? -8.285 -30.431 -0.032 1.00 94.94 446 THR A N 1
ATOM 3648 C CA . THR A 1 446 ? -8.558 -31.430 1.015 1.00 94.94 446 THR A CA 1
ATOM 3649 C C . THR A 1 446 ? -8.051 -31.013 2.395 1.00 94.94 446 THR A C 1
ATOM 3651 O O . THR A 1 446 ? -8.439 -31.608 3.402 1.00 94.94 446 THR A O 1
ATOM 3654 N N . LYS A 1 447 ? -7.198 -29.985 2.463 1.00 94.06 447 LYS A N 1
ATOM 3655 C CA . LYS A 1 447 ? -6.641 -29.459 3.711 1.00 94.06 447 LYS A CA 1
ATOM 3656 C C . LYS A 1 447 ? -7.364 -28.181 4.125 1.00 94.06 447 LYS A C 1
ATOM 3658 O O . LYS A 1 447 ? -7.796 -27.421 3.264 1.00 94.06 447 LYS A O 1
ATOM 3663 N N . PRO A 1 448 ? -7.477 -27.889 5.430 1.00 88.12 448 PRO A N 1
ATOM 3664 C CA . PRO A 1 448 ? -7.922 -26.576 5.867 1.00 88.12 448 PRO A CA 1
ATOM 3665 C C . PRO A 1 448 ? -6.878 -25.523 5.481 1.00 88.12 448 PRO A C 1
ATOM 3667 O O . PRO A 1 448 ? -5.674 -25.746 5.606 1.00 88.12 448 PRO A O 1
ATOM 3670 N N . GLY A 1 449 ? -7.340 -24.352 5.064 1.00 87.56 449 GLY A N 1
ATOM 3671 C CA . GLY A 1 449 ? -6.482 -23.197 4.847 1.00 87.56 449 GLY A CA 1
ATOM 3672 C C . GLY A 1 449 ? -7.273 -21.912 5.013 1.00 87.56 449 GLY A C 1
ATOM 3673 O O . GLY A 1 449 ? -8.481 -21.873 4.780 1.00 87.56 449 GLY A O 1
ATOM 3674 N N . TYR A 1 450 ? -6.589 -20.876 5.474 1.00 87.81 450 TYR A N 1
ATOM 3675 C CA . TYR A 1 450 ? -7.184 -19.587 5.783 1.00 87.81 450 TYR A CA 1
ATOM 3676 C C . TYR A 1 450 ? -6.198 -18.471 5.458 1.00 87.81 450 TYR A C 1
ATOM 3678 O O . TYR A 1 450 ? -4.982 -18.649 5.534 1.00 87.81 450 TYR A O 1
ATOM 3686 N N . ARG A 1 451 ? -6.746 -17.300 5.142 1.00 89.75 451 ARG A N 1
ATOM 3687 C CA . ARG A 1 451 ? -6.015 -16.041 5.052 1.00 89.75 451 ARG A CA 1
ATOM 3688 C C . ARG A 1 451 ? -6.529 -15.140 6.169 1.00 89.75 451 ARG A C 1
ATOM 3690 O O . ARG A 1 451 ? -7.724 -14.878 6.235 1.00 89.75 451 ARG A O 1
ATOM 3697 N N . LYS A 1 452 ? -5.632 -14.700 7.050 1.00 90.81 452 LYS A N 1
ATOM 3698 C CA . LYS A 1 452 ? -5.912 -13.686 8.074 1.00 90.81 452 LYS A CA 1
ATOM 3699 C C . LYS A 1 452 ? -5.280 -12.379 7.617 1.00 90.81 452 LYS A C 1
ATOM 3701 O O . LYS A 1 452 ? -4.159 -12.403 7.113 1.00 90.81 452 LYS A O 1
ATOM 3706 N N . ILE A 1 453 ? -6.002 -11.276 7.767 1.00 92.56 453 ILE A N 1
ATOM 3707 C CA . ILE A 1 453 ? -5.563 -9.950 7.333 1.00 92.56 453 ILE A CA 1
ATOM 3708 C C . ILE A 1 453 ? -5.739 -8.999 8.514 1.00 92.56 453 ILE A C 1
ATOM 3710 O O . ILE A 1 453 ? -6.784 -9.007 9.159 1.00 92.56 453 ILE A O 1
ATOM 3714 N N . LEU A 1 454 ? -4.709 -8.206 8.790 1.00 94.56 454 LEU A N 1
ATOM 3715 C CA . LEU A 1 454 ? -4.770 -7.038 9.660 1.00 94.56 454 LEU A CA 1
ATOM 3716 C C . LEU A 1 454 ? -4.606 -5.813 8.763 1.00 94.56 454 LEU A C 1
ATOM 3718 O O . LEU A 1 454 ? -3.697 -5.787 7.936 1.00 94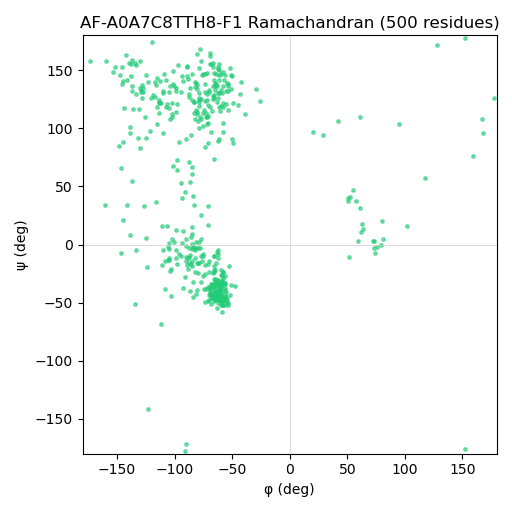.56 454 LEU A O 1
ATOM 3722 N N . VAL A 1 455 ? -5.493 -4.833 8.908 1.00 94.44 455 VAL A N 1
ATOM 3723 C CA . VAL A 1 455 ? -5.486 -3.605 8.108 1.00 94.44 455 VAL A CA 1
ATOM 3724 C C . VAL A 1 455 ? -5.516 -2.416 9.053 1.00 94.44 455 VAL A C 1
ATOM 3726 O O . VAL A 1 455 ? -6.349 -2.368 9.958 1.00 94.44 455 VAL A O 1
ATOM 3729 N N . PHE A 1 456 ? -4.628 -1.457 8.818 1.00 95.12 456 PHE A N 1
ATOM 3730 C CA . PHE A 1 456 ? -4.690 -0.138 9.432 1.00 95.12 456 PHE A CA 1
ATOM 3731 C C . PHE A 1 456 ? -5.178 0.863 8.389 1.00 95.12 456 PHE A C 1
ATOM 3733 O O . PHE A 1 456 ? -4.658 0.902 7.277 1.00 95.12 456 PHE A O 1
ATOM 3740 N N . PHE A 1 457 ? -6.162 1.677 8.761 1.00 92.44 457 PHE A N 1
ATOM 3741 C CA . PHE A 1 457 ? -6.600 2.821 7.969 1.00 92.44 457 PHE A CA 1
ATOM 3742 C C . PHE A 1 457 ? -6.049 4.080 8.625 1.00 92.44 457 PHE A C 1
ATOM 3744 O O . PHE A 1 457 ? -6.496 4.461 9.709 1.00 92.44 457 PHE A O 1
ATOM 3751 N N . LEU A 1 458 ? -5.058 4.700 7.990 1.00 90.56 458 LEU A N 1
ATOM 3752 C CA . LEU A 1 458 ? -4.524 5.972 8.453 1.00 90.56 458 LEU A CA 1
ATOM 3753 C C . LEU A 1 458 ? -5.469 7.092 8.012 1.00 90.56 458 LEU A C 1
ATOM 3755 O O . LEU A 1 458 ? -5.790 7.212 6.831 1.00 90.56 458 LEU A O 1
ATOM 3759 N N . CYS A 1 459 ? -5.935 7.884 8.971 1.00 86.31 459 CYS A N 1
ATOM 3760 C CA . CYS A 1 459 ? -6.723 9.079 8.693 1.00 86.31 459 CYS A CA 1
ATOM 3761 C C . CYS A 1 459 ? -5.779 10.270 8.519 1.00 86.31 459 CYS A C 1
ATOM 3763 O O . CYS A 1 459 ? -4.756 10.333 9.201 1.00 86.31 459 CYS A O 1
ATOM 3765 N N . ASP A 1 460 ? -6.126 11.203 7.631 1.00 77.38 460 ASP A N 1
ATOM 3766 C CA . ASP A 1 460 ? -5.356 12.431 7.437 1.00 77.38 460 ASP A CA 1
ATOM 3767 C C . ASP A 1 460 ? -5.309 13.238 8.750 1.00 77.38 460 ASP A C 1
ATOM 3769 O O . ASP A 1 460 ? -6.359 13.691 9.222 1.00 77.38 460 ASP A O 1
ATOM 3773 N N . PRO A 1 461 ? -4.120 13.417 9.357 1.00 67.75 461 PRO A N 1
ATOM 3774 C CA . PRO A 1 461 ? -3.985 14.111 10.631 1.00 67.75 461 PRO A CA 1
ATOM 3775 C C . PRO A 1 461 ? -4.125 15.634 10.504 1.00 67.75 461 PRO A C 1
ATOM 3777 O O . PRO A 1 461 ? -4.153 16.309 11.526 1.00 67.75 461 PRO A O 1
ATOM 3780 N N . SER A 1 462 ? -4.187 16.190 9.287 1.00 68.25 462 SER A N 1
ATOM 3781 C CA . SER A 1 462 ? -4.403 17.627 9.068 1.00 68.25 462 SER A CA 1
ATOM 3782 C C . SER A 1 462 ? -5.862 18.061 9.257 1.00 68.25 462 SER A C 1
ATOM 3784 O O . SER A 1 462 ? -6.153 19.256 9.296 1.00 68.25 462 SER A O 1
ATOM 3786 N N . ASN A 1 463 ? -6.783 17.103 9.397 1.00 68.75 463 ASN A N 1
ATOM 3787 C CA . ASN A 1 463 ? -8.191 17.372 9.649 1.00 68.75 463 ASN A CA 1
ATOM 3788 C C . ASN A 1 463 ? -8.480 17.448 11.159 1.00 68.75 463 ASN A C 1
ATOM 3790 O O . ASN A 1 463 ? -8.816 16.446 11.793 1.00 68.75 463 ASN A O 1
ATOM 3794 N N . ASP A 1 464 ? -8.393 18.658 11.716 1.00 65.81 464 ASP A N 1
ATOM 3795 C CA . ASP A 1 464 ? -8.658 18.939 13.138 1.00 65.81 464 ASP A CA 1
ATOM 3796 C C . ASP A 1 464 ? -10.118 18.667 13.568 1.00 65.81 464 ASP A C 1
ATOM 3798 O O . ASP A 1 464 ? -10.410 18.562 14.761 1.00 65.81 464 ASP A O 1
ATOM 3802 N N . ASP A 1 465 ? -11.045 18.528 12.614 1.00 73.38 465 ASP A N 1
ATOM 3803 C CA . ASP A 1 465 ? -12.472 18.301 12.867 1.00 73.38 465 ASP A CA 1
ATOM 3804 C C . ASP A 1 465 ? -12.839 16.801 12.956 1.00 73.38 465 ASP A C 1
ATOM 3806 O O . ASP A 1 465 ? -14.022 16.468 13.080 1.00 73.38 465 ASP A O 1
ATOM 3810 N N . LEU A 1 466 ? -11.867 15.877 12.895 1.00 83.62 466 LEU A N 1
ATOM 3811 C CA . LEU A 1 466 ? -12.119 14.432 12.934 1.00 83.62 466 LEU A CA 1
ATOM 3812 C C . LEU A 1 466 ? -12.295 13.908 14.379 1.00 83.62 466 LEU A C 1
ATOM 3814 O O . LEU A 1 466 ? -11.315 13.764 15.113 1.00 83.62 466 LEU A O 1
ATOM 3818 N N . PRO A 1 467 ? -13.516 13.541 14.812 1.00 89.50 467 PRO A N 1
ATOM 3819 C CA . PRO A 1 467 ? -13.722 12.914 16.116 1.00 89.50 467 PRO A CA 1
ATOM 3820 C C . PRO A 1 467 ? -13.085 11.518 16.194 1.00 89.50 467 PRO A C 1
ATOM 3822 O O . PRO A 1 467 ? -13.253 10.689 15.300 1.00 89.50 467 PRO A O 1
ATOM 3825 N N . THR A 1 468 ? -12.421 11.230 17.313 1.00 93.31 468 THR A N 1
ATOM 3826 C CA . THR A 1 468 ? -11.736 9.956 17.589 1.00 93.31 468 THR A CA 1
ATOM 3827 C C . THR A 1 468 ? -12.319 9.261 18.824 1.00 93.31 468 THR A C 1
ATOM 3829 O O . THR A 1 468 ? -13.133 9.822 19.568 1.00 93.31 468 THR A O 1
ATOM 3832 N N . THR A 1 469 ? -11.863 8.042 19.117 1.00 94.06 469 THR A N 1
ATOM 3833 C CA . THR A 1 469 ? -12.204 7.331 20.360 1.00 94.06 469 THR A CA 1
ATOM 3834 C C . THR A 1 469 ? -11.713 8.044 21.629 1.00 94.06 469 THR A C 1
ATOM 3836 O O . THR A 1 469 ? -12.108 7.676 22.733 1.00 94.06 469 THR A O 1
ATOM 3839 N N . ARG A 1 470 ? -10.901 9.104 21.528 1.00 92.50 470 ARG A N 1
ATOM 3840 C CA . ARG A 1 470 ? -10.586 9.978 22.669 1.00 92.50 470 ARG A CA 1
ATOM 3841 C C . ARG A 1 470 ? -11.791 10.791 23.137 1.00 92.50 470 ARG A C 1
ATOM 3843 O O . ARG A 1 470 ? -11.901 11.086 24.326 1.00 92.50 470 ARG A O 1
ATOM 3850 N N . VAL A 1 471 ? -12.667 11.185 22.212 1.00 90.81 471 VAL A N 1
ATOM 3851 C CA . VAL A 1 471 ? -13.805 12.080 22.486 1.00 90.81 471 VAL A CA 1
ATOM 3852 C C . VAL A 1 471 ? -15.152 11.375 22.411 1.00 90.81 471 VAL A C 1
ATOM 3854 O O . VAL A 1 471 ? -16.166 11.979 22.737 1.00 90.81 471 VAL A O 1
ATOM 3857 N N . VAL A 1 472 ? -15.181 10.103 22.025 1.00 91.44 472 VAL A N 1
ATOM 3858 C CA . VAL A 1 472 ? -16.394 9.283 21.949 1.00 91.44 472 VAL A CA 1
ATOM 3859 C C . VAL A 1 472 ? -16.218 8.081 22.859 1.00 91.44 472 VAL A C 1
ATOM 3861 O O . VAL A 1 472 ? -15.246 7.356 22.698 1.00 91.44 472 VAL A O 1
ATOM 3864 N N . ALA A 1 473 ? -17.138 7.837 23.793 1.00 88.31 473 ALA A N 1
ATOM 3865 C CA . ALA A 1 473 ? -17.107 6.625 24.619 1.00 88.31 473 ALA A CA 1
ATOM 3866 C C . ALA A 1 473 ? -17.355 5.360 23.778 1.00 88.31 473 ALA A C 1
ATOM 3868 O O . ALA A 1 473 ? -18.012 5.459 22.737 1.00 88.31 473 ALA A O 1
ATOM 3869 N N . PRO A 1 474 ? -16.899 4.174 24.226 1.00 89.06 474 PRO A N 1
ATOM 3870 C CA . PRO A 1 474 ? -17.275 2.923 23.578 1.00 89.06 474 PRO A CA 1
ATOM 3871 C C . PRO A 1 474 ? -18.803 2.838 23.432 1.00 89.06 474 PRO A C 1
ATOM 3873 O O . PRO A 1 474 ? -19.544 3.165 24.354 1.00 89.06 474 PRO A O 1
ATOM 3876 N N . GLN A 1 475 ? -19.297 2.460 22.255 1.00 84.94 475 GLN A N 1
ATOM 3877 C CA . GLN A 1 475 ? -20.745 2.457 21.985 1.00 84.94 475 GLN A CA 1
ATOM 3878 C C . GLN A 1 475 ? -21.371 1.062 22.145 1.00 84.94 475 GLN A C 1
ATOM 3880 O O . GLN A 1 475 ? -22.589 0.913 22.039 1.00 84.94 475 GLN A O 1
ATOM 3885 N N . GLN A 1 476 ? -20.548 0.044 22.402 1.00 84.31 476 GLN A N 1
ATOM 3886 C CA . GLN A 1 476 ? -20.965 -1.336 22.607 1.00 84.31 476 GLN A CA 1
ATOM 3887 C C . GLN A 1 476 ? -21.719 -1.493 23.946 1.00 84.31 476 GLN A C 1
ATOM 3889 O O . GLN A 1 476 ? -21.217 -1.046 24.982 1.00 84.31 476 GLN A O 1
ATOM 3894 N N . PRO A 1 477 ? -22.880 -2.175 23.976 1.00 76.12 477 PRO A N 1
ATOM 3895 C CA . PRO A 1 477 ? -23.654 -2.406 25.196 1.00 76.12 477 PRO A CA 1
ATOM 3896 C C . PRO A 1 477 ? -22.869 -3.099 26.313 1.00 76.12 477 PRO A C 1
ATOM 3898 O O . PRO A 1 477 ? -23.053 -2.782 27.485 1.00 76.12 477 PRO A O 1
ATOM 3901 N N . GLU A 1 478 ? -21.995 -4.038 25.962 1.00 74.69 478 GLU A N 1
ATOM 3902 C CA . GLU A 1 478 ? -21.157 -4.794 26.893 1.00 74.69 478 GLU A CA 1
ATOM 3903 C C . GLU A 1 478 ? -20.146 -3.918 27.646 1.00 74.69 478 GLU A C 1
ATOM 3905 O O . GLU A 1 478 ? -19.853 -4.200 28.806 1.00 74.69 478 GLU A O 1
ATOM 3910 N N . PHE A 1 479 ? -19.689 -2.816 27.045 1.00 73.25 479 PHE A N 1
ATOM 3911 C CA . PHE A 1 479 ? -18.758 -1.882 27.683 1.00 73.25 479 PHE A CA 1
ATOM 3912 C C . PHE A 1 479 ? -19.470 -0.845 28.557 1.00 73.25 479 PHE A C 1
ATOM 3914 O O . PHE A 1 479 ? -18.815 -0.025 29.196 1.00 73.25 479 PHE A O 1
ATOM 3921 N N . ARG A 1 480 ? -20.807 -0.894 28.665 1.00 68.25 480 ARG A N 1
ATOM 3922 C CA . ARG A 1 480 ? -21.572 -0.010 29.557 1.00 68.25 480 ARG A CA 1
ATOM 3923 C C . ARG A 1 480 ? -21.035 -0.031 30.987 1.00 68.25 480 ARG A C 1
ATOM 3925 O O . ARG A 1 480 ? -20.906 1.026 31.588 1.00 68.25 480 ARG A O 1
ATOM 3932 N N . VAL A 1 481 ? -20.710 -1.207 31.524 1.00 66.44 481 VAL A N 1
ATOM 3933 C CA . VAL A 1 481 ? -20.212 -1.343 32.905 1.00 66.44 481 VAL A CA 1
ATOM 3934 C C . VAL A 1 481 ? -18.866 -0.633 33.077 1.00 66.44 481 VAL A C 1
ATOM 3936 O O . VAL A 1 481 ? -18.630 0.038 34.078 1.00 66.44 481 VAL A O 1
ATOM 3939 N N . GLU A 1 482 ? -17.990 -0.733 32.081 1.00 66.81 482 GLU A N 1
ATOM 3940 C CA . GLU A 1 482 ? -16.684 -0.067 32.069 1.00 66.81 482 GLU A CA 1
ATOM 3941 C C . GLU A 1 482 ? -16.833 1.453 31.929 1.00 66.81 482 GLU A C 1
ATOM 3943 O O . GLU A 1 482 ? -16.142 2.207 32.612 1.00 66.81 482 GLU A O 1
ATOM 3948 N N . ILE A 1 483 ? -17.785 1.910 31.110 1.00 67.56 483 ILE A N 1
ATOM 3949 C CA . ILE A 1 483 ? -18.129 3.330 30.949 1.00 67.56 483 ILE A CA 1
ATOM 3950 C C . ILE A 1 483 ? -18.715 3.893 32.239 1.00 67.56 483 ILE A C 1
ATOM 3952 O O . ILE A 1 483 ? -18.297 4.959 32.684 1.00 67.56 483 ILE A O 1
ATOM 3956 N N . GLU A 1 484 ? -19.644 3.177 32.874 1.00 69.62 484 GLU A N 1
ATOM 3957 C CA . GLU A 1 484 ? -20.171 3.547 34.185 1.00 69.62 484 GLU A CA 1
ATOM 3958 C C . GLU A 1 484 ? -19.035 3.658 35.204 1.00 69.62 484 GLU A C 1
ATOM 3960 O O . GLU A 1 484 ? -18.950 4.664 35.901 1.00 69.62 484 GLU A O 1
ATOM 3965 N N . ASN A 1 485 ? -18.110 2.695 35.247 1.00 69.19 485 ASN A N 1
ATOM 3966 C CA . ASN A 1 485 ? -16.939 2.757 36.124 1.00 69.19 485 ASN A CA 1
ATOM 3967 C C . ASN A 1 485 ? -16.030 3.958 35.808 1.00 69.19 485 ASN A C 1
ATOM 3969 O O . ASN A 1 485 ? -15.600 4.652 36.729 1.00 69.19 485 ASN A O 1
ATOM 3973 N N . MET A 1 486 ? -15.760 4.252 34.532 1.00 68.38 486 MET A N 1
ATOM 3974 C CA . MET A 1 486 ? -14.993 5.436 34.125 1.00 68.38 486 MET A CA 1
ATOM 3975 C C . MET A 1 486 ? -15.667 6.737 34.569 1.00 68.38 486 MET A C 1
ATOM 3977 O O . MET A 1 486 ? -15.012 7.604 35.148 1.00 68.38 486 MET A O 1
ATOM 3981 N N . LEU A 1 487 ? -16.976 6.873 34.343 1.00 69.00 487 LEU A N 1
ATOM 3982 C CA . LEU A 1 487 ? -17.737 8.058 34.738 1.00 69.00 487 LEU A CA 1
ATOM 3983 C C . LEU A 1 487 ? -17.804 8.198 36.266 1.00 69.00 487 LEU A C 1
ATOM 3985 O O . LEU A 1 487 ? -17.663 9.309 36.779 1.00 69.00 487 LEU A O 1
ATOM 3989 N N . ARG A 1 488 ? -17.954 7.080 36.992 1.00 70.94 488 ARG A N 1
ATOM 3990 C CA . ARG A 1 488 ? -17.960 7.015 38.465 1.00 70.94 488 ARG A CA 1
ATOM 3991 C C . ARG A 1 488 ? -16.616 7.385 39.086 1.00 70.94 488 ARG A C 1
ATOM 3993 O O . ARG A 1 488 ? -16.590 8.001 40.146 1.00 70.94 488 ARG A O 1
ATOM 4000 N N . ASN A 1 489 ? -15.511 7.034 38.435 1.00 71.12 489 ASN A N 1
ATOM 4001 C CA . ASN A 1 489 ? -14.161 7.338 38.915 1.00 71.12 489 ASN A CA 1
ATOM 4002 C C . ASN A 1 489 ? -13.645 8.708 38.434 1.00 71.12 489 ASN A C 1
ATOM 4004 O O . ASN A 1 489 ? -12.623 9.189 38.922 1.00 71.12 489 ASN A O 1
ATOM 4008 N N . GLY A 1 490 ? -14.337 9.337 37.480 1.00 67.56 490 GLY A N 1
ATOM 4009 C CA . GLY A 1 490 ? -14.012 10.653 36.939 1.00 67.56 490 GLY A CA 1
ATOM 4010 C C . GLY A 1 490 ? -14.683 11.825 37.677 1.00 67.56 490 GLY A C 1
ATOM 4011 O O . GLY A 1 490 ? -15.346 11.650 38.701 1.00 67.56 490 GLY A O 1
ATOM 4012 N N . PRO A 1 491 ? -14.573 13.055 37.136 1.00 66.38 491 PRO A N 1
ATOM 4013 C CA . PRO A 1 491 ? -15.176 14.263 37.719 1.00 66.38 491 PRO A CA 1
ATOM 4014 C C . PRO A 1 491 ? -16.703 14.183 37.893 1.00 66.38 491 PRO A C 1
ATOM 4016 O O . PRO A 1 491 ? -17.272 14.869 38.739 1.00 66.38 491 PRO A O 1
ATOM 4019 N N . MET A 1 492 ? -17.353 13.326 37.100 1.00 64.12 492 MET A N 1
ATOM 4020 C CA . MET A 1 492 ? -18.798 13.079 37.086 1.00 64.12 492 MET A CA 1
ATOM 4021 C C . MET A 1 492 ? -19.242 12.069 38.161 1.00 64.12 492 MET A C 1
ATOM 4023 O O . MET A 1 492 ? -20.435 11.845 38.333 1.00 64.12 492 MET A O 1
ATOM 4027 N N . GLY A 1 493 ? -18.318 11.493 38.937 1.00 68.12 493 GLY A N 1
ATOM 4028 C CA . GLY A 1 493 ? -18.600 10.417 39.893 1.00 68.12 493 GLY A CA 1
ATOM 4029 C C . GLY A 1 493 ? -19.483 10.773 41.086 1.00 68.12 493 GLY A C 1
ATOM 4030 O O . GLY A 1 493 ? -19.916 9.894 41.823 1.00 68.12 493 GLY A O 1
ATOM 4031 N N . LYS A 1 494 ? -19.766 12.065 41.283 1.00 75.19 494 LYS A N 1
ATOM 4032 C CA . LYS A 1 494 ? -20.673 12.569 42.326 1.00 75.19 494 LYS A CA 1
ATOM 4033 C C . LYS A 1 494 ? -22.114 12.750 41.845 1.00 75.19 494 LYS A C 1
ATOM 4035 O O . LYS A 1 494 ? -22.936 13.256 42.607 1.00 75.19 494 LYS A O 1
ATOM 4040 N N . LEU A 1 495 ? -22.407 12.421 40.586 1.00 74.94 495 LEU A N 1
ATOM 4041 C CA . LEU A 1 495 ? -23.760 12.532 40.055 1.00 74.94 495 LEU A CA 1
ATOM 4042 C C . LEU A 1 495 ? -24.702 11.506 40.712 1.00 74.94 495 LEU A C 1
ATOM 4044 O O . LEU A 1 495 ? -24.240 10.484 41.222 1.00 74.94 495 LEU A O 1
ATOM 4048 N N . PRO A 1 496 ? -26.018 11.779 40.741 1.00 74.25 496 PRO A N 1
ATOM 4049 C CA . PRO A 1 496 ? -27.004 10.838 41.263 1.00 74.25 496 PRO A CA 1
ATOM 4050 C C . PRO A 1 496 ? -26.974 9.494 40.524 1.00 74.25 496 PRO A C 1
ATOM 4052 O O . PRO A 1 496 ? -26.690 9.436 39.326 1.00 74.25 496 PRO A O 1
ATOM 4055 N N . GLU A 1 497 ? -27.298 8.414 41.235 1.00 71.69 497 GLU A N 1
ATOM 4056 C CA . GLU A 1 497 ? -27.239 7.038 40.723 1.00 71.69 497 GLU A CA 1
ATOM 4057 C C . GLU A 1 497 ? -28.118 6.838 39.477 1.00 71.69 497 GLU A C 1
ATOM 4059 O O . GLU A 1 497 ? -27.810 6.035 38.600 1.00 71.69 497 GLU A O 1
ATOM 4064 N N . GLU A 1 498 ? -29.194 7.614 39.367 1.00 70.50 498 GLU A N 1
ATOM 4065 C CA . GLU A 1 498 ? -30.111 7.643 38.232 1.00 70.50 498 GLU A CA 1
ATOM 4066 C C . GLU A 1 498 ? -29.426 8.024 36.913 1.00 70.50 498 GLU A C 1
ATOM 4068 O O . GLU A 1 498 ? -29.884 7.601 35.855 1.00 70.50 498 GLU A O 1
ATOM 4073 N N . VAL A 1 499 ? -28.319 8.774 36.961 1.00 63.59 499 VAL A N 1
ATOM 4074 C CA . VAL A 1 499 ? -27.560 9.196 35.772 1.00 63.59 499 VAL A CA 1
ATOM 4075 C C . VAL A 1 499 ? -26.741 8.044 35.183 1.00 63.59 499 VAL A C 1
ATOM 4077 O O . VAL A 1 499 ? -26.498 8.014 33.979 1.00 63.59 499 VAL A O 1
ATOM 4080 N N . PHE A 1 500 ? -26.351 7.069 36.004 1.00 63.22 500 PHE A N 1
ATOM 4081 C CA . PHE A 1 500 ? -25.549 5.926 35.564 1.00 63.22 500 PHE A CA 1
ATOM 4082 C C . PHE A 1 500 ? -26.404 4.749 35.075 1.00 63.22 500 PHE A C 1
ATOM 4084 O O . PHE A 1 500 ? -25.914 3.910 34.333 1.00 63.22 500 PHE A O 1
ATOM 4091 N N . ARG A 1 501 ? -27.698 4.707 35.417 1.00 55.81 501 ARG A N 1
ATOM 4092 C CA . ARG A 1 501 ? -28.642 3.629 35.054 1.00 55.81 501 ARG A CA 1
ATOM 4093 C C . ARG A 1 501 ? -29.251 3.758 33.648 1.00 55.81 501 ARG A C 1
ATOM 4095 O O . ARG A 1 501 ? -30.431 3.446 33.479 1.00 55.81 501 ARG A O 1
ATOM 4102 N N . MET A 1 502 ? -28.509 4.273 32.663 1.00 48.56 502 MET A N 1
ATOM 4103 C CA . MET A 1 502 ? -29.051 4.474 31.303 1.00 48.56 502 MET A CA 1
ATOM 4104 C C . MET A 1 502 ? -29.515 3.183 30.627 1.00 48.56 502 MET A C 1
ATOM 4106 O O . MET A 1 502 ? -29.208 2.097 31.153 1.00 48.56 502 MET A O 1
#

Mean predicted aligned error: 13.47 Å

Solvent-accessible surface area (backbone atoms only — not comparable to full-atom values): 32045 Å² total; per-residue (Å²): 140,79,90,82,83,79,92,67,70,77,78,61,65,76,77,69,64,78,77,85,60,79,80,48,63,70,67,51,39,77,66,75,75,86,75,76,83,57,80,99,55,54,52,65,66,71,71,79,56,97,40,62,74,62,50,82,75,71,68,74,90,71,68,78,78,78,55,40,36,66,41,45,49,52,49,42,49,54,33,56,47,61,71,37,88,67,29,71,78,47,58,74,39,44,65,59,42,47,48,49,53,55,51,51,63,72,68,51,75,72,66,61,88,77,70,60,51,41,77,67,83,50,52,66,52,55,53,45,56,50,44,40,49,52,72,28,44,28,55,50,47,50,53,37,45,75,73,71,43,70,66,41,73,46,47,76,42,27,29,34,34,73,47,80,84,46,56,65,63,51,48,53,48,51,59,53,48,45,69,67,67,71,52,61,81,91,70,61,48,52,41,86,93,43,84,76,72,42,75,55,80,70,54,66,79,58,77,40,44,36,42,73,62,40,47,27,72,82,77,70,43,52,39,68,59,70,88,72,57,78,82,40,92,87,79,63,68,79,54,47,46,64,47,48,53,47,69,47,67,43,98,84,49,80,43,39,44,76,76,30,48,44,74,89,42,68,51,72,69,45,39,71,60,44,46,72,52,50,22,56,51,50,26,68,42,43,63,37,47,52,31,30,51,23,20,44,53,71,26,50,66,65,58,54,90,56,74,40,52,82,62,102,56,43,73,60,72,59,52,43,80,49,55,74,65,59,48,49,54,50,49,52,51,42,46,50,26,54,50,70,72,45,85,75,76,64,74,85,75,75,78,72,75,76,82,78,67,76,80,73,84,87,78,90,84,75,95,86,69,90,72,81,85,84,86,84,87,86,88,89,88,89,83,91,82,90,78,81,88,76,90,70,90,67,84,79,54,60,38,46,42,36,53,20,51,84,82,74,85,35,68,83,50,65,87,72,69,83,79,86,88,55,88,56,54,50,76,34,62,62,89,62,59,92,81,80,85,77,91,84,76,66,93,55,81,90,54,93,82,85,86,87,84,88,84,84,84,86,72,74,82,87,51,86,84,66,71,31,33,77,38,33,72,85,75,53,77,85,48,46,63,58,50,44,50,52,41,48,74,41,96,59,39,81,58,62,72,76,75,69,66,117

Secondary structure (DSSP, 8-state):
------TTSSSSSTT-S----S-STTTTS----S----TTTEE---PPPSSSS--TTSSSS---PPPPHHHHHHHHHHHHHHTSTTHHHHTT-HHHHHHHHHHHHHHSPPTTTTSSEEE---HHHHHHHHHIIIIIIHHHHHHHHHTT---EE-STT-EEEE-TT-HHHHHHHHHHHHHHH-S-GGG--BPTTSTT--B-SS-TTSS-EETTTSBPTTTSSBPPPPTTTTS-TTT--SSEE-----EEE-TTSS-EEE-SPBTTB-SHHHHHHHHHHHHHHHHHHHHHHHHHHHHHHHTGGG---S-EESSTTGGGSSEEE--HHHHHHHHHHHHHHHHHT-------------------S----------------S-------------------HHHHTT---SSSGGG----------TTEEEE--TTS---------SSTTS-------------TT-TT---TTTS----GGGHHHHHHHHHHSTTTTS-HHHH--

Radius of gyration: 30.16 Å; Cα contacts (8 Å, |Δi|>4): 489; chains: 1; bounding box: 95×64×112 Å

InterPro domains:
  IPR025340 Protein of unknown function DUF4246 [PTHR33119] (51-305)
  IPR049192 Domain of unknown function DUF4246, C-terminal [PF14033] (126-330)
  IPR049192 Domain of unknown function DUF4246, C-terminal [PF14033] (398-480)
  IPR049207 Domain of unknown function DUF4246, N-terminal [PF21666] (44-103)

pLDDT: mean 74.79, std 21.02, range [25.59, 98.12]

Foldseek 3Di:
DDDDDDPPPVVVVVVPDPPPPPPDLVLLEQDDDQPPDDDDFWGWDDDQDPDLFDDLPPDDPPFQPFFFPLQLLLLALLQVLLPDVPSLVVLPQLVVVLVSVVVSLVVDDDLPPPDQWDQDDALLSSVLSSCSNHVTQSVSCVVCVVVVHQKGDHRFLKIKGFPVVPVVLVVLQVVLLVVQVPDDPVPFAADPPPPSQRTDRQDQPPPWQFAQPFAWQVPRGGQAADPPPVVDPPDDDRTTDGFAWDKDADPVLQWIAGPFARFSQRDPVSCVRPGVSVGNVVSSCSSRVSSSSSSSSRVRVSGGSDIAGPDPCRLVVSIARDDPVRSVVLSVVQSVCSSVVHDRDRDPDDPPPPPPPPPPPDDDDDPPDPDDDPPDPDDDDDDDDDDDDDPDDDDDSLCSRSVFDDPPPRSSDDDSYDDDDDPRMDMDGRPSDDDDDDDDDDPDNVDDDDDDDDDDDDDDPVPPSRHHSVTGPHPDPVCLVVVLVVCCVDPNVPPDPVVSPD

Sequence (502 aa):
MLANHSIEDEEREEMNSPISSFNEFSDLSPRPTNEFNLSGSKVRFTLPPPSAYPHPLDGKPSFATAITYKETYIRLFSDAVRNKPNWTEKVSDRKLFAKWLREAQKQAPPCDGGRHRVLTWDKDDVAYIHDELVNVYKPFVEGLREQGVRLEPDVDGVWREDWDADEELRMELINAVTTLENVPKGKKDWHPGSNKQVLDLVHPSLWPIIYNRTLSLQTGEPIQPPKDTKIDSIGFSNKFCWLPSEFEVSPDGTKTTIKSYINNLASDEQKSLFYPILEKIFTKFVPLFNHVLADLKVGTHDFRRVFAIAGRKWWREDLIKLSNENHKLKWDKLLDQFVNDDYLDVDFLEKLPHASKRFDADDEGDPEFEGCDDSDDEDLDQRGDPGIYEILEQNSDWPIVFNMSSESQSWAVQEIGQTETKKNRAIAFPNIYQHQVQPFKLLDPTKPGYRKILVFFLCDPSNDDLPTTRVVAPQQPEFRVEIENMLRNGPMGKLPEEVFRM